Protein AF-A0A1B9N4L3-F1 (afdb_monomer_lite)

Secondary structure (DSSP, 8-state):
-PPPS-EEEES-HHHHHHHHHHTT-TTHHHHHHHHHHTTSSEEEE---HHHHHHHHHTSTTHHHHS-----PPP-HHHHHHHHHHHHHHHHHHHT-EE-HHHHHHHHHHHHH-TT-TT--SPTTHHHHHHHHHHHHHHHHHHHHS-HHHHHHHHHHHH---HHHHHHHHHHHHHHHHHHHHHHHHHHHHHHHHHHHHHHHHHHHHHHHHHHHHHHHHHHHS------GGGTSS-----HHHHHHHHHHHHHHHHHHHHHHHHHHHHHHHHTT-EE-HHHHHHHHHHHH---HHHHHS-HHHHHHTHHHHHHTTS-S-HHHHHHHHHHHHHHHH-----SS-S------S-TTSSHHHHHHHHHHHHHS-GGG-----TTGGGGGTTSS--------

Sequence (396 aa):
MQTPESVLIITDTANFLETAHNTGNAHFINALNNADKSNNFQVILEVRDEKLSSALKASTNMPELYTLYDVKESTGDNLNSIVTTVAKELSAYHKIEVDKDAIDEAIHLTCKYRDSLDLGWAQPQRAISLLDRALASYRQLTHKQHPKIAELMGKIEKITSETEQHDLRQQLEQWQQNWQNLKSEISKTYQYQRDAETLRFKLQDEITQLQEEEDNNKNSESVTIKTFAQLTAGGFDSLAVSKLKEKIRQIDAEIVQNNEQHQKLVMLANKDLRLNRQEVIAEFSKVSGISANKLDENEVENMINLEANLLSRIFGQDNIVKHVANSVKVAKVDTLEESGPAMSYLFLGPSGVGRTEMAKALAEYVYGDEKSLVRFDMSEYIKTCCCKINWCTSRI

Structure (mmCIF, N/CA/C/O backbone):
data_AF-A0A1B9N4L3-F1
#
_entry.id   AF-A0A1B9N4L3-F1
#
loop_
_atom_site.group_PDB
_atom_site.id
_atom_site.type_symbol
_atom_site.label_atom_id
_atom_site.label_alt_id
_atom_site.label_comp_id
_atom_site.label_asym_id
_atom_site.label_entity_id
_atom_site.label_seq_id
_atom_site.pdbx_PDB_ins_code
_atom_site.Cartn_x
_atom_site.Cartn_y
_atom_site.Cartn_z
_atom_site.occupancy
_atom_site.B_iso_or_equiv
_atom_site.auth_seq_id
_atom_site.auth_comp_id
_atom_site.auth_asym_id
_atom_site.auth_atom_id
_atom_site.pdbx_PDB_model_num
ATOM 1 N N . MET A 1 1 ? -25.099 -33.093 15.951 1.00 51.69 1 MET A N 1
ATOM 2 C CA . MET A 1 1 ? -23.994 -32.274 16.489 1.00 51.69 1 MET A CA 1
ATOM 3 C C . MET A 1 1 ? -24.594 -30.941 16.888 1.00 51.69 1 MET A C 1
ATOM 5 O O . MET A 1 1 ? -25.238 -30.336 16.042 1.00 51.69 1 MET A O 1
ATOM 9 N N . GLN A 1 2 ? -24.500 -30.547 18.160 1.00 59.47 2 GLN A N 1
ATOM 10 C CA . GLN A 1 2 ? -24.845 -29.180 18.561 1.00 59.47 2 GLN A CA 1
ATOM 11 C C . GLN A 1 2 ? -23.771 -28.249 17.999 1.00 59.47 2 GLN A C 1
ATOM 13 O O . GLN A 1 2 ? -22.584 -28.531 18.140 1.00 59.47 2 GLN A O 1
ATOM 18 N N . THR A 1 3 ? -24.190 -27.197 17.304 1.00 65.31 3 THR A N 1
ATOM 19 C CA . THR A 1 3 ? -23.302 -26.098 16.929 1.00 65.31 3 THR A CA 1
ATOM 20 C C . THR A 1 3 ? -22.907 -25.351 18.204 1.00 65.31 3 THR A C 1
ATOM 22 O O . THR A 1 3 ? -23.801 -25.080 19.009 1.00 65.31 3 THR A O 1
ATOM 25 N N . PRO A 1 4 ? -21.620 -25.039 18.411 1.00 72.62 4 PRO A N 1
ATOM 26 C CA . PRO A 1 4 ? -21.174 -24.300 19.591 1.00 72.62 4 PRO A CA 1
ATOM 27 C C . PRO A 1 4 ? -21.879 -22.937 19.673 1.00 72.62 4 PRO A C 1
ATOM 29 O O . PRO A 1 4 ? -22.165 -22.323 18.644 1.00 72.62 4 PRO A O 1
ATOM 32 N N . GLU A 1 5 ? -22.158 -22.455 20.888 1.00 77.75 5 GLU A N 1
ATOM 33 C CA . GLU A 1 5 ? -22.857 -21.174 21.101 1.00 77.75 5 GLU A CA 1
ATOM 34 C C . GLU A 1 5 ? -21.975 -19.960 20.774 1.00 77.75 5 GLU A C 1
ATOM 36 O O . GLU A 1 5 ? -22.474 -18.851 20.584 1.00 77.75 5 GLU A O 1
ATOM 41 N N . SER A 1 6 ? -20.652 -20.137 20.723 1.00 85.44 6 SER A N 1
ATOM 42 C CA . SER A 1 6 ? -19.684 -19.065 20.475 1.00 85.44 6 SER A CA 1
ATOM 43 C C . SER A 1 6 ? -18.379 -19.595 19.879 1.00 85.44 6 SER A C 1
ATOM 45 O O . SER A 1 6 ? -17.985 -20.736 20.131 1.00 85.44 6 SER A O 1
ATOM 47 N N . VAL A 1 7 ? -17.694 -18.743 19.110 1.00 89.06 7 VAL A N 1
ATOM 48 C CA . VAL A 1 7 ? -16.374 -19.016 18.521 1.00 89.06 7 VAL A CA 1
ATOM 49 C C . VAL A 1 7 ? -15.381 -17.966 19.014 1.00 89.06 7 VAL A C 1
ATOM 51 O O . VAL A 1 7 ? -15.643 -16.769 18.912 1.00 89.06 7 VAL A O 1
ATOM 54 N N . LEU A 1 8 ? -14.240 -18.413 19.537 1.00 90.38 8 LEU A N 1
ATOM 55 C CA . LEU A 1 8 ? -13.118 -17.573 19.941 1.00 90.38 8 LEU A CA 1
ATOM 56 C C . LEU A 1 8 ? -12.009 -17.656 18.891 1.00 90.38 8 LEU A C 1
ATOM 58 O O . LEU A 1 8 ? -11.569 -18.750 18.548 1.00 90.38 8 LEU A O 1
ATOM 62 N N . ILE A 1 9 ? -11.518 -16.505 18.431 1.00 91.88 9 ILE A N 1
ATOM 63 C CA . ILE A 1 9 ? -10.392 -16.416 17.496 1.00 91.88 9 ILE A CA 1
ATOM 64 C C . ILE A 1 9 ? -9.228 -15.703 18.185 1.00 91.88 9 ILE A C 1
ATOM 66 O O . ILE A 1 9 ? -9.409 -14.616 18.735 1.00 91.88 9 ILE A O 1
ATOM 70 N N . ILE A 1 10 ? -8.036 -16.301 18.142 1.00 92.00 10 ILE A N 1
ATOM 71 C CA . ILE A 1 10 ? -6.790 -15.708 18.644 1.00 92.00 10 ILE A CA 1
ATOM 72 C C . ILE A 1 10 ? -5.838 -15.524 17.458 1.00 92.00 10 ILE A C 1
ATOM 74 O O . ILE A 1 10 ? -5.334 -16.506 16.923 1.00 92.00 10 ILE A O 1
ATOM 78 N N . THR A 1 11 ? -5.593 -14.275 17.051 1.00 89.69 11 THR A N 1
ATOM 79 C CA . THR A 1 11 ? -4.857 -13.932 15.814 1.00 89.69 11 THR A CA 1
ATOM 80 C C . THR A 1 11 ? -3.326 -14.015 15.934 1.00 89.69 11 THR A C 1
ATOM 82 O O . THR A 1 11 ? -2.613 -14.148 14.946 1.00 89.69 11 THR A O 1
ATOM 85 N N . ASP A 1 12 ? -2.781 -13.964 17.152 1.00 90.38 12 ASP A N 1
ATOM 86 C CA . ASP A 1 12 ? -1.341 -14.117 17.402 1.00 90.38 12 ASP A CA 1
ATOM 87 C C . ASP A 1 12 ? -1.109 -15.017 18.612 1.00 90.38 12 ASP A C 1
ATOM 89 O O . ASP A 1 12 ? -0.739 -14.592 19.712 1.00 90.38 12 ASP A O 1
ATOM 93 N N . THR A 1 13 ? -1.398 -16.300 18.412 1.00 91.75 13 THR A N 1
ATOM 94 C CA . THR A 1 13 ? -1.421 -17.273 19.505 1.00 91.75 13 THR A CA 1
ATOM 95 C C . THR A 1 13 ? -0.055 -17.409 20.168 1.00 91.75 13 THR A C 1
ATOM 97 O O . THR A 1 13 ? 0.025 -17.531 21.385 1.00 91.75 13 THR A O 1
ATOM 100 N N . ALA A 1 14 ? 1.039 -17.357 19.406 1.00 89.94 14 ALA A N 1
ATOM 101 C CA . ALA A 1 14 ? 2.375 -17.517 19.969 1.00 89.94 14 ALA A CA 1
ATOM 102 C C . ALA A 1 14 ? 2.741 -16.369 20.924 1.00 89.94 14 ALA A C 1
ATOM 104 O O . ALA A 1 14 ? 3.168 -16.635 22.048 1.00 89.94 14 ALA A O 1
ATOM 105 N N . ASN A 1 15 ? 2.522 -15.111 20.519 1.00 89.38 15 ASN A N 1
ATOM 106 C CA . ASN A 1 15 ? 2.781 -13.963 21.394 1.00 89.38 15 ASN A CA 1
ATOM 107 C C . ASN A 1 15 ? 1.818 -13.930 22.583 1.00 89.38 15 ASN A C 1
ATOM 109 O O . ASN A 1 15 ? 2.215 -13.587 23.701 1.00 89.38 15 ASN A O 1
ATOM 113 N N . PHE A 1 16 ? 0.559 -14.313 22.362 1.00 91.19 16 PHE A N 1
ATOM 114 C CA . PHE A 1 16 ? -0.425 -14.431 23.429 1.00 91.19 16 PHE A CA 1
ATOM 115 C C . PHE A 1 16 ? 0.024 -15.438 24.499 1.00 91.19 16 PHE A C 1
ATOM 117 O O . PHE A 1 16 ? 0.038 -15.112 25.685 1.00 91.19 16 PHE A O 1
ATOM 124 N N . LEU A 1 17 ? 0.447 -16.636 24.087 1.00 90.06 17 LEU A N 1
ATOM 125 C CA . LEU A 1 17 ? 0.921 -17.689 24.987 1.00 90.06 17 LEU A CA 1
ATOM 126 C C . LEU A 1 17 ? 2.189 -17.285 25.738 1.00 90.06 17 LEU A C 1
ATOM 128 O O . LEU A 1 17 ? 2.293 -17.533 26.939 1.00 90.06 17 LEU A O 1
ATOM 132 N N . GLU A 1 18 ? 3.129 -16.634 25.056 1.00 88.50 18 GLU A N 1
ATOM 133 C CA . GLU A 1 18 ? 4.348 -16.107 25.670 1.00 88.50 18 GLU A CA 1
ATOM 134 C C . GLU A 1 18 ? 4.019 -15.057 26.744 1.00 88.50 18 GLU A C 1
ATOM 136 O O . GLU A 1 18 ? 4.509 -15.126 27.871 1.00 88.50 18 GLU A O 1
ATOM 141 N N . THR A 1 19 ? 3.107 -14.134 26.438 1.00 90.06 19 THR A N 1
ATOM 142 C CA . THR A 1 19 ? 2.654 -13.100 27.380 1.00 90.06 19 THR A CA 1
ATOM 143 C C . THR A 1 19 ? 1.902 -13.706 28.566 1.00 90.06 19 THR A C 1
ATOM 145 O O . THR A 1 19 ? 2.137 -13.331 29.717 1.00 90.06 19 THR A O 1
ATOM 148 N N . ALA A 1 20 ? 1.022 -14.678 28.317 1.00 88.62 20 ALA A N 1
ATOM 149 C CA . ALA A 1 20 ? 0.309 -15.402 29.364 1.00 88.62 20 ALA A CA 1
ATOM 150 C C . ALA A 1 20 ? 1.284 -16.140 30.293 1.00 88.62 20 ALA A C 1
ATOM 152 O O . ALA A 1 20 ? 1.126 -16.103 31.512 1.00 88.62 20 ALA A O 1
ATOM 153 N N . HIS A 1 21 ? 2.333 -16.751 29.741 1.00 86.62 21 HIS A N 1
ATOM 154 C CA . HIS A 1 21 ? 3.375 -17.397 30.531 1.00 86.62 21 HIS A CA 1
ATOM 155 C C . HIS A 1 21 ? 4.139 -16.384 31.397 1.00 86.62 21 HIS A C 1
ATOM 157 O O . HIS A 1 21 ? 4.243 -16.565 32.611 1.00 86.62 21 HIS A O 1
ATOM 163 N N . ASN A 1 22 ? 4.588 -15.278 30.798 1.00 88.62 22 ASN A N 1
ATOM 164 C CA . ASN A 1 22 ? 5.366 -14.237 31.476 1.00 88.62 22 ASN A CA 1
ATOM 165 C C . ASN A 1 22 ? 4.579 -13.498 32.573 1.00 88.62 22 ASN A C 1
ATOM 167 O O . ASN A 1 22 ? 5.169 -13.007 33.532 1.00 88.62 22 ASN A O 1
ATOM 171 N N . THR A 1 23 ? 3.251 -13.437 32.465 1.00 90.81 23 THR A N 1
ATOM 172 C CA . THR A 1 23 ? 2.362 -12.824 33.469 1.00 90.81 23 THR A CA 1
ATOM 173 C C . THR A 1 23 ? 1.922 -13.790 34.578 1.00 90.81 23 THR A C 1
ATOM 175 O O . THR A 1 23 ? 1.135 -13.410 35.441 1.00 90.81 23 THR A O 1
ATOM 178 N N . GLY A 1 24 ? 2.426 -15.032 34.587 1.00 85.25 24 GLY A N 1
ATOM 179 C CA . GLY A 1 24 ? 2.094 -16.047 35.596 1.00 85.25 24 GLY A CA 1
ATOM 180 C C . GLY A 1 24 ? 0.833 -16.864 35.291 1.00 85.25 24 GLY A C 1
ATOM 181 O O . GLY A 1 24 ? 0.464 -17.740 36.070 1.00 85.25 24 GLY A O 1
ATOM 182 N N . ASN A 1 25 ? 0.200 -16.652 34.136 1.00 87.06 25 ASN A N 1
ATOM 183 C CA . ASN A 1 25 ? -0.984 -17.377 33.668 1.00 87.06 25 ASN A CA 1
ATOM 184 C C . ASN A 1 25 ? -0.620 -18.562 32.756 1.00 87.06 25 ASN A C 1
ATOM 186 O O . ASN A 1 25 ? -1.292 -18.838 31.761 1.00 87.06 25 ASN A O 1
ATOM 190 N N . ALA A 1 26 ? 0.431 -19.311 33.102 1.00 78.62 26 ALA A N 1
ATOM 191 C CA . ALA A 1 26 ? 0.941 -20.421 32.290 1.00 78.62 26 ALA A CA 1
ATOM 192 C C . ALA A 1 26 ? -0.091 -21.543 32.037 1.00 78.62 26 ALA A C 1
ATOM 194 O O . ALA A 1 26 ? 0.029 -22.298 31.076 1.00 78.62 26 ALA A O 1
ATOM 195 N N . HIS A 1 27 ? -1.123 -21.653 32.879 1.00 83.56 27 HIS A N 1
ATOM 196 C CA . HIS A 1 27 ? -2.182 -22.658 32.748 1.00 83.56 27 HIS A CA 1
ATOM 197 C C . HIS A 1 27 ? -3.363 -22.221 31.874 1.00 83.56 27 HIS A C 1
ATOM 199 O O . HIS A 1 27 ? -4.263 -23.030 31.645 1.00 83.56 27 HIS A O 1
ATOM 205 N N . PHE A 1 28 ? -3.371 -20.982 31.368 1.00 86.62 28 PHE A N 1
ATOM 206 C CA . PHE A 1 28 ? -4.482 -20.449 30.579 1.00 86.62 28 PHE A CA 1
ATOM 207 C C . PHE A 1 28 ? -4.816 -21.345 29.384 1.00 86.62 28 PHE A C 1
ATOM 209 O O . PHE A 1 28 ? -5.977 -21.680 29.164 1.00 86.62 28 PHE A O 1
ATOM 216 N N . ILE A 1 29 ? -3.797 -21.810 28.657 1.00 86.62 29 ILE A N 1
ATOM 217 C CA . ILE A 1 29 ? -4.016 -22.643 27.474 1.00 86.62 29 ILE A CA 1
ATOM 218 C C . ILE A 1 29 ? -4.628 -24.004 27.814 1.00 86.62 29 ILE A C 1
ATOM 220 O O . ILE A 1 29 ? -5.453 -24.519 27.069 1.00 86.62 29 ILE A O 1
ATOM 224 N N . ASN A 1 30 ? -4.299 -24.562 28.982 1.00 87.00 30 ASN A N 1
ATOM 225 C CA . ASN A 1 30 ? -4.904 -25.806 29.451 1.00 87.00 30 ASN A CA 1
ATOM 226 C C . ASN A 1 30 ? -6.371 -25.596 29.835 1.00 87.00 30 ASN A C 1
ATOM 228 O O . ASN A 1 30 ? -7.204 -26.453 29.547 1.00 87.00 30 ASN A O 1
ATOM 232 N N . ALA A 1 31 ? -6.696 -24.457 30.456 1.00 86.81 31 ALA A N 1
ATOM 233 C CA . ALA A 1 31 ? -8.078 -24.090 30.749 1.00 86.81 31 ALA A CA 1
ATOM 234 C C . ALA A 1 31 ? -8.887 -23.899 29.457 1.00 86.81 31 ALA A C 1
ATOM 236 O O . ALA A 1 31 ? -9.987 -24.438 29.347 1.00 86.81 31 ALA A O 1
ATOM 237 N N . LEU A 1 32 ? -8.307 -23.219 28.463 1.00 87.56 32 LEU A N 1
ATOM 238 C CA . LEU A 1 32 ? -8.913 -23.017 27.150 1.00 87.56 32 LEU A CA 1
ATOM 239 C C . LEU A 1 32 ? -9.191 -24.353 26.447 1.00 87.56 32 LEU A C 1
ATOM 241 O O . LEU A 1 32 ? -10.318 -24.618 26.048 1.00 87.56 32 LEU A O 1
ATOM 245 N N . ASN A 1 33 ? -8.192 -25.234 26.394 1.00 87.12 33 ASN A N 1
ATOM 246 C CA . ASN A 1 33 ? -8.299 -26.563 25.791 1.00 87.12 33 ASN A CA 1
ATOM 247 C C . ASN A 1 33 ? -9.354 -27.448 26.475 1.00 87.12 33 ASN A C 1
ATOM 249 O O . ASN A 1 33 ? -10.048 -28.219 25.818 1.00 87.12 33 ASN A O 1
ATOM 253 N N . ASN A 1 34 ? -9.482 -27.367 27.802 1.00 85.12 34 ASN A N 1
ATOM 254 C CA . ASN A 1 34 ? -10.514 -28.108 28.529 1.00 85.12 34 ASN A CA 1
ATOM 255 C C . ASN A 1 34 ? -11.917 -27.576 28.234 1.00 85.12 34 ASN A C 1
ATOM 257 O O . ASN A 1 34 ? -12.876 -28.345 28.201 1.00 85.12 34 ASN A O 1
ATOM 261 N N . ALA A 1 35 ? -12.036 -26.269 28.029 1.00 83.31 35 ALA A N 1
ATOM 262 C CA . ALA A 1 35 ? -13.305 -25.645 27.724 1.00 83.31 35 ALA A CA 1
ATOM 263 C C . ALA A 1 35 ? -13.736 -25.890 26.266 1.00 83.31 35 ALA A C 1
ATOM 265 O O . ALA A 1 35 ? -14.909 -26.184 26.042 1.00 83.31 35 ALA A O 1
ATOM 266 N N . ASP A 1 36 ? -12.802 -25.926 25.314 1.00 83.00 36 ASP A N 1
ATOM 267 C CA . ASP A 1 36 ? -13.060 -26.358 23.930 1.00 83.00 36 ASP A CA 1
ATOM 268 C C . ASP A 1 36 ? -13.575 -27.815 23.887 1.00 83.00 36 ASP A C 1
ATOM 270 O O . ASP A 1 36 ? -14.625 -28.103 23.313 1.00 83.00 36 ASP A O 1
ATOM 274 N N . LYS A 1 37 ? -12.959 -28.726 24.662 1.00 82.25 37 LYS A N 1
ATOM 275 C CA . LYS A 1 37 ? -13.449 -30.114 24.838 1.00 82.25 37 LYS A CA 1
ATOM 276 C C . LYS A 1 37 ? -14.867 -30.217 25.397 1.00 82.25 37 LYS A C 1
ATOM 278 O O . LYS A 1 37 ? -15.528 -31.233 25.189 1.00 82.25 37 LYS A O 1
ATOM 283 N N . SER A 1 38 ? -15.320 -29.219 26.157 1.00 79.50 38 SER A N 1
ATOM 284 C CA . SER A 1 38 ? -16.654 -29.233 26.763 1.00 79.50 38 SER A CA 1
ATOM 285 C C . SER A 1 38 ? -17.775 -28.912 25.766 1.00 79.50 38 SER A C 1
ATOM 287 O O . SER A 1 38 ? -18.941 -28.978 26.143 1.00 79.50 38 SER A O 1
ATOM 289 N N . ASN A 1 39 ? -17.441 -28.606 24.501 1.00 70.62 39 ASN A N 1
ATOM 290 C CA . ASN A 1 39 ? -18.366 -28.210 23.430 1.00 70.62 39 ASN A CA 1
ATOM 291 C C . ASN A 1 39 ? -19.175 -26.926 23.706 1.00 70.62 39 ASN A C 1
ATOM 293 O O . ASN A 1 39 ? -20.104 -26.614 22.963 1.00 70.62 39 ASN A O 1
ATOM 297 N N . ASN A 1 40 ? -18.813 -26.159 24.739 1.00 73.38 40 ASN A N 1
ATOM 298 C CA . ASN A 1 40 ? -19.469 -24.891 25.066 1.00 73.38 40 ASN A CA 1
ATOM 299 C C . ASN A 1 40 ? -19.054 -23.752 24.118 1.00 73.38 40 ASN A C 1
ATOM 301 O O . ASN A 1 40 ? -19.864 -22.883 23.806 1.00 73.38 40 ASN A O 1
ATOM 305 N N . PHE A 1 41 ? -17.810 -23.754 23.636 1.00 82.00 41 PHE A N 1
ATOM 306 C CA . PHE A 1 41 ? -17.327 -22.822 22.618 1.00 82.00 41 PHE A CA 1
ATOM 307 C C . PHE A 1 41 ? -16.230 -23.472 21.775 1.00 82.00 41 PHE A C 1
ATOM 309 O O . PHE A 1 41 ? -15.605 -24.429 22.220 1.00 82.00 41 PHE A O 1
ATOM 316 N N . GLN A 1 42 ? -16.018 -22.946 20.572 1.00 86.81 42 GLN A N 1
ATOM 317 C CA . GLN A 1 42 ? -15.006 -23.412 19.623 1.00 86.81 42 GLN A CA 1
ATOM 318 C C . GLN A 1 42 ? -13.842 -22.425 19.547 1.00 86.81 42 GLN A C 1
ATOM 320 O O . GLN A 1 42 ? -14.066 -21.214 19.551 1.00 86.81 42 GLN A O 1
ATOM 325 N N . VAL A 1 43 ? -12.614 -22.926 19.429 1.00 89.38 43 VAL A N 1
ATOM 326 C CA . VAL A 1 43 ? -11.409 -22.087 19.334 1.00 89.38 43 VAL A CA 1
ATOM 327 C C . VAL A 1 43 ? -10.748 -22.180 17.956 1.00 89.38 43 VAL A C 1
ATOM 329 O O . VAL A 1 43 ? -10.528 -23.266 17.425 1.00 89.38 43 VAL A O 1
ATOM 332 N N . ILE A 1 44 ? -10.382 -21.027 17.392 1.00 91.94 44 ILE A N 1
ATOM 333 C CA . ILE A 1 44 ? -9.539 -20.892 16.199 1.00 91.94 44 ILE A CA 1
ATOM 334 C C . ILE A 1 44 ? -8.261 -20.154 16.597 1.00 91.94 44 ILE A C 1
ATOM 336 O O . ILE A 1 44 ? -8.306 -19.056 17.156 1.00 91.94 44 ILE A O 1
ATOM 340 N N . LEU A 1 45 ? -7.118 -20.765 16.299 1.00 92.56 45 LEU A N 1
ATOM 341 C CA . LEU A 1 45 ? -5.796 -20.242 16.622 1.00 92.56 45 LEU A CA 1
ATOM 342 C C . LEU A 1 45 ? -5.056 -19.902 15.333 1.00 92.56 45 LEU A C 1
ATOM 344 O O . LEU A 1 45 ? -4.851 -20.768 14.486 1.00 92.56 45 LEU A O 1
ATOM 348 N N . GLU A 1 46 ? -4.626 -18.655 15.206 1.00 94.44 46 GLU A N 1
ATOM 349 C CA . GLU A 1 46 ? -3.732 -18.207 14.144 1.00 94.44 46 GLU A CA 1
ATOM 350 C C . GLU A 1 46 ? -2.298 -18.170 14.684 1.00 94.44 46 GLU A C 1
ATOM 352 O O . GLU A 1 46 ? -2.024 -17.679 15.791 1.00 94.44 46 GLU A O 1
ATOM 357 N N . VAL A 1 47 ? -1.375 -18.742 13.910 1.00 92.00 47 VAL A N 1
ATOM 358 C CA . VAL A 1 47 ? 0.050 -18.808 14.234 1.00 92.00 47 VAL A CA 1
ATOM 359 C C . VAL A 1 47 ? 0.850 -18.639 12.953 1.00 92.00 47 VAL A C 1
ATOM 361 O O . VAL A 1 47 ? 0.523 -19.240 11.937 1.00 92.00 47 VAL A O 1
ATOM 364 N N . ARG A 1 48 ? 1.941 -17.873 13.017 1.00 89.56 48 ARG 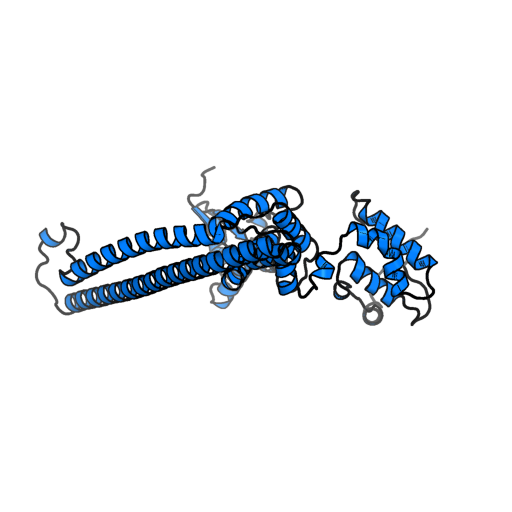A N 1
ATOM 365 C CA . ARG A 1 48 ? 2.932 -17.828 11.935 1.00 89.56 48 ARG A CA 1
ATOM 366 C C . ARG A 1 48 ? 3.756 -19.113 11.909 1.00 89.56 48 ARG A C 1
ATOM 368 O O . ARG A 1 48 ? 4.151 -19.593 12.973 1.00 89.56 48 ARG A O 1
ATOM 375 N N . ASP A 1 49 ? 4.115 -19.584 10.719 1.00 87.94 49 ASP A N 1
ATOM 376 C CA . ASP A 1 49 ? 4.894 -20.816 10.506 1.00 87.94 49 ASP A CA 1
ATOM 377 C C . ASP A 1 49 ? 6.155 -20.891 11.375 1.00 87.94 49 ASP A C 1
ATOM 379 O O . ASP A 1 49 ? 6.407 -21.888 12.053 1.00 87.94 49 ASP A O 1
ATOM 383 N N . GLU A 1 50 ? 6.905 -19.790 11.443 1.00 88.44 50 GLU A N 1
ATOM 384 C CA . GLU A 1 50 ? 8.135 -19.663 12.235 1.00 88.44 50 GLU A CA 1
ATOM 385 C C . GLU A 1 50 ? 7.919 -19.945 13.732 1.00 88.44 50 GLU A C 1
ATOM 387 O O . GLU A 1 50 ? 8.807 -20.459 14.417 1.00 88.44 50 GLU A O 1
ATOM 392 N N . LYS A 1 51 ? 6.726 -19.629 14.252 1.00 90.94 51 LYS A N 1
ATOM 393 C CA . LYS A 1 51 ? 6.360 -19.792 15.665 1.00 90.94 51 LYS A CA 1
ATOM 394 C C . LYS A 1 51 ? 5.467 -21.004 15.929 1.00 90.94 51 LYS A C 1
ATOM 396 O O . LYS A 1 51 ? 5.192 -21.293 17.097 1.00 90.94 51 LYS A O 1
ATOM 401 N N . LEU A 1 52 ? 5.069 -21.754 14.899 1.00 90.38 52 LEU A N 1
ATOM 402 C CA . LEU A 1 52 ? 4.181 -22.913 15.026 1.00 90.38 52 LEU A CA 1
ATOM 403 C C . LEU A 1 52 ? 4.720 -23.941 16.025 1.00 90.38 52 LEU A C 1
ATOM 405 O O . LEU A 1 52 ? 4.003 -24.400 16.913 1.00 90.38 52 LEU A O 1
ATOM 409 N N . SER A 1 53 ? 6.013 -24.258 15.928 1.00 88.56 53 SER A N 1
ATOM 410 C CA . SER A 1 53 ? 6.648 -25.234 16.820 1.00 88.56 53 SER A CA 1
ATOM 411 C C . SER A 1 53 ? 6.617 -24.809 18.293 1.00 88.56 53 SER A C 1
ATOM 413 O O . SER A 1 53 ? 6.494 -25.663 19.170 1.00 88.56 53 SER A O 1
ATOM 415 N N . SER A 1 54 ? 6.710 -23.506 18.572 1.00 86.94 54 SER A N 1
ATOM 416 C CA . SER A 1 54 ? 6.616 -22.952 19.926 1.00 86.94 54 SER A CA 1
ATOM 417 C C . SER A 1 54 ? 5.179 -23.022 20.443 1.00 86.94 54 SER A C 1
ATOM 419 O O . SER A 1 54 ? 4.940 -23.529 21.538 1.00 86.94 54 SER A O 1
ATOM 421 N N . ALA A 1 55 ? 4.211 -22.611 19.618 1.00 88.12 55 ALA A N 1
ATOM 422 C CA . ALA A 1 55 ? 2.794 -22.640 19.970 1.00 88.12 55 ALA A CA 1
ATOM 423 C C . ALA A 1 55 ? 2.299 -24.065 20.273 1.00 88.12 55 ALA A C 1
ATOM 425 O O . ALA A 1 55 ? 1.657 -24.290 21.297 1.00 88.12 55 ALA A O 1
ATOM 426 N N . LEU A 1 56 ? 2.671 -25.052 19.450 1.00 88.12 56 LEU A N 1
ATOM 427 C CA . LEU A 1 56 ? 2.303 -26.454 19.676 1.00 88.12 56 LEU A CA 1
ATOM 428 C C . LEU A 1 56 ? 2.934 -27.041 20.945 1.00 88.12 56 LEU A C 1
ATOM 430 O O . LEU A 1 56 ? 2.338 -27.905 21.581 1.00 88.12 56 LEU A O 1
ATOM 434 N N . LYS A 1 57 ? 4.119 -26.565 21.346 1.00 86.81 57 LYS A N 1
ATOM 435 C CA . LYS A 1 57 ? 4.792 -26.996 22.583 1.00 86.81 57 LYS A CA 1
ATOM 436 C C . LYS A 1 57 ? 4.214 -26.358 23.844 1.00 86.81 57 LYS A C 1
ATOM 438 O O . LYS A 1 57 ? 4.535 -26.820 24.937 1.00 86.81 57 LYS A O 1
ATOM 443 N N . ALA A 1 58 ? 3.363 -25.339 23.721 1.00 85.12 58 ALA A N 1
ATOM 444 C CA . ALA A 1 58 ? 2.775 -24.665 24.875 1.00 85.12 58 ALA A CA 1
ATOM 445 C C . ALA A 1 58 ? 1.856 -25.577 25.704 1.00 85.12 58 ALA A C 1
ATOM 447 O O . ALA A 1 58 ? 1.658 -25.334 26.892 1.00 85.12 58 ALA A O 1
ATOM 448 N N . SER A 1 59 ? 1.314 -26.645 25.108 1.00 83.19 59 SER A N 1
ATOM 449 C CA . SER A 1 59 ? 0.639 -27.710 25.853 1.00 83.19 59 SER A CA 1
ATOM 450 C C . SER A 1 59 ? 0.799 -29.056 25.154 1.00 83.19 59 SER A C 1
ATOM 452 O O . SER A 1 59 ? 0.773 -29.129 23.930 1.00 83.19 59 SER A O 1
ATOM 454 N N . THR A 1 60 ? 0.899 -30.137 25.926 1.00 83.62 60 THR A N 1
ATOM 455 C CA . THR A 1 60 ? 1.108 -31.495 25.395 1.00 83.62 60 THR A CA 1
ATOM 456 C C . THR A 1 60 ? -0.022 -31.962 24.473 1.00 83.62 60 THR A C 1
ATOM 458 O O . THR A 1 60 ? 0.227 -32.717 23.542 1.00 83.62 60 THR A O 1
ATOM 461 N N . ASN A 1 61 ? -1.247 -31.481 24.698 1.00 84.25 61 ASN A N 1
ATOM 462 C CA . ASN A 1 61 ? -2.445 -31.969 24.009 1.00 84.25 61 ASN A CA 1
ATOM 463 C C . ASN A 1 61 ? -2.816 -31.142 22.764 1.00 84.25 61 ASN A C 1
ATOM 465 O O . ASN A 1 61 ? -3.772 -31.486 22.079 1.00 84.25 61 ASN A O 1
ATOM 469 N N . MET A 1 62 ? -2.104 -30.047 22.471 1.00 83.81 62 MET A N 1
ATOM 470 C CA . MET A 1 62 ? -2.395 -29.169 21.324 1.00 83.81 62 MET A CA 1
ATOM 471 C C . MET A 1 62 ? -2.485 -29.919 19.982 1.00 83.81 62 MET A C 1
ATOM 473 O O . MET A 1 62 ? -3.485 -29.737 19.289 1.00 83.81 62 MET A O 1
ATOM 477 N N . PRO A 1 63 ? -1.521 -30.791 19.617 1.00 84.19 63 PRO A N 1
ATOM 478 C CA . PRO A 1 63 ? -1.556 -31.485 18.327 1.00 84.19 63 PRO A CA 1
ATOM 479 C C . PRO A 1 63 ? -2.738 -32.449 18.164 1.00 84.19 63 PRO A C 1
ATOM 481 O O . PRO A 1 63 ? -3.109 -32.773 17.043 1.00 84.19 63 PRO A O 1
ATOM 484 N N . GLU A 1 64 ? -3.306 -32.928 19.273 1.00 85.69 64 GLU A N 1
ATOM 485 C CA . GLU A 1 64 ? -4.454 -33.842 19.270 1.00 85.69 64 GLU A CA 1
ATOM 486 C C . GLU A 1 64 ? -5.793 -33.093 19.272 1.00 85.69 64 GLU A C 1
ATOM 488 O O . GLU A 1 64 ? -6.810 -33.653 18.870 1.00 85.69 64 GLU A O 1
ATOM 493 N N . LEU A 1 65 ? -5.802 -31.844 19.749 1.00 86.06 65 LEU A N 1
ATOM 494 C CA . LEU A 1 65 ? -7.012 -31.036 19.896 1.00 86.06 65 LEU A CA 1
ATOM 495 C C . LEU A 1 65 ? -7.337 -30.210 18.660 1.00 86.06 65 LEU A C 1
ATOM 497 O O . LEU A 1 65 ? -8.505 -30.070 18.308 1.00 86.06 65 LEU A O 1
ATOM 501 N N . TYR A 1 66 ? -6.315 -29.671 18.000 1.00 88.94 66 TYR A N 1
ATOM 502 C CA . TYR A 1 66 ? -6.499 -28.760 16.881 1.00 88.94 66 TYR A CA 1
ATOM 503 C C . TYR A 1 66 ? -6.165 -29.442 15.561 1.00 88.94 66 TYR A C 1
ATOM 505 O O . TYR A 1 66 ? -5.138 -30.102 15.415 1.00 88.94 66 TYR A O 1
ATOM 513 N N . THR A 1 67 ? -7.022 -29.228 14.564 1.00 90.38 67 THR A N 1
ATOM 514 C CA . THR A 1 67 ? -6.691 -29.573 13.180 1.00 90.38 67 THR A CA 1
ATOM 515 C C . THR A 1 67 ? -5.830 -28.465 12.593 1.00 90.38 67 THR A C 1
ATOM 517 O O . THR A 1 67 ? -6.238 -27.305 12.571 1.00 90.38 67 THR A O 1
ATOM 520 N N . LEU A 1 68 ? -4.642 -28.825 12.113 1.00 90.94 68 LEU A N 1
ATOM 521 C CA . LEU A 1 68 ? -3.742 -27.889 11.453 1.00 90.94 68 LEU A CA 1
ATOM 522 C C . LEU A 1 68 ? -4.187 -27.679 10.005 1.00 90.94 68 LEU A C 1
ATOM 524 O O . LEU A 1 68 ? -4.182 -28.616 9.207 1.00 90.94 68 LEU A O 1
ATOM 528 N N . TYR A 1 69 ? -4.543 -26.440 9.680 1.00 91.56 69 TYR A N 1
ATOM 529 C CA . TYR A 1 69 ? -4.804 -26.000 8.316 1.00 91.56 69 TYR A CA 1
ATOM 530 C C . TYR A 1 69 ? -3.693 -25.050 7.880 1.00 91.56 69 TYR A C 1
ATOM 532 O O . TYR A 1 69 ? -3.525 -23.981 8.461 1.00 91.56 69 TYR A O 1
ATOM 540 N N . ASP A 1 70 ? -2.939 -25.459 6.862 1.00 90.06 70 ASP A N 1
ATOM 541 C CA . ASP A 1 70 ? -1.927 -24.624 6.217 1.00 90.06 70 ASP A CA 1
ATOM 542 C C . ASP A 1 70 ? -2.614 -23.662 5.236 1.00 90.06 70 ASP A C 1
ATOM 544 O O . ASP A 1 70 ? -3.212 -24.088 4.240 1.00 90.06 70 ASP A O 1
ATOM 548 N N . VAL A 1 71 ? -2.572 -22.365 5.546 1.00 90.81 71 VAL A N 1
ATOM 549 C CA . VAL A 1 71 ? -3.156 -21.307 4.718 1.00 90.81 71 VAL A CA 1
ATOM 550 C C . VAL A 1 71 ? -2.049 -20.680 3.886 1.00 90.81 71 VAL A C 1
ATOM 552 O O . VAL A 1 71 ? -1.254 -19.879 4.369 1.00 90.81 71 VAL A O 1
ATOM 555 N N . LYS A 1 72 ? -2.021 -21.036 2.603 1.00 89.81 72 LYS A N 1
ATOM 556 C CA . LYS A 1 72 ? -1.017 -20.543 1.658 1.00 89.81 72 LYS A CA 1
ATOM 557 C C . LYS A 1 72 ? -1.378 -19.169 1.109 1.0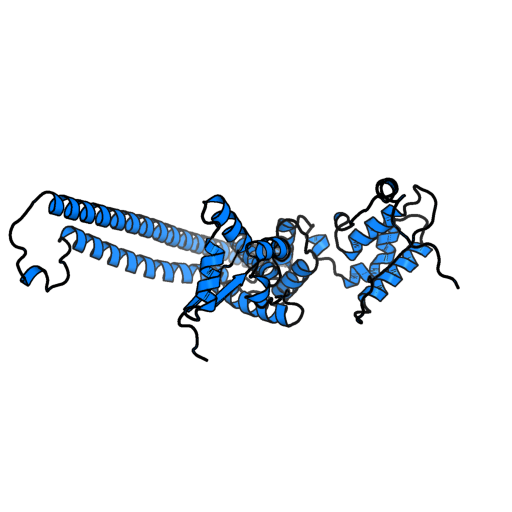0 89.81 72 LYS A C 1
ATOM 559 O O . LYS A 1 72 ? -2.552 -18.815 0.998 1.00 89.81 72 LYS A O 1
ATOM 564 N N . GLU A 1 73 ? -0.354 -18.430 0.689 1.00 90.19 73 GLU A N 1
ATOM 565 C CA . GLU A 1 73 ? -0.537 -17.174 -0.037 1.00 90.19 73 GLU A CA 1
ATOM 566 C C . GLU A 1 73 ? -1.370 -17.381 -1.310 1.00 90.19 73 GLU A C 1
ATOM 568 O O . GLU A 1 73 ? -1.204 -18.364 -2.038 1.00 90.19 73 GLU A O 1
ATOM 573 N N . SER A 1 74 ? -2.243 -16.419 -1.614 1.00 92.25 74 SER A N 1
ATOM 574 C CA . SER A 1 74 ? -2.990 -16.404 -2.872 1.00 92.25 74 SER A CA 1
ATOM 575 C C . SER A 1 74 ? -2.058 -16.147 -4.059 1.00 92.25 74 SER A C 1
ATOM 577 O O . SER A 1 74 ? -1.229 -15.239 -4.004 1.00 92.25 74 SER A O 1
ATOM 579 N N . THR A 1 75 ? -2.249 -16.876 -5.158 1.00 90.19 75 THR A N 1
ATOM 580 C CA . THR A 1 75 ? -1.453 -16.752 -6.389 1.00 90.19 75 THR A CA 1
ATOM 581 C C . THR A 1 75 ? -2.344 -16.669 -7.633 1.00 90.19 75 THR A C 1
ATOM 583 O O . THR A 1 75 ? -3.542 -16.960 -7.574 1.00 90.19 75 THR A O 1
ATOM 586 N N . GLY A 1 76 ? -1.762 -16.241 -8.760 1.00 90.88 76 GLY A N 1
ATOM 587 C CA . GLY A 1 76 ? -2.422 -16.219 -10.070 1.00 90.88 76 GLY A CA 1
ATOM 588 C C . GLY A 1 76 ? -3.746 -15.445 -10.086 1.00 90.88 76 GLY A C 1
ATOM 589 O O . GLY A 1 76 ? -3.859 -14.361 -9.508 1.00 90.88 76 GLY A O 1
ATOM 590 N N . ASP A 1 77 ? -4.760 -16.029 -10.724 1.00 93.06 77 ASP A N 1
ATOM 591 C CA . ASP A 1 77 ? -6.075 -15.406 -10.928 1.00 93.06 77 ASP A CA 1
ATOM 592 C C . ASP A 1 77 ? -6.825 -15.118 -9.618 1.00 93.06 77 ASP A C 1
ATOM 594 O O . ASP A 1 77 ? -7.570 -14.136 -9.528 1.00 93.06 77 ASP A O 1
ATOM 598 N N . ASN A 1 78 ? -6.604 -15.932 -8.579 1.00 94.94 78 ASN A N 1
ATOM 599 C CA . ASN A 1 78 ? -7.208 -15.717 -7.263 1.00 94.94 78 ASN A CA 1
ATOM 600 C C . ASN A 1 78 ? -6.673 -14.431 -6.627 1.00 94.94 78 ASN A C 1
ATOM 602 O O . ASN A 1 78 ? -7.453 -13.614 -6.138 1.00 94.94 78 ASN A O 1
ATOM 606 N N . LEU A 1 79 ? -5.352 -14.223 -6.681 1.00 95.62 79 LEU A N 1
ATOM 607 C CA . LEU A 1 79 ? -4.729 -12.994 -6.192 1.00 95.62 79 LEU A CA 1
ATOM 608 C C . LEU A 1 79 ? -5.240 -11.777 -6.970 1.00 95.62 79 LEU A C 1
ATOM 610 O O . LEU A 1 79 ? -5.649 -10.794 -6.354 1.00 95.62 79 LEU A O 1
ATOM 614 N N . ASN A 1 80 ? -5.289 -11.864 -8.304 1.00 96.56 80 ASN A N 1
ATOM 615 C CA . ASN A 1 80 ? -5.795 -10.772 -9.138 1.00 96.56 80 ASN A CA 1
ATOM 616 C C . ASN A 1 80 ? -7.249 -10.415 -8.779 1.00 96.56 80 ASN A C 1
ATOM 618 O O . ASN A 1 80 ? -7.570 -9.247 -8.560 1.00 96.56 80 ASN A O 1
ATOM 622 N N . SER A 1 81 ? -8.112 -11.418 -8.611 1.00 97.25 81 SER A N 1
ATOM 623 C CA . SER A 1 81 ? -9.521 -11.222 -8.249 1.00 97.25 81 SER A CA 1
ATOM 624 C C . SER A 1 81 ? -9.697 -10.550 -6.884 1.00 97.25 81 SER A C 1
ATOM 626 O O . SER A 1 81 ? -10.532 -9.650 -6.741 1.00 97.25 81 SER A O 1
ATOM 628 N N . ILE A 1 82 ? -8.898 -10.946 -5.887 1.00 97.12 82 ILE A N 1
ATOM 629 C CA . ILE A 1 82 ? -8.935 -10.348 -4.546 1.00 97.12 82 ILE A CA 1
ATOM 630 C C . ILE A 1 82 ? -8.475 -8.891 -4.610 1.00 97.12 82 ILE A C 1
ATOM 632 O O . ILE A 1 82 ? -9.208 -7.997 -4.185 1.00 97.12 82 ILE A O 1
ATOM 636 N N . VAL A 1 83 ? -7.296 -8.635 -5.182 1.00 97.25 83 VAL A N 1
ATOM 637 C CA . VAL A 1 83 ? -6.715 -7.285 -5.228 1.00 97.25 83 VAL A CA 1
ATOM 638 C C . VAL A 1 83 ? -7.586 -6.354 -6.064 1.00 97.25 83 VAL A C 1
ATOM 640 O O . VAL A 1 83 ? -7.841 -5.235 -5.638 1.00 97.25 83 VAL A O 1
ATOM 643 N N . THR A 1 84 ? -8.134 -6.817 -7.189 1.00 97.69 84 THR A N 1
ATOM 644 C CA . THR A 1 84 ? -9.073 -6.039 -8.011 1.00 97.69 84 THR A CA 1
ATOM 645 C C . THR A 1 84 ? -10.349 -5.680 -7.249 1.00 97.69 84 THR A C 1
ATOM 647 O O . THR A 1 84 ? -10.888 -4.586 -7.418 1.00 97.69 84 THR A O 1
ATOM 650 N N . THR A 1 85 ? -10.851 -6.577 -6.399 1.00 97.56 85 THR A N 1
ATOM 651 C CA . THR A 1 85 ? -12.038 -6.302 -5.577 1.00 97.56 85 THR A CA 1
ATOM 652 C C . THR A 1 85 ? -11.730 -5.250 -4.514 1.00 97.56 85 THR A C 1
ATOM 654 O O . THR A 1 85 ? -12.432 -4.243 -4.436 1.00 97.56 85 THR A O 1
ATOM 657 N N . VAL A 1 86 ? -10.632 -5.417 -3.775 1.00 97.00 86 VAL A N 1
ATOM 658 C CA . VAL A 1 86 ? -10.201 -4.455 -2.747 1.00 97.00 86 VAL A CA 1
ATOM 659 C C . VAL A 1 86 ? -9.810 -3.107 -3.364 1.00 97.00 86 VAL A C 1
ATOM 661 O O . VAL A 1 86 ? -10.103 -2.056 -2.801 1.00 97.00 86 VAL A O 1
ATOM 664 N N . ALA A 1 87 ? -9.230 -3.094 -4.565 1.00 97.06 87 ALA A N 1
ATOM 665 C CA . ALA A 1 87 ? -8.896 -1.867 -5.284 1.00 97.06 87 ALA A CA 1
ATOM 666 C C . ALA A 1 87 ? -10.133 -1.001 -5.575 1.00 97.06 87 ALA A C 1
ATOM 668 O O . ALA A 1 87 ? -10.031 0.225 -5.550 1.00 97.06 87 ALA A O 1
ATOM 669 N N . LYS A 1 88 ? -11.317 -1.601 -5.786 1.00 96.94 88 LYS A N 1
ATOM 670 C CA . LYS A 1 88 ? -12.578 -0.847 -5.928 1.00 96.94 88 LYS A CA 1
ATOM 671 C C . LYS A 1 88 ? -12.975 -0.158 -4.624 1.00 96.94 88 LYS A C 1
ATOM 673 O O . LYS A 1 88 ? -13.427 0.985 -4.655 1.00 96.94 88 LYS A O 1
ATOM 678 N N . GLU A 1 89 ? -12.785 -0.826 -3.489 1.00 96.56 89 GLU A N 1
ATOM 679 C CA . GLU A 1 89 ? -13.040 -0.250 -2.164 1.00 96.56 89 GLU A CA 1
ATOM 680 C C . GLU A 1 89 ? -12.056 0.884 -1.859 1.00 96.56 89 GLU A C 1
ATOM 682 O O . GLU A 1 89 ? -12.473 1.973 -1.460 1.00 96.56 89 GLU A O 1
ATOM 687 N N . LEU A 1 90 ? -10.765 0.680 -2.144 1.00 96.12 90 LEU A N 1
ATOM 688 C CA . LEU A 1 90 ? -9.736 1.714 -2.018 1.00 96.12 90 LEU A CA 1
ATOM 689 C C . LEU A 1 90 ? -10.017 2.909 -2.934 1.00 96.12 90 LEU A C 1
ATOM 691 O O . LEU A 1 90 ? -9.929 4.055 -2.496 1.00 96.12 90 LEU A O 1
ATOM 695 N N . SER A 1 91 ? -10.415 2.666 -4.183 1.00 94.62 91 SER A N 1
ATOM 696 C CA . SER A 1 91 ? -10.819 3.714 -5.125 1.00 94.62 91 SER A CA 1
ATOM 697 C C . SER A 1 91 ? -11.999 4.526 -4.582 1.00 94.62 91 SER A C 1
ATOM 699 O O . SER A 1 91 ? -11.966 5.760 -4.583 1.00 94.62 91 SER A O 1
ATOM 701 N N . ALA A 1 92 ? -13.011 3.852 -4.027 1.00 92.81 92 ALA A N 1
ATOM 702 C CA . ALA A 1 92 ? -14.158 4.502 -3.405 1.00 92.81 92 ALA A CA 1
ATOM 703 C C . ALA A 1 92 ? -13.783 5.289 -2.140 1.00 92.81 92 ALA A C 1
ATOM 705 O O . ALA A 1 92 ? -14.382 6.337 -1.886 1.00 92.81 92 ALA A O 1
ATOM 706 N N . TYR A 1 93 ? -12.807 4.826 -1.358 1.00 91.75 93 TYR A N 1
ATOM 707 C CA . TYR A 1 93 ? -12.315 5.521 -0.169 1.00 91.75 93 TYR A CA 1
ATOM 708 C C . TYR A 1 93 ? -11.493 6.768 -0.530 1.00 91.75 93 TYR A C 1
ATOM 710 O O . TYR A 1 93 ? -11.788 7.868 -0.061 1.00 91.75 93 TYR A O 1
ATOM 718 N N . HIS A 1 94 ? -10.510 6.624 -1.423 1.00 91.69 94 HIS A N 1
ATOM 719 C CA . HIS A 1 94 ? -9.613 7.710 -1.840 1.00 91.69 94 HIS A CA 1
ATOM 720 C C . HIS A 1 94 ? -10.237 8.677 -2.854 1.00 91.69 94 HIS A C 1
ATOM 722 O O . HIS A 1 94 ? -9.717 9.779 -3.045 1.00 91.69 94 HIS A O 1
ATOM 728 N N . LYS A 1 95 ? -11.366 8.297 -3.467 1.00 92.31 95 LYS A N 1
ATOM 729 C CA . LYS A 1 95 ? -12.047 9.028 -4.553 1.00 92.31 95 LYS A CA 1
ATOM 730 C C . LYS A 1 95 ? -11.165 9.209 -5.792 1.00 92.31 95 LYS A C 1
ATOM 732 O O . LYS A 1 95 ? -11.250 10.237 -6.449 1.00 92.31 95 LYS A O 1
ATOM 737 N N . ILE A 1 96 ? -10.309 8.233 -6.078 1.00 94.06 96 ILE A N 1
ATOM 738 C CA . ILE A 1 96 ? -9.367 8.234 -7.206 1.00 94.06 96 ILE A CA 1
ATOM 739 C C . ILE A 1 96 ? -9.595 6.943 -7.988 1.00 94.06 96 ILE A C 1
ATOM 741 O O . ILE A 1 96 ? -9.667 5.870 -7.386 1.00 94.06 96 ILE A O 1
ATOM 745 N N . GLU A 1 97 ? -9.739 7.034 -9.308 1.00 94.12 97 GLU A N 1
ATOM 746 C CA . GLU A 1 97 ? -9.893 5.851 -10.162 1.00 94.12 97 GLU A CA 1
ATOM 747 C C . GLU A 1 97 ? -8.577 5.061 -10.193 1.00 94.12 97 GLU A C 1
ATOM 749 O O . GLU A 1 97 ? -7.499 5.652 -10.221 1.00 94.12 97 GLU A O 1
ATOM 754 N N . VAL A 1 98 ? -8.644 3.730 -10.167 1.00 96.75 98 VAL A N 1
ATOM 755 C CA . VAL A 1 98 ? -7.457 2.866 -10.221 1.00 96.75 98 VAL A CA 1
ATOM 756 C C . VAL A 1 98 ? -7.453 2.116 -11.540 1.00 96.75 98 VAL A C 1
ATOM 758 O O . VAL A 1 98 ? -8.415 1.414 -11.855 1.00 96.75 98 VAL A O 1
ATOM 761 N N . ASP A 1 99 ? -6.364 2.246 -12.296 1.00 96.56 99 ASP A N 1
ATOM 762 C CA . ASP A 1 99 ? -6.196 1.504 -13.535 1.00 96.56 99 ASP A CA 1
ATOM 763 C C . ASP A 1 99 ? -5.992 0.016 -13.313 1.00 96.56 99 ASP A C 1
ATOM 765 O O . ASP A 1 99 ? -5.330 -0.412 -12.366 1.00 96.56 99 ASP A O 1
ATOM 769 N N . LYS A 1 100 ? -6.472 -0.778 -14.274 1.00 96.25 100 LYS A N 1
ATOM 770 C CA . LYS A 1 100 ? -6.156 -2.205 -14.318 1.00 96.25 100 LYS A CA 1
ATOM 771 C C . LYS A 1 100 ? -4.642 -2.428 -14.391 1.00 96.25 100 LYS A C 1
ATOM 773 O O . LYS A 1 100 ? -4.115 -3.215 -13.616 1.00 96.25 100 LYS A O 1
ATOM 778 N N . ASP A 1 101 ? -3.945 -1.656 -15.223 1.00 95.62 101 ASP A N 1
ATOM 779 C CA . ASP A 1 101 ? -2.486 -1.736 -15.356 1.00 95.62 101 ASP A CA 1
ATOM 780 C C . ASP A 1 101 ? -1.762 -1.392 -14.043 1.00 95.62 101 ASP A C 1
ATOM 782 O O . ASP A 1 101 ? -0.702 -1.941 -13.758 1.00 95.62 101 ASP A O 1
ATOM 786 N N . ALA A 1 102 ? -2.336 -0.515 -13.210 1.00 96.94 102 ALA A N 1
ATOM 787 C CA . ALA A 1 102 ? -1.787 -0.197 -11.892 1.00 96.94 102 ALA A CA 1
ATOM 788 C C . ALA A 1 102 ? -1.944 -1.370 -10.910 1.00 96.94 102 ALA A C 1
ATOM 790 O O . ALA A 1 102 ? -1.034 -1.652 -10.132 1.00 96.94 102 ALA A O 1
ATOM 791 N N . ILE A 1 103 ? -3.085 -2.065 -10.957 1.00 97.31 103 ILE A N 1
ATOM 792 C CA . ILE A 1 103 ? -3.343 -3.265 -10.148 1.00 97.31 103 ILE A CA 1
ATOM 793 C C . ILE A 1 103 ? -2.399 -4.394 -10.558 1.00 97.31 103 ILE A C 1
ATOM 795 O O . ILE A 1 103 ? -1.745 -4.988 -9.699 1.00 97.31 103 ILE A O 1
ATOM 799 N N . ASP A 1 104 ? -2.307 -4.659 -11.861 1.00 95.69 104 ASP A N 1
ATOM 800 C CA . ASP A 1 104 ? -1.454 -5.711 -12.406 1.00 95.69 104 ASP A CA 1
ATOM 801 C C . ASP A 1 104 ? 0.025 -5.434 -12.074 1.00 95.69 104 ASP A C 1
ATOM 803 O O . ASP A 1 104 ? 0.730 -6.336 -11.619 1.00 95.69 104 ASP A O 1
ATOM 807 N N . GLU A 1 105 ? 0.479 -4.177 -12.173 1.00 95.12 105 GLU A N 1
ATOM 808 C CA . GLU A 1 105 ? 1.842 -3.801 -11.780 1.00 95.12 105 GLU A CA 1
ATOM 809 C C . GLU A 1 105 ? 2.075 -3.926 -10.268 1.00 95.12 105 GLU A C 1
ATOM 811 O O . GLU A 1 105 ? 3.118 -4.420 -9.840 1.00 95.12 105 GLU A O 1
ATOM 816 N N . ALA A 1 106 ? 1.106 -3.540 -9.432 1.00 94.81 106 ALA A N 1
ATOM 817 C CA . ALA A 1 106 ? 1.235 -3.694 -7.986 1.00 94.81 106 ALA A CA 1
ATOM 818 C C . ALA A 1 106 ? 1.404 -5.167 -7.592 1.00 94.81 106 ALA A C 1
ATOM 820 O O . ALA A 1 106 ? 2.266 -5.493 -6.771 1.00 94.81 106 ALA A O 1
ATOM 821 N N . ILE A 1 107 ? 0.622 -6.066 -8.195 1.00 94.56 107 ILE A N 1
ATOM 822 C CA . ILE A 1 107 ? 0.755 -7.515 -7.999 1.00 94.56 107 ILE A CA 1
ATOM 823 C C . ILE A 1 107 ? 2.126 -7.986 -8.487 1.00 94.56 107 ILE A C 1
ATOM 825 O O . ILE A 1 107 ? 2.845 -8.658 -7.748 1.00 94.56 107 ILE A O 1
ATOM 829 N N . HIS A 1 108 ? 2.513 -7.598 -9.702 1.00 90.81 108 HIS A N 1
ATOM 830 C CA . HIS A 1 108 ? 3.774 -7.993 -10.316 1.00 90.81 108 HIS A CA 1
ATOM 831 C C . HIS A 1 108 ? 4.987 -7.625 -9.445 1.00 90.81 108 HIS A C 1
ATOM 833 O O . HIS A 1 108 ? 5.763 -8.506 -9.060 1.00 90.81 108 HIS A O 1
ATOM 839 N N . LEU A 1 109 ? 5.113 -6.354 -9.050 1.00 89.44 109 LEU A N 1
ATOM 840 C CA . LEU A 1 109 ? 6.229 -5.870 -8.234 1.00 89.44 109 LEU A CA 1
ATOM 841 C C . LEU A 1 109 ? 6.285 -6.560 -6.871 1.00 89.44 109 LEU A C 1
ATOM 843 O O . LEU A 1 109 ? 7.355 -6.971 -6.421 1.00 89.44 109 LEU A O 1
ATOM 847 N N . THR A 1 110 ? 5.133 -6.724 -6.220 1.00 90.00 110 THR A N 1
ATOM 848 C CA . THR A 1 110 ? 5.063 -7.306 -4.873 1.00 90.00 110 THR A CA 1
ATOM 849 C C . THR A 1 110 ? 5.283 -8.818 -4.855 1.00 90.00 110 THR A C 1
ATOM 851 O O . THR A 1 110 ? 5.782 -9.343 -3.860 1.00 90.00 110 THR A O 1
ATOM 854 N N . CYS A 1 111 ? 4.971 -9.525 -5.944 1.00 86.56 111 CYS A N 1
ATOM 855 C CA . CYS A 1 111 ? 5.333 -10.930 -6.121 1.00 86.56 111 CYS A CA 1
ATOM 856 C C . CYS A 1 111 ? 6.820 -11.113 -6.449 1.00 86.56 111 CYS A C 1
ATOM 858 O O . CYS A 1 111 ? 7.445 -12.032 -5.921 1.00 86.56 111 CYS A O 1
ATOM 860 N N . LYS A 1 112 ? 7.390 -10.249 -7.297 1.00 81.38 112 LYS A N 1
ATOM 861 C CA . LYS A 1 112 ? 8.786 -10.352 -7.742 1.00 81.38 112 LYS A CA 1
ATOM 862 C C . LYS A 1 112 ? 9.779 -9.993 -6.639 1.00 81.38 112 LYS A C 1
ATOM 864 O O . LYS A 1 112 ? 10.722 -10.734 -6.379 1.00 81.38 112 LYS A O 1
ATOM 869 N N . TYR A 1 113 ? 9.562 -8.866 -5.971 1.00 80.06 113 TYR A N 1
ATOM 870 C CA . TYR A 1 113 ? 10.506 -8.289 -5.014 1.00 80.06 113 TYR A CA 1
ATOM 871 C C . TYR A 1 113 ? 10.097 -8.581 -3.569 1.00 80.06 113 TYR A C 1
ATOM 873 O O . TYR A 1 113 ? 9.890 -7.669 -2.759 1.00 80.06 113 TYR A O 1
ATOM 881 N N . ARG A 1 114 ? 9.976 -9.874 -3.243 1.00 72.38 114 ARG A N 1
ATOM 882 C CA . ARG A 1 114 ? 9.447 -10.341 -1.954 1.00 72.38 114 ARG A CA 1
ATOM 883 C C . ARG A 1 114 ? 10.256 -9.846 -0.742 1.00 72.38 114 ARG A C 1
ATOM 885 O O . ARG A 1 114 ? 9.673 -9.515 0.284 1.00 72.38 114 ARG A O 1
ATOM 892 N N . ASP A 1 115 ? 11.571 -9.737 -0.862 1.00 68.38 115 ASP A N 1
ATOM 893 C CA . ASP A 1 115 ? 12.439 -9.411 0.281 1.00 68.38 115 ASP A CA 1
ATOM 894 C C . ASP A 1 115 ? 12.839 -7.926 0.332 1.00 68.38 115 ASP A C 1
ATOM 896 O O . ASP A 1 115 ? 13.773 -7.543 1.038 1.00 68.38 115 ASP A O 1
ATOM 900 N N . SER A 1 116 ? 12.146 -7.066 -0.424 1.00 64.56 116 SER A N 1
ATOM 901 C CA . SER A 1 116 ? 12.369 -5.619 -0.350 1.00 64.56 116 SER A CA 1
ATOM 902 C C . SER A 1 116 ? 11.900 -5.073 1.008 1.00 64.56 116 SER A C 1
ATOM 904 O O . SER A 1 116 ? 10.796 -5.377 1.464 1.00 64.56 116 SER A O 1
ATOM 906 N N . LEU A 1 117 ? 12.777 -4.297 1.663 1.00 55.12 117 LEU A N 1
ATOM 907 C CA . LEU A 1 117 ? 12.893 -4.158 3.128 1.00 55.12 117 LEU A CA 1
ATOM 908 C C . LEU A 1 117 ? 11.641 -3.726 3.926 1.00 55.12 117 LEU A C 1
ATOM 910 O O . LEU A 1 117 ? 11.660 -3.882 5.141 1.00 55.12 117 LEU A O 1
ATOM 914 N N . ASP A 1 118 ? 10.561 -3.262 3.295 1.00 59.31 118 ASP A N 1
ATOM 915 C CA . ASP A 1 118 ? 9.375 -2.719 3.985 1.00 59.31 118 ASP A CA 1
ATOM 916 C C . ASP A 1 118 ? 8.040 -3.391 3.601 1.00 59.31 118 ASP A C 1
ATOM 918 O O . ASP A 1 118 ? 6.970 -2.950 4.022 1.00 59.31 118 ASP A O 1
ATOM 922 N N . LEU A 1 119 ? 8.066 -4.478 2.820 1.00 64.75 119 LEU A N 1
ATOM 923 C CA . LEU A 1 119 ? 6.861 -5.186 2.361 1.00 64.75 119 LEU A CA 1
ATOM 924 C C . LEU A 1 119 ? 6.814 -6.640 2.852 1.00 64.75 119 LEU A C 1
ATOM 926 O O . LEU A 1 119 ? 6.497 -7.547 2.092 1.00 64.75 119 LEU A O 1
ATOM 930 N N . GLY A 1 120 ? 7.097 -6.873 4.135 1.00 67.81 120 GLY A N 1
ATOM 931 C CA . GLY A 1 120 ? 7.171 -8.217 4.734 1.00 67.81 120 GLY A CA 1
ATOM 932 C C . GLY A 1 120 ? 5.843 -8.983 4.881 1.00 67.81 120 GLY A C 1
ATOM 933 O O . GLY A 1 120 ? 5.835 -10.070 5.450 1.00 67.81 120 GLY A O 1
ATOM 934 N N . TRP A 1 121 ? 4.712 -8.445 4.414 1.00 82.00 121 TRP A N 1
ATOM 935 C CA . TRP A 1 121 ? 3.401 -9.105 4.519 1.00 82.00 121 TRP A CA 1
ATOM 936 C C . TRP A 1 121 ? 3.189 -10.174 3.453 1.00 82.00 121 TRP A C 1
ATOM 938 O O . TRP A 1 121 ? 3.619 -10.009 2.325 1.00 82.00 121 TRP A O 1
ATOM 948 N N . ALA A 1 122 ? 2.441 -11.231 3.742 1.00 88.19 122 ALA A N 1
ATOM 949 C CA . ALA A 1 122 ? 2.017 -12.184 2.717 1.00 88.19 122 ALA A CA 1
ATOM 950 C C . ALA A 1 122 ? 1.099 -11.547 1.649 1.00 88.19 122 ALA A C 1
ATOM 952 O O . ALA A 1 122 ? 0.459 -10.514 1.882 1.00 88.19 122 ALA A O 1
ATOM 953 N N . GLN A 1 123 ? 1.003 -12.169 0.470 1.00 92.44 123 GLN A N 1
ATOM 954 C CA . GLN A 1 123 ? -0.088 -11.857 -0.461 1.00 92.44 123 GLN A CA 1
ATOM 955 C C . GLN A 1 123 ? -1.432 -12.343 0.107 1.00 92.44 123 GLN A C 1
ATOM 957 O O . GLN A 1 123 ? -1.468 -13.408 0.726 1.00 92.44 123 GLN A O 1
ATOM 962 N N . PRO A 1 124 ? -2.542 -11.604 -0.094 1.00 94.75 124 PRO A N 1
ATOM 963 C CA . PRO A 1 124 ? -2.725 -10.427 -0.963 1.00 94.75 124 PRO A CA 1
ATOM 964 C C . PRO A 1 124 ? -2.426 -9.073 -0.292 1.00 94.75 124 PRO A C 1
ATOM 966 O O . PRO A 1 124 ? -2.425 -8.034 -0.957 1.00 94.75 124 PRO A O 1
ATOM 969 N N . GLN A 1 125 ? -2.193 -9.065 1.025 1.00 93.38 125 GLN A N 1
ATOM 970 C CA . GLN A 1 125 ? -2.052 -7.842 1.823 1.00 93.38 125 GLN A CA 1
ATOM 971 C C . GLN A 1 125 ? -0.942 -6.934 1.292 1.00 93.38 125 GLN A C 1
ATOM 973 O O . GLN A 1 125 ? -1.094 -5.717 1.272 1.00 93.38 125 GLN A O 1
ATOM 978 N N . ARG A 1 126 ? 0.159 -7.517 0.813 1.00 92.00 126 ARG A N 1
ATOM 979 C CA . ARG A 1 126 ? 1.292 -6.776 0.252 1.00 92.00 126 ARG A CA 1
ATOM 980 C C . ARG A 1 126 ? 0.908 -5.898 -0.942 1.00 92.00 126 ARG A C 1
ATOM 982 O O . ARG A 1 126 ? 1.230 -4.711 -0.947 1.00 92.00 126 ARG A O 1
ATOM 989 N N . ALA A 1 127 ? 0.209 -6.465 -1.928 1.00 94.44 127 ALA A N 1
ATOM 990 C CA . ALA A 1 127 ? -0.262 -5.733 -3.105 1.00 94.44 127 ALA A CA 1
ATOM 991 C C . ALA A 1 127 ? -1.284 -4.651 -2.726 1.00 94.44 127 ALA A C 1
ATOM 993 O O . ALA A 1 127 ? -1.189 -3.515 -3.188 1.00 94.44 127 ALA A O 1
ATOM 994 N N . ILE A 1 128 ? -2.214 -4.981 -1.824 1.00 95.56 128 ILE A N 1
ATOM 995 C CA . ILE A 1 128 ? -3.222 -4.043 -1.308 1.00 95.56 128 ILE A CA 1
ATOM 996 C C . ILE A 1 128 ? -2.547 -2.857 -0.610 1.00 95.56 128 ILE A C 1
ATOM 998 O O . ILE A 1 128 ? -2.868 -1.706 -0.896 1.00 95.56 128 ILE A O 1
ATOM 1002 N N . SER A 1 129 ? -1.580 -3.123 0.269 1.00 94.12 129 SER A N 1
ATOM 1003 C CA . SER A 1 129 ? -0.834 -2.086 0.981 1.00 94.12 129 SER A CA 1
ATOM 1004 C C . SER A 1 129 ? -0.026 -1.200 0.037 1.00 94.12 129 SER A C 1
ATOM 1006 O O . SER A 1 129 ? 0.037 0.008 0.260 1.00 94.12 129 SER A O 1
ATOM 1008 N N . LEU A 1 130 ? 0.564 -1.751 -1.029 1.00 94.62 130 LEU A N 1
ATOM 1009 C CA . LEU A 1 130 ? 1.239 -0.937 -2.040 1.00 94.62 130 LEU A CA 1
ATOM 1010 C C . LEU A 1 130 ? 0.255 -0.005 -2.764 1.00 94.62 130 LEU A C 1
ATOM 1012 O O . LEU A 1 130 ? 0.547 1.181 -2.900 1.00 94.62 130 LEU A O 1
ATOM 1016 N N . LEU A 1 131 ? -0.909 -0.512 -3.184 1.00 96.50 131 LEU A N 1
ATOM 1017 C CA . LEU A 1 131 ? -1.942 0.295 -3.843 1.00 96.50 131 LEU A CA 1
ATOM 1018 C C . LEU A 1 131 ? -2.478 1.402 -2.932 1.00 96.50 131 LEU A C 1
ATOM 1020 O O . LEU A 1 131 ? -2.584 2.549 -3.361 1.00 96.50 131 LEU A O 1
ATOM 1024 N N . ASP A 1 132 ? -2.775 1.086 -1.671 1.00 96.56 132 ASP A N 1
ATOM 1025 C CA . ASP A 1 132 ? -3.266 2.062 -0.693 1.00 96.56 132 ASP A CA 1
ATOM 1026 C C . ASP A 1 132 ? -2.242 3.183 -0.452 1.00 96.56 132 ASP A C 1
ATOM 1028 O O . ASP A 1 132 ? -2.562 4.375 -0.503 1.00 96.56 132 ASP A O 1
ATOM 1032 N N . ARG A 1 133 ? -0.965 2.814 -0.298 1.00 94.94 133 ARG A N 1
ATOM 1033 C CA . ARG A 1 133 ? 0.133 3.781 -0.196 1.00 94.94 133 ARG A CA 1
ATOM 1034 C C . ARG A 1 133 ? 0.272 4.627 -1.455 1.00 94.94 133 ARG A C 1
ATOM 1036 O O . ARG A 1 133 ? 0.425 5.842 -1.340 1.00 94.94 133 ARG A O 1
ATOM 1043 N N . ALA A 1 134 ? 0.204 4.013 -2.636 1.00 95.94 134 ALA A N 1
ATOM 1044 C CA . ALA A 1 134 ? 0.305 4.716 -3.909 1.00 95.94 134 ALA A CA 1
ATOM 1045 C C . ALA A 1 134 ? -0.837 5.729 -4.067 1.00 95.94 134 ALA A C 1
ATOM 1047 O O . ALA A 1 134 ? -0.580 6.881 -4.405 1.00 95.94 134 ALA A O 1
ATOM 1048 N N . LEU A 1 135 ? -2.071 5.359 -3.711 1.00 95.88 135 LEU A N 1
ATOM 1049 C CA . LEU A 1 135 ? -3.227 6.260 -3.695 1.00 95.88 135 LEU A CA 1
ATOM 1050 C C . LEU A 1 135 ? -3.043 7.432 -2.728 1.00 95.88 135 LEU A C 1
ATOM 1052 O O . LEU A 1 135 ? -3.233 8.592 -3.108 1.00 95.88 135 LEU A O 1
ATOM 1056 N N . ALA A 1 136 ? -2.625 7.156 -1.492 1.00 94.00 136 ALA A N 1
ATOM 1057 C CA . ALA A 1 136 ? -2.393 8.191 -0.490 1.00 94.00 136 ALA A CA 1
ATOM 1058 C C . ALA A 1 136 ? -1.277 9.164 -0.917 1.00 94.00 136 ALA A C 1
ATOM 1060 O O . ALA A 1 136 ? -1.436 10.386 -0.818 1.00 94.00 136 ALA A O 1
ATOM 1061 N N . SER A 1 137 ? -0.171 8.621 -1.427 1.00 93.44 137 SER A N 1
ATOM 1062 C CA . SER A 1 137 ? 0.989 9.352 -1.949 1.00 93.44 137 SER A CA 1
ATOM 1063 C C . SER A 1 137 ? 0.597 10.209 -3.156 1.00 93.44 137 SER A C 1
ATOM 1065 O O . SER A 1 137 ? 0.869 11.412 -3.181 1.00 93.44 137 SER A O 1
ATOM 1067 N N . TYR A 1 138 ? -0.142 9.640 -4.109 1.00 93.75 138 TYR A N 1
ATOM 1068 C CA . TYR A 1 138 ? -0.622 10.331 -5.304 1.00 93.75 138 TYR A CA 1
ATOM 1069 C C . TYR A 1 138 ? -1.576 11.483 -4.971 1.00 93.75 138 TYR A C 1
ATOM 1071 O O . TYR A 1 138 ? -1.428 12.593 -5.492 1.00 93.75 138 TYR A O 1
ATOM 1079 N N . ARG A 1 139 ? -2.493 11.276 -4.018 1.00 90.25 139 ARG A N 1
ATOM 1080 C CA . ARG A 1 139 ? -3.370 12.334 -3.500 1.00 90.25 139 ARG A CA 1
ATOM 1081 C C . ARG A 1 139 ? -2.563 13.488 -2.901 1.00 90.25 139 ARG A C 1
ATOM 1083 O O . ARG A 1 139 ? -2.812 14.655 -3.206 1.00 90.25 139 ARG A O 1
ATOM 1090 N N . GLN A 1 140 ? -1.564 13.182 -2.072 1.00 88.38 140 GLN A N 1
ATOM 1091 C CA . GLN A 1 140 ? -0.698 14.202 -1.471 1.00 88.38 140 GLN A CA 1
ATOM 1092 C C . GLN A 1 140 ? 0.118 14.976 -2.512 1.00 88.38 140 GLN A C 1
ATOM 1094 O O . GLN A 1 140 ? 0.237 16.200 -2.409 1.00 88.38 140 GLN A O 1
ATOM 1099 N N . LEU A 1 141 ? 0.671 14.284 -3.511 1.00 87.31 141 LEU A N 1
ATOM 1100 C CA . LEU A 1 141 ? 1.405 14.909 -4.611 1.00 87.31 141 LEU A CA 1
ATOM 1101 C C . LEU A 1 141 ? 0.497 15.843 -5.412 1.00 87.31 141 LEU A C 1
ATOM 1103 O O . LEU A 1 141 ? 0.866 16.993 -5.642 1.00 87.31 141 LEU A O 1
ATOM 1107 N N . THR A 1 142 ? -0.723 15.405 -5.713 1.00 86.38 142 THR A N 1
ATOM 1108 C CA . THR A 1 142 ? -1.720 16.209 -6.428 1.00 86.38 142 THR A CA 1
ATOM 1109 C C . THR A 1 142 ? -2.067 17.502 -5.686 1.00 86.38 142 THR A C 1
ATOM 1111 O O . THR A 1 142 ? -2.181 18.568 -6.294 1.00 86.38 142 THR A O 1
ATOM 1114 N N . HIS A 1 143 ? -2.177 17.460 -4.353 1.00 80.44 143 HIS A N 1
ATOM 1115 C CA . HIS A 1 143 ? -2.402 18.669 -3.554 1.00 80.44 143 HIS A CA 1
ATOM 1116 C C . HIS A 1 143 ? -1.252 19.686 -3.632 1.00 80.44 143 HIS A C 1
ATOM 1118 O O . HIS A 1 143 ? -1.481 20.882 -3.392 1.00 80.44 143 HIS A O 1
ATOM 1124 N N . LYS A 1 144 ? -0.026 19.234 -3.932 1.00 82.31 144 LYS A N 1
ATOM 1125 C CA . LYS A 1 144 ? 1.131 20.105 -4.181 1.00 82.31 144 LYS A CA 1
ATOM 1126 C C . LYS A 1 144 ? 1.128 20.612 -5.621 1.00 82.31 144 LYS A C 1
ATOM 1128 O O . LYS A 1 144 ? 1.164 21.821 -5.826 1.00 82.31 144 LYS A O 1
ATOM 1133 N N . GLN A 1 145 ? 1.045 19.705 -6.590 1.00 83.50 145 GLN A N 1
ATOM 1134 C CA . GLN A 1 145 ? 1.012 20.014 -8.013 1.00 83.50 145 GLN A CA 1
ATOM 1135 C C . GLN A 1 145 ? 0.072 19.042 -8.721 1.00 83.50 145 GLN A C 1
ATOM 1137 O O . GLN A 1 145 ? 0.321 17.841 -8.771 1.00 83.50 145 GLN A O 1
ATOM 1142 N N . HIS A 1 146 ? -1.014 19.574 -9.274 1.00 88.62 146 HIS A N 1
ATOM 1143 C CA . HIS A 1 146 ? -2.010 18.756 -9.952 1.00 88.62 146 HIS A CA 1
ATOM 1144 C C . HIS A 1 146 ? -1.506 18.323 -11.343 1.00 88.62 146 HIS A C 1
ATOM 1146 O O . HIS A 1 146 ? -0.994 19.177 -12.077 1.00 88.62 146 HIS A O 1
ATOM 1152 N N . PRO A 1 147 ? -1.688 17.052 -11.758 1.00 85.81 147 PRO A N 1
ATOM 1153 C CA . PRO A 1 147 ? -1.154 16.523 -13.022 1.00 85.81 147 PRO A CA 1
ATOM 1154 C C . PRO A 1 147 ? -1.622 17.306 -14.260 1.00 85.81 147 PRO A C 1
ATOM 1156 O O . PRO A 1 147 ? -0.845 17.551 -15.179 1.00 85.81 147 PRO A O 1
ATOM 1159 N N . LYS A 1 148 ? -2.857 17.815 -14.236 1.00 86.69 148 LYS A N 1
ATOM 1160 C CA . LYS A 1 148 ? -3.429 18.699 -15.274 1.00 86.69 148 LYS A CA 1
ATOM 1161 C C . LYS A 1 148 ? -2.583 19.938 -15.597 1.00 86.69 148 LYS A C 1
ATOM 1163 O O . LYS A 1 148 ? -2.602 20.408 -16.729 1.00 86.69 148 LYS A O 1
ATOM 1168 N N . ILE A 1 149 ? -1.816 20.456 -14.632 1.00 86.25 149 ILE A N 1
ATOM 1169 C CA . ILE A 1 149 ? -0.885 21.569 -14.876 1.00 86.25 149 ILE A CA 1
ATOM 1170 C C . ILE A 1 149 ? 0.224 21.114 -15.827 1.00 86.25 149 ILE A C 1
ATOM 1172 O O . ILE A 1 149 ? 0.488 21.787 -16.819 1.00 86.25 149 ILE A O 1
ATOM 1176 N N . ALA A 1 150 ? 0.844 19.966 -15.544 1.00 85.75 150 ALA A N 1
ATOM 1177 C CA . ALA A 1 150 ? 1.892 19.406 -16.392 1.00 85.75 150 ALA A CA 1
ATOM 1178 C C . ALA A 1 150 ? 1.351 19.051 -17.788 1.00 85.75 150 ALA A C 1
ATOM 1180 O O . ALA A 1 150 ? 2.009 19.321 -18.790 1.00 85.75 150 ALA A O 1
ATOM 1181 N N . GLU A 1 151 ? 0.123 18.529 -17.865 1.00 87.06 151 GLU A N 1
ATOM 1182 C CA . GLU A 1 151 ? -0.555 18.234 -19.132 1.00 87.06 151 GLU A CA 1
ATOM 1183 C C . GLU A 1 151 ? -0.745 19.492 -20.000 1.00 87.06 151 GLU A C 1
ATOM 1185 O O . GLU A 1 151 ? -0.378 19.500 -21.177 1.00 87.06 151 GLU A O 1
ATOM 1190 N N . LEU A 1 152 ? -1.297 20.569 -19.429 1.00 87.12 152 LEU A N 1
ATOM 1191 C CA . LEU A 1 152 ? -1.522 21.829 -20.144 1.00 87.12 152 LEU A CA 1
ATOM 1192 C C . LEU A 1 152 ? -0.206 22.501 -20.546 1.00 87.12 152 LEU A C 1
ATOM 1194 O O . LEU A 1 152 ? -0.097 22.988 -21.669 1.00 87.12 152 LEU A O 1
ATOM 1198 N N . MET A 1 153 ? 0.808 22.481 -19.677 1.00 87.62 153 MET A N 1
ATOM 1199 C CA . MET A 1 153 ? 2.142 22.989 -20.014 1.00 87.62 153 MET A CA 1
ATOM 1200 C C . MET A 1 153 ? 2.750 22.231 -21.197 1.00 87.62 153 MET A C 1
ATOM 1202 O O . MET A 1 153 ? 3.195 22.858 -22.156 1.00 87.62 153 MET A O 1
ATOM 1206 N N . GLY A 1 154 ? 2.682 20.897 -21.191 1.00 88.56 154 GLY A N 1
ATOM 1207 C CA . GLY A 1 154 ? 3.163 20.085 -22.308 1.00 88.56 154 GLY A CA 1
ATOM 1208 C C . GLY A 1 154 ? 2.395 20.333 -23.613 1.00 88.56 154 GLY A C 1
ATOM 1209 O O . GLY A 1 154 ? 2.980 20.278 -24.695 1.00 88.56 154 GLY A O 1
ATOM 1210 N N . LYS A 1 155 ? 1.091 20.642 -23.544 1.00 89.75 155 LYS A N 1
ATOM 1211 C CA . LYS A 1 155 ? 0.300 21.064 -24.716 1.00 89.75 155 LYS A CA 1
ATOM 1212 C C . LYS A 1 155 ? 0.765 22.416 -25.259 1.00 89.75 155 LYS A C 1
ATOM 1214 O O . LYS A 1 155 ? 0.940 22.543 -26.468 1.00 89.75 155 LYS A O 1
ATOM 1219 N N . ILE A 1 156 ? 1.009 23.390 -24.379 1.00 88.94 156 ILE A N 1
ATOM 1220 C CA . ILE A 1 156 ? 1.510 24.723 -24.749 1.00 88.94 156 ILE A CA 1
ATOM 1221 C C . ILE A 1 156 ? 2.868 24.619 -25.452 1.00 88.94 156 ILE A C 1
ATOM 1223 O O . ILE A 1 156 ? 3.072 25.279 -26.465 1.00 88.94 156 ILE A O 1
ATOM 1227 N N . GLU A 1 157 ? 3.777 23.777 -24.953 1.00 88.38 157 GLU A N 1
ATOM 1228 C CA . GLU A 1 157 ? 5.109 23.591 -25.548 1.00 88.38 157 GLU A CA 1
ATOM 1229 C C . GLU A 1 157 ? 5.069 22.957 -26.945 1.00 88.38 157 GLU A C 1
ATOM 1231 O O . GLU A 1 157 ? 5.878 23.303 -27.803 1.00 88.38 157 GLU A O 1
ATOM 1236 N N . LYS A 1 158 ? 4.131 22.033 -27.193 1.00 90.56 158 LYS A N 1
ATOM 1237 C CA . LYS A 1 158 ? 4.003 21.343 -28.488 1.00 90.56 158 LYS A CA 1
ATOM 1238 C C . LYS A 1 158 ? 3.380 22.210 -29.579 1.00 90.56 158 LYS A C 1
ATOM 1240 O O . LYS A 1 158 ? 3.636 21.980 -30.759 1.00 90.56 158 LYS A O 1
ATOM 1245 N N . ILE A 1 159 ? 2.533 23.163 -29.207 1.00 91.50 159 ILE A N 1
ATOM 1246 C CA . ILE A 1 159 ? 1.835 24.031 -30.157 1.00 91.50 159 ILE A CA 1
ATOM 1247 C C . ILE A 1 159 ? 2.780 25.131 -30.630 1.00 91.50 159 ILE A C 1
ATOM 1249 O O . ILE A 1 159 ? 3.447 25.770 -29.828 1.00 91.50 159 ILE A O 1
ATOM 1253 N N . THR A 1 160 ? 2.826 25.380 -31.937 1.00 85.12 160 THR A N 1
ATOM 1254 C CA . THR A 1 160 ? 3.691 26.417 -32.532 1.00 85.12 160 THR A CA 1
ATOM 1255 C C . THR A 1 160 ? 2.971 27.761 -32.713 1.00 85.12 160 THR A C 1
ATOM 1257 O O . THR A 1 160 ? 3.621 28.796 -32.813 1.00 85.12 160 THR A O 1
ATOM 1260 N N . SER A 1 161 ? 1.634 27.769 -32.756 1.00 88.81 161 SER A N 1
ATOM 1261 C CA . SER A 1 161 ? 0.823 28.981 -32.941 1.00 88.81 161 SER A CA 1
ATOM 1262 C C . SER A 1 161 ? 0.768 29.829 -31.665 1.00 88.81 161 SER A C 1
ATOM 1264 O O . SER A 1 161 ? 0.261 29.380 -30.639 1.00 88.81 161 SER A O 1
ATOM 1266 N N . GLU A 1 162 ? 1.223 31.083 -31.735 1.00 84.69 162 GLU A N 1
ATOM 1267 C CA . GLU A 1 162 ? 1.231 32.012 -30.590 1.00 84.69 162 GLU A CA 1
ATOM 1268 C C . GLU A 1 162 ? -0.179 32.318 -30.054 1.00 84.69 162 GLU A C 1
ATOM 1270 O O . GLU A 1 162 ? -0.374 32.474 -28.849 1.00 84.69 162 GLU A O 1
ATOM 1275 N N . THR A 1 163 ? -1.180 32.362 -30.939 1.00 87.25 163 THR A N 1
ATOM 1276 C CA . THR A 1 163 ? -2.580 32.630 -30.560 1.00 87.25 163 THR A CA 1
ATOM 1277 C C . THR A 1 163 ? -3.187 31.488 -29.745 1.00 87.25 163 THR A C 1
ATOM 1279 O O . THR A 1 163 ? -3.805 31.731 -28.710 1.00 87.25 163 THR A O 1
ATOM 1282 N N . GLU A 1 164 ? -2.952 30.241 -30.155 1.00 85.31 164 GLU A N 1
ATOM 1283 C CA . GLU A 1 164 ? -3.409 29.044 -29.437 1.00 85.31 164 GLU A CA 1
ATOM 1284 C C . GLU A 1 164 ? -2.646 28.845 -28.122 1.00 85.31 164 GLU A C 1
ATOM 1286 O O . GLU A 1 164 ? -3.234 28.474 -27.107 1.00 85.31 164 GLU A O 1
ATOM 1291 N N . GLN A 1 165 ? -1.342 29.148 -28.104 1.00 85.25 165 GLN A N 1
ATOM 1292 C CA . GLN A 1 165 ? -0.567 29.156 -26.864 1.00 85.25 165 GLN A CA 1
ATOM 1293 C C . GLN A 1 165 ? -1.121 30.167 -25.856 1.00 85.25 165 GLN A C 1
ATOM 1295 O O . GLN A 1 165 ? -1.198 29.861 -24.667 1.00 85.25 165 GLN A O 1
ATOM 1300 N N . HIS A 1 166 ? -1.487 31.369 -26.308 1.00 88.81 166 HIS A N 1
ATOM 1301 C CA . HIS A 1 166 ? -2.062 32.391 -25.438 1.00 88.81 166 HIS A CA 1
ATOM 1302 C C . HIS A 1 166 ? -3.402 31.938 -24.840 1.00 88.81 166 HIS A C 1
ATOM 1304 O O . HIS A 1 166 ? -3.598 32.068 -23.633 1.00 88.81 166 HIS A O 1
ATOM 1310 N N . ASP A 1 167 ? -4.287 31.349 -25.648 1.00 89.75 167 ASP A N 1
ATOM 1311 C CA . ASP A 1 167 ? -5.564 30.806 -25.168 1.00 89.75 167 ASP A CA 1
ATOM 1312 C C . ASP A 1 167 ? -5.359 29.705 -24.111 1.00 89.75 167 ASP A C 1
ATOM 1314 O O . ASP A 1 167 ? -5.908 29.772 -23.011 1.00 89.75 167 ASP A O 1
ATOM 1318 N N . LEU A 1 168 ? -4.465 28.744 -24.367 1.00 88.75 168 LEU A N 1
ATOM 1319 C CA . LEU A 1 168 ? -4.146 27.689 -23.398 1.00 88.75 168 LEU A CA 1
ATOM 1320 C C . LEU A 1 168 ? -3.508 28.219 -22.109 1.00 88.75 168 LEU A C 1
ATOM 1322 O O . LEU A 1 168 ? -3.748 27.666 -21.034 1.00 88.75 168 LEU A O 1
ATOM 1326 N N . ARG A 1 169 ? -2.710 29.290 -22.185 1.00 91.00 169 ARG A N 1
ATOM 1327 C CA . ARG A 1 169 ? -2.160 29.958 -20.994 1.00 91.00 169 ARG A CA 1
ATOM 1328 C C . ARG A 1 169 ? -3.263 30.597 -20.154 1.00 91.00 169 ARG A C 1
ATOM 1330 O O . ARG A 1 169 ? -3.227 30.449 -18.935 1.00 91.00 169 ARG A O 1
ATOM 1337 N N . GLN A 1 170 ? -4.254 31.232 -20.782 1.00 92.06 170 GLN A N 1
ATOM 1338 C CA . GLN A 1 170 ? -5.420 31.761 -20.068 1.00 92.06 170 GLN A CA 1
ATOM 1339 C C . GLN A 1 170 ? -6.240 30.643 -19.418 1.00 92.06 170 GLN A C 1
ATOM 1341 O O . GLN A 1 170 ? -6.600 30.746 -18.246 1.00 92.06 170 GLN A O 1
ATOM 1346 N N . GLN A 1 171 ? -6.477 29.541 -20.138 1.00 90.62 171 GLN A N 1
ATOM 1347 C CA . GLN A 1 171 ? -7.160 28.370 -19.581 1.00 90.62 171 GLN A CA 1
ATOM 1348 C C . GLN A 1 171 ? -6.402 27.784 -18.379 1.00 90.62 171 GLN A C 1
ATOM 1350 O O . GLN A 1 171 ? -7.017 27.439 -17.369 1.00 90.62 171 GLN A O 1
ATOM 1355 N N . LEU A 1 172 ? -5.070 27.697 -18.461 1.00 90.44 172 LEU A N 1
ATOM 1356 C CA . LEU A 1 172 ? -4.220 27.231 -17.366 1.00 90.44 172 LEU A CA 1
ATOM 1357 C C . LEU A 1 172 ? -4.327 28.145 -16.140 1.00 90.44 172 LEU A C 1
ATOM 1359 O O . LEU A 1 172 ? -4.501 27.645 -15.030 1.00 90.44 172 LEU A O 1
ATOM 1363 N N . GLU A 1 173 ? -4.248 29.462 -16.328 1.00 91.88 173 GLU A N 1
ATOM 1364 C CA . GLU A 1 173 ? -4.349 30.433 -15.236 1.00 91.88 173 GLU A CA 1
ATOM 1365 C C . GLU A 1 173 ? -5.725 30.375 -14.560 1.00 91.88 173 GLU A C 1
ATOM 1367 O O . GLU A 1 173 ? -5.816 30.257 -13.335 1.00 91.88 173 GLU A O 1
ATOM 1372 N N . GLN A 1 174 ? -6.800 30.357 -15.351 1.00 92.81 174 GLN A N 1
ATOM 1373 C CA . GLN A 1 174 ? -8.160 30.215 -14.839 1.00 92.81 174 GLN A CA 1
ATOM 1374 C C . GLN A 1 174 ? -8.330 28.903 -14.061 1.00 92.81 174 GLN A C 1
ATOM 1376 O O . GLN A 1 174 ? -8.919 28.878 -12.976 1.00 92.81 174 GLN A O 1
ATOM 1381 N N . TRP A 1 175 ? -7.789 27.802 -14.584 1.00 91.12 175 TRP A N 1
ATOM 1382 C CA . TRP A 1 175 ? -7.835 26.510 -13.910 1.00 91.12 175 TRP A CA 1
ATOM 1383 C C . TRP A 1 175 ? -7.060 26.531 -12.585 1.00 91.12 175 TRP A C 1
ATOM 1385 O O . TRP A 1 175 ? -7.561 26.040 -11.574 1.00 91.12 175 TRP A O 1
ATOM 1395 N N . GLN A 1 176 ? -5.874 27.145 -12.556 1.00 90.50 176 GLN A N 1
ATOM 1396 C CA . GLN A 1 176 ? -5.068 27.286 -11.342 1.00 90.50 176 GLN A CA 1
ATOM 1397 C C . GLN A 1 176 ? -5.786 28.104 -10.264 1.00 90.50 176 GLN A C 1
ATOM 1399 O O . GLN A 1 176 ? -5.766 27.709 -9.098 1.00 90.50 176 GLN A O 1
ATOM 1404 N N . GLN A 1 177 ? -6.458 29.197 -10.636 1.00 92.00 177 GLN A N 1
ATOM 1405 C CA . GLN A 1 177 ? -7.267 29.988 -9.703 1.00 92.00 177 GLN A CA 1
ATOM 1406 C C . GLN A 1 177 ? -8.424 29.161 -9.126 1.00 92.00 177 GLN A C 1
ATOM 1408 O O . GLN A 1 177 ? -8.612 29.113 -7.908 1.00 92.00 177 GLN A O 1
ATOM 1413 N N . ASN A 1 178 ? -9.154 28.434 -9.977 1.00 91.19 178 ASN A N 1
ATOM 1414 C CA . ASN A 1 178 ? -10.234 27.546 -9.538 1.00 91.19 178 ASN A CA 1
ATOM 1415 C C . ASN A 1 178 ? -9.726 26.452 -8.588 1.00 91.19 178 ASN A C 1
ATOM 1417 O O . ASN A 1 178 ? -10.350 26.178 -7.563 1.00 91.19 178 ASN A O 1
ATOM 1421 N N . TRP A 1 179 ? -8.568 25.860 -8.888 1.00 89.56 179 TRP A N 1
ATOM 1422 C CA . TRP A 1 179 ? -7.930 24.858 -8.036 1.00 89.56 179 TRP A CA 1
ATOM 1423 C C . TRP A 1 179 ? -7.522 25.423 -6.670 1.00 89.56 179 TRP A C 1
ATOM 1425 O O . TRP A 1 179 ? -7.742 24.783 -5.640 1.00 89.56 179 TRP A O 1
ATOM 1435 N N . GLN A 1 180 ? -6.964 26.636 -6.633 1.00 90.44 180 GLN A N 1
ATOM 1436 C CA . GLN A 1 180 ? -6.618 27.314 -5.381 1.00 90.44 180 GLN A CA 1
ATOM 1437 C C . GLN A 1 180 ? -7.856 27.601 -4.524 1.00 90.44 180 GLN A C 1
ATOM 1439 O O . GLN A 1 180 ? -7.824 27.370 -3.312 1.00 90.44 180 GLN A O 1
ATOM 1444 N N . ASN A 1 181 ? -8.954 28.041 -5.144 1.00 92.06 181 ASN A N 1
ATOM 1445 C CA . ASN A 1 181 ? -10.227 28.259 -4.457 1.00 92.06 181 ASN A CA 1
ATOM 1446 C C . ASN A 1 181 ? -10.766 26.954 -3.861 1.00 92.06 181 ASN A C 1
ATOM 1448 O O . ASN A 1 181 ? -11.045 26.900 -2.663 1.00 92.06 181 ASN A O 1
ATOM 1452 N N . LEU A 1 182 ? -10.803 25.879 -4.653 1.00 91.06 182 LEU A N 1
ATOM 1453 C CA . LEU A 1 182 ? -11.248 24.561 -4.196 1.00 91.06 182 LEU A CA 1
ATOM 1454 C C . LEU A 1 182 ? -10.395 24.045 -3.028 1.00 91.06 182 LEU A C 1
ATOM 1456 O O . LEU A 1 182 ? -10.919 23.575 -2.020 1.00 91.06 182 LEU A O 1
ATOM 1460 N N . LYS A 1 183 ? -9.069 24.197 -3.113 1.00 90.81 183 LYS A N 1
ATOM 1461 C CA . LYS A 1 183 ? -8.143 23.836 -2.031 1.00 90.81 183 LYS A CA 1
ATOM 1462 C C . LYS A 1 183 ? -8.406 24.642 -0.754 1.00 90.81 183 LYS A C 1
ATOM 1464 O O . LYS A 1 183 ? -8.346 24.085 0.342 1.00 90.81 183 LYS A O 1
ATOM 1469 N N . SER A 1 184 ? -8.703 25.934 -0.886 1.00 91.88 184 SER A N 1
ATOM 1470 C CA . SER A 1 184 ? -9.064 26.804 0.238 1.00 91.88 184 SER A CA 1
ATOM 1471 C C . SER A 1 184 ? -10.368 26.354 0.904 1.00 91.88 184 SER A C 1
ATOM 1473 O O . SER A 1 184 ? -10.434 26.264 2.128 1.00 91.88 184 SER A O 1
ATOM 1475 N N . GLU A 1 185 ? -11.386 25.987 0.125 1.00 92.94 185 GLU A N 1
ATOM 1476 C CA . GLU A 1 185 ? -12.657 25.466 0.649 1.00 92.94 185 GLU A CA 1
ATOM 1477 C C . GLU A 1 185 ? -12.497 24.116 1.361 1.00 92.94 185 GLU A C 1
ATOM 1479 O O . GLU A 1 185 ? -13.017 23.927 2.465 1.00 92.94 185 GLU A O 1
ATOM 1484 N N . ILE A 1 186 ? -11.712 23.198 0.790 1.00 89.88 186 ILE A N 1
ATOM 1485 C CA . ILE A 1 186 ? -11.368 21.918 1.430 1.00 89.88 186 ILE A CA 1
ATOM 1486 C C . ILE A 1 186 ? -10.639 22.164 2.756 1.00 89.88 186 ILE A C 1
ATOM 1488 O O . ILE A 1 186 ? -10.957 21.544 3.768 1.00 89.88 186 ILE A O 1
ATOM 1492 N N . SER A 1 187 ? -9.691 23.105 2.781 1.00 91.75 187 SER A N 1
ATOM 1493 C CA . SER A 1 187 ? -8.979 23.456 4.011 1.00 91.75 187 SER A CA 1
ATOM 1494 C C . SER A 1 187 ? -9.912 24.034 5.077 1.00 91.75 187 SER A C 1
ATOM 1496 O O . SER A 1 187 ? -9.757 23.703 6.250 1.00 91.75 187 SER A O 1
ATOM 1498 N N . LYS A 1 188 ? -10.863 24.896 4.699 1.00 93.44 188 LYS A N 1
ATOM 1499 C CA . LYS A 1 188 ? -11.824 25.500 5.637 1.00 93.44 188 LYS A CA 1
ATOM 1500 C C . LYS A 1 188 ? -12.764 24.457 6.233 1.00 93.44 188 LYS A C 1
ATOM 1502 O O . LYS A 1 188 ? -12.946 24.433 7.443 1.00 93.44 188 LYS A O 1
ATOM 1507 N N . THR A 1 189 ? -13.317 23.578 5.397 1.00 92.50 189 THR A N 1
ATOM 1508 C CA . THR A 1 189 ? -14.206 22.494 5.853 1.00 92.50 189 THR A CA 1
ATOM 1509 C C . THR A 1 189 ? -13.479 21.520 6.779 1.00 92.50 189 THR A C 1
ATOM 1511 O O . THR A 1 189 ? -14.031 21.119 7.799 1.00 92.50 189 THR A O 1
ATOM 1514 N N . TYR A 1 190 ? -12.212 21.204 6.495 1.00 90.38 190 TYR A N 1
ATOM 1515 C CA . TYR A 1 190 ? -11.387 20.379 7.381 1.00 90.38 190 TYR A CA 1
ATOM 1516 C C . TYR A 1 190 ? -11.094 21.057 8.731 1.00 90.38 190 TYR A C 1
ATOM 1518 O O . TYR A 1 190 ? -11.180 20.419 9.778 1.00 90.38 190 TYR A O 1
ATOM 1526 N N . GLN A 1 191 ? -10.756 22.352 8.727 1.00 92.25 191 GLN A N 1
ATOM 1527 C CA . GLN A 1 191 ? -10.541 23.114 9.965 1.00 92.25 191 GLN A CA 1
ATOM 1528 C C . GLN A 1 191 ? -11.816 23.165 10.810 1.00 92.25 191 GLN A C 1
ATOM 1530 O O . GLN A 1 191 ? -11.765 22.852 11.996 1.00 92.25 191 GLN A O 1
ATOM 1535 N N . TYR A 1 192 ? -12.957 23.451 10.179 1.00 92.75 192 TYR A N 1
ATOM 1536 C CA . TYR A 1 192 ? -14.260 23.433 10.838 1.00 92.75 192 TYR A CA 1
ATOM 1537 C C . TYR A 1 192 ? -14.557 22.074 11.481 1.00 92.75 192 TYR A C 1
ATOM 1539 O O . TYR A 1 192 ? -14.931 22.017 12.649 1.00 92.75 192 TYR A O 1
ATOM 1547 N N . GLN A 1 193 ? -14.322 20.982 10.743 1.00 91.12 193 GLN A N 1
ATOM 1548 C CA . GLN A 1 193 ? -14.520 19.614 11.228 1.00 91.12 193 GLN A CA 1
ATOM 1549 C C . GLN A 1 193 ? -13.719 19.351 12.506 1.00 91.12 193 GLN A C 1
ATOM 1551 O O . GLN A 1 193 ? -14.266 18.921 13.520 1.00 91.12 193 GLN A O 1
ATOM 1556 N N . ARG A 1 194 ? -12.420 19.663 12.465 1.00 93.25 194 ARG A N 1
ATOM 1557 C CA . ARG A 1 194 ? -11.504 19.477 13.592 1.00 93.25 194 ARG A CA 1
ATOM 1558 C C . ARG A 1 194 ? -11.920 20.302 14.812 1.00 93.25 194 ARG A C 1
ATOM 1560 O O . ARG A 1 194 ? -11.861 19.805 15.939 1.00 93.25 194 ARG A O 1
ATOM 1567 N N . ASP A 1 195 ? -12.294 21.561 14.606 1.00 93.44 195 ASP A N 1
ATOM 1568 C CA . ASP A 1 195 ? -12.685 22.461 15.692 1.00 93.44 195 ASP A CA 1
ATOM 1569 C C . ASP A 1 195 ? -14.005 22.008 16.338 1.00 93.44 195 ASP A C 1
ATOM 1571 O O . ASP A 1 195 ? -14.112 21.986 17.568 1.00 93.44 195 ASP A O 1
ATOM 1575 N N . ALA A 1 196 ? -14.968 21.553 15.528 1.00 91.62 196 ALA A N 1
ATOM 1576 C CA . ALA A 1 196 ? -16.233 20.987 15.990 1.00 91.62 196 ALA A CA 1
ATOM 1577 C C . ALA A 1 196 ? -16.030 19.693 16.799 1.00 91.62 196 ALA A C 1
ATOM 1579 O O . ALA A 1 196 ? -16.578 19.558 17.892 1.00 91.62 196 ALA A O 1
ATOM 1580 N N . GLU A 1 197 ? -15.187 18.770 16.327 1.00 92.06 197 GLU A N 1
ATOM 1581 C CA . GLU A 1 197 ? -14.846 17.538 17.056 1.00 92.06 197 GLU A CA 1
ATOM 1582 C C . GLU A 1 197 ? -14.128 17.828 18.379 1.00 92.06 197 GLU A C 1
ATOM 1584 O O . GLU A 1 197 ? -14.425 17.215 19.407 1.00 92.06 197 GLU A O 1
ATOM 1589 N N . THR A 1 198 ? -13.224 18.812 18.380 1.00 94.12 198 THR A N 1
ATOM 1590 C CA . THR A 1 198 ? -12.532 19.260 19.595 1.00 94.12 198 THR A CA 1
ATOM 1591 C C . THR A 1 198 ? -13.521 19.839 20.606 1.00 94.12 198 THR A C 1
ATOM 1593 O O . THR A 1 198 ? -13.418 19.571 21.805 1.00 94.12 198 THR A O 1
ATOM 1596 N N . LEU A 1 199 ? -14.487 20.637 20.145 1.00 93.38 199 LEU A N 1
ATOM 1597 C CA . LEU A 1 199 ? -15.532 21.197 20.998 1.00 93.38 199 LEU A CA 1
ATOM 1598 C C . LEU A 1 199 ? -16.448 20.102 21.552 1.00 93.38 199 LEU A C 1
ATOM 1600 O O . LEU A 1 199 ? -16.700 20.075 22.754 1.00 93.38 199 LEU A O 1
ATOM 1604 N N . ARG A 1 200 ? -16.889 19.171 20.702 1.00 93.00 200 ARG A N 1
ATOM 1605 C CA . ARG A 1 200 ? -17.685 18.005 21.097 1.00 93.00 200 ARG A CA 1
ATOM 1606 C C . ARG A 1 200 ? -16.995 17.205 22.200 1.00 93.00 200 ARG A C 1
ATOM 1608 O O . ARG A 1 200 ? -17.631 16.878 23.196 1.00 93.00 200 ARG A O 1
ATOM 1615 N N . PHE A 1 201 ? -15.698 16.933 22.048 1.00 93.50 201 PHE A N 1
ATOM 1616 C CA . PHE A 1 201 ? -14.909 16.224 23.056 1.00 93.50 201 PHE A CA 1
ATOM 1617 C C . PHE A 1 201 ? -14.877 16.973 24.397 1.00 93.50 201 PHE A C 1
ATOM 1619 O O . PHE A 1 201 ? -15.116 16.366 25.436 1.00 93.50 201 PHE A O 1
ATOM 1626 N N . LYS A 1 202 ? -14.671 18.297 24.383 1.00 94.75 202 LYS A N 1
ATOM 1627 C CA . LYS A 1 202 ? -14.697 19.125 25.605 1.00 94.75 202 LYS A CA 1
ATOM 1628 C C . LYS A 1 202 ? -16.054 19.099 26.310 1.00 94.75 202 LYS A C 1
ATOM 1630 O O . LYS A 1 202 ? -16.097 18.988 27.527 1.00 94.75 202 LYS A O 1
ATOM 1635 N N . LEU A 1 203 ? -17.155 19.182 25.559 1.00 92.00 203 LEU A N 1
ATOM 1636 C CA . LEU A 1 203 ? -18.502 19.113 26.141 1.00 92.00 203 LEU A CA 1
ATOM 1637 C C . LEU A 1 203 ? -18.804 17.723 26.718 1.00 92.00 203 LEU A C 1
ATOM 1639 O O . LEU A 1 203 ? -19.513 17.611 27.714 1.00 92.00 203 LEU A O 1
ATOM 1643 N N . GLN A 1 204 ? -18.271 16.664 26.103 1.00 91.56 204 GLN A N 1
ATOM 1644 C CA . GLN A 1 204 ? -18.402 15.300 26.611 1.00 91.56 204 GLN A CA 1
ATOM 1645 C C . GLN A 1 204 ? -17.639 15.114 27.933 1.00 91.56 204 GLN A C 1
ATOM 1647 O O . GLN A 1 204 ? -18.151 14.474 28.853 1.00 91.56 204 GLN A O 1
ATOM 1652 N N . ASP A 1 205 ? -16.443 15.694 28.035 1.00 93.19 205 ASP A N 1
ATOM 1653 C CA . ASP A 1 205 ? -15.651 15.718 29.268 1.00 93.19 205 ASP A CA 1
ATOM 1654 C C . ASP A 1 205 ? -16.379 16.491 30.381 1.00 93.19 205 ASP A C 1
ATOM 1656 O O . ASP A 1 205 ? -16.533 15.984 31.488 1.00 93.19 205 ASP A O 1
ATOM 1660 N N . GLU A 1 206 ? -16.957 17.656 30.062 1.00 92.56 206 GLU A N 1
ATOM 1661 C CA . GLU A 1 206 ? -17.757 18.457 31.003 1.00 92.56 206 GLU A CA 1
ATOM 1662 C C . GLU A 1 206 ? -19.001 17.701 31.510 1.00 92.56 206 GLU A C 1
ATOM 1664 O O . GLU A 1 206 ? -19.309 17.741 32.699 1.00 92.56 206 GLU A O 1
ATOM 1669 N N . ILE A 1 207 ? -19.697 16.950 30.644 1.00 89.75 207 ILE A N 1
ATOM 1670 C CA . ILE A 1 207 ? -20.799 16.070 31.073 1.00 89.75 207 ILE A CA 1
ATOM 1671 C C . ILE A 1 207 ? -20.299 15.005 32.049 1.00 89.75 207 ILE A C 1
ATOM 1673 O O . ILE A 1 207 ? -20.969 14.741 33.044 1.00 89.75 207 ILE A O 1
ATOM 1677 N N . THR A 1 208 ? -19.146 14.401 31.765 1.00 90.44 208 THR A N 1
ATOM 1678 C CA . THR A 1 208 ? -18.574 13.339 32.603 1.00 90.44 208 THR A CA 1
ATOM 1679 C C . THR A 1 208 ? -18.235 13.885 33.990 1.00 90.44 208 THR A C 1
ATOM 1681 O O . THR A 1 208 ? -18.660 13.309 34.988 1.00 90.44 208 THR A O 1
ATOM 1684 N N . GLN A 1 209 ? -17.591 15.055 34.059 1.00 90.12 209 GLN A N 1
ATOM 1685 C CA . GLN A 1 209 ? -17.282 15.740 35.319 1.00 90.12 209 GLN A CA 1
ATOM 1686 C C . GLN A 1 209 ? -18.547 16.074 36.122 1.00 90.12 209 GLN A C 1
ATOM 1688 O O . GLN A 1 209 ? -18.617 15.778 37.311 1.00 90.12 209 GLN A O 1
ATOM 1693 N N . LEU A 1 210 ? -19.583 16.625 35.478 1.00 86.50 210 LEU A N 1
ATOM 1694 C CA . LEU A 1 210 ? -20.850 16.940 36.150 1.00 86.50 210 LEU A CA 1
ATOM 1695 C C . LEU A 1 210 ? -21.559 15.686 36.681 1.00 86.50 210 LEU A C 1
ATOM 1697 O O . LEU A 1 210 ? -22.149 15.718 37.759 1.00 86.50 210 LEU A O 1
ATOM 1701 N N . GLN A 1 211 ? -21.504 14.576 35.944 1.00 84.56 211 GLN A N 1
ATOM 1702 C CA . GLN A 1 211 ? -22.076 13.303 36.387 1.00 84.56 211 GLN A CA 1
ATOM 1703 C C . GLN A 1 211 ? -21.300 12.714 37.574 1.00 84.56 211 GLN A C 1
ATOM 1705 O O . GLN A 1 211 ? -21.919 12.244 38.529 1.00 84.56 211 GLN A O 1
ATOM 1710 N N . GLU A 1 212 ? -19.968 12.804 37.566 1.00 86.38 212 GLU A N 1
ATOM 1711 C CA . GLU A 1 212 ? -19.123 12.406 38.697 1.00 86.38 212 GLU A CA 1
ATOM 1712 C C . GLU A 1 212 ? -19.382 13.268 39.943 1.00 86.38 212 GLU A C 1
ATOM 1714 O O . GLU A 1 212 ? -19.493 12.737 41.048 1.00 86.38 212 GLU A O 1
ATOM 1719 N N . GLU A 1 213 ? -19.525 14.589 39.792 1.00 82.94 213 GLU A N 1
ATOM 1720 C CA . GLU A 1 213 ? -19.896 15.499 40.884 1.00 82.94 213 GLU A CA 1
ATOM 1721 C C . GLU A 1 213 ? -21.276 15.164 41.468 1.00 82.94 213 GLU A C 1
ATOM 1723 O O . GLU A 1 213 ? -21.448 15.133 42.691 1.00 82.94 213 GLU A O 1
ATOM 1728 N N . GLU A 1 214 ? -22.265 14.876 40.618 1.00 78.81 214 GLU A N 1
ATOM 1729 C CA . GLU A 1 214 ? -23.594 14.442 41.054 1.00 78.81 214 GLU A CA 1
ATOM 1730 C C . GLU A 1 214 ? -23.549 13.115 41.819 1.00 78.81 214 GLU A C 1
ATOM 1732 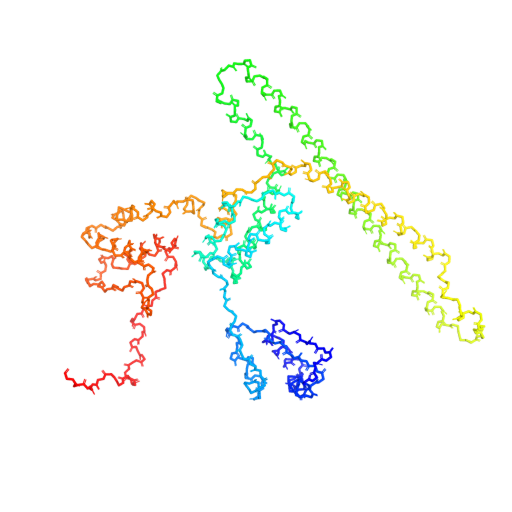O O . GLU A 1 214 ? -24.240 12.966 42.829 1.00 78.81 214 GLU A O 1
ATOM 1737 N N . ASP A 1 215 ? -22.746 12.153 41.374 1.00 78.19 215 ASP A N 1
ATOM 1738 C CA . ASP A 1 215 ? -22.620 10.852 42.031 1.00 78.19 215 ASP A CA 1
ATOM 1739 C C . ASP A 1 215 ? -21.822 10.933 43.343 1.00 78.19 215 ASP A C 1
ATOM 1741 O O . ASP A 1 215 ? -22.197 10.306 44.339 1.00 78.19 215 ASP A O 1
ATOM 1745 N N . ASN A 1 216 ? -20.796 11.784 43.408 1.00 76.88 216 ASN A N 1
ATOM 1746 C CA . ASN A 1 216 ? -20.049 12.069 44.636 1.00 76.88 216 ASN A CA 1
ATOM 1747 C C . ASN A 1 216 ? -20.907 12.798 45.686 1.00 76.88 216 ASN A C 1
ATOM 1749 O O . ASN A 1 216 ? -20.843 12.472 46.878 1.00 76.88 216 ASN A O 1
ATOM 1753 N N . ASN A 1 217 ? -21.765 13.731 45.259 1.00 69.44 217 ASN A N 1
ATOM 1754 C CA . ASN A 1 217 ? -22.724 14.400 46.142 1.00 69.44 217 ASN A CA 1
ATOM 1755 C C . ASN A 1 217 ? -23.803 13.432 46.660 1.00 69.44 217 ASN A C 1
ATOM 1757 O O . ASN A 1 217 ? -24.108 13.447 47.853 1.00 69.44 217 ASN A O 1
ATOM 1761 N N . LYS A 1 218 ? -24.314 12.516 45.820 1.00 65.12 218 LYS A N 1
ATOM 1762 C CA . LYS A 1 218 ? -25.245 11.448 46.249 1.00 65.12 218 LYS A CA 1
ATOM 1763 C C . LYS A 1 218 ? -24.633 10.495 47.284 1.00 65.12 218 LYS A C 1
ATOM 1765 O O . LYS A 1 218 ? -25.371 9.943 48.095 1.00 65.12 218 LYS A O 1
ATOM 1770 N N . ASN A 1 219 ? -23.315 10.291 47.258 1.00 58.00 219 ASN A N 1
ATOM 1771 C CA . ASN A 1 219 ? -22.606 9.426 48.207 1.00 58.00 219 ASN A CA 1
ATOM 1772 C C . ASN A 1 219 ? -22.272 10.116 49.546 1.00 58.00 219 ASN A C 1
ATOM 1774 O O . ASN A 1 219 ? -22.017 9.421 50.529 1.00 58.00 219 ASN A O 1
ATOM 1778 N N . SER A 1 220 ? -22.295 11.455 49.610 1.00 56.16 220 SER A N 1
ATOM 1779 C CA . SER A 1 220 ? -22.007 12.224 50.835 1.00 56.16 220 SER A CA 1
ATOM 1780 C C . SER A 1 220 ? -23.248 12.489 51.709 1.00 56.16 220 SER A C 1
ATOM 1782 O O . SER A 1 220 ? -23.110 12.685 52.916 1.00 56.16 220 SER A O 1
ATOM 1784 N N . GLU A 1 221 ? -24.464 12.436 51.150 1.00 51.84 221 GLU A N 1
ATOM 1785 C CA . GLU A 1 221 ? -25.729 12.527 51.899 1.00 51.84 221 GLU A CA 1
ATOM 1786 C C . GLU A 1 221 ? -26.339 11.137 52.168 1.00 51.84 221 GLU A C 1
ATOM 1788 O O . GLU A 1 221 ? -26.988 10.534 51.312 1.00 51.84 221 GLU A O 1
ATOM 1793 N N . SER A 1 222 ? -26.193 10.606 53.387 1.00 49.81 222 SER A N 1
ATOM 1794 C CA . SER A 1 222 ? -26.888 9.373 53.773 1.00 49.81 222 SER A CA 1
ATOM 1795 C C . SER A 1 222 ? -28.340 9.641 54.216 1.00 49.81 222 SER A C 1
ATOM 1797 O O . SER A 1 222 ? -28.569 10.246 5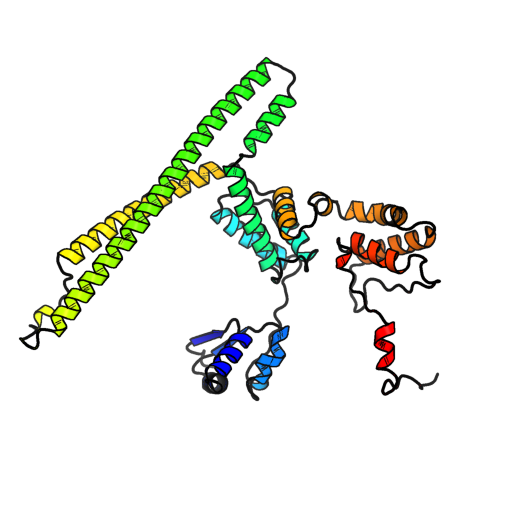5.260 1.00 49.81 222 SER A O 1
ATOM 1799 N N . VAL A 1 223 ? -29.287 9.036 53.482 1.00 52.91 223 VAL A N 1
ATOM 1800 C CA . VAL A 1 223 ? -30.648 8.610 53.891 1.00 52.91 223 VAL A CA 1
ATOM 1801 C C . VAL A 1 223 ? -31.729 9.699 54.013 1.00 52.91 223 VAL A C 1
ATOM 1803 O O . VAL A 1 223 ? -31.990 10.201 55.098 1.00 52.91 223 VAL A O 1
ATOM 1806 N N . THR A 1 224 ? -32.528 9.918 52.956 1.00 43.38 224 THR A N 1
ATOM 1807 C CA . THR A 1 224 ? -33.994 10.107 53.089 1.00 43.38 224 THR A CA 1
ATOM 1808 C C . THR A 1 224 ? -34.725 9.677 51.800 1.00 43.38 224 THR A C 1
ATOM 1810 O O . THR A 1 224 ? -34.545 10.264 50.744 1.00 43.38 224 THR A O 1
ATOM 1813 N N . ILE A 1 225 ? -35.515 8.599 51.903 1.00 47.84 225 ILE A N 1
ATOM 1814 C CA . ILE A 1 225 ? -36.626 8.139 51.036 1.00 47.84 225 ILE A CA 1
ATOM 1815 C C . ILE A 1 225 ? -36.543 8.526 49.540 1.00 47.84 225 ILE A C 1
ATOM 1817 O O . ILE A 1 225 ? -37.128 9.516 49.104 1.00 47.84 225 ILE A O 1
ATOM 1821 N N . LYS A 1 226 ? -35.948 7.653 48.713 1.00 47.84 226 LYS A N 1
ATOM 1822 C CA . LYS A 1 226 ? -36.207 7.655 47.262 1.00 47.84 226 LYS A CA 1
ATOM 1823 C C . LYS A 1 226 ? -37.661 7.242 47.033 1.00 47.84 226 LYS A C 1
ATOM 1825 O O . LYS A 1 226 ? -38.033 6.094 47.274 1.00 47.84 226 LYS A O 1
ATOM 1830 N N . THR A 1 227 ? -38.503 8.182 46.617 1.00 48.75 227 THR A N 1
ATOM 1831 C CA . THR A 1 227 ? -39.909 7.909 46.309 1.00 48.75 227 THR A CA 1
ATOM 1832 C C . THR A 1 227 ? -39.983 7.016 45.068 1.00 48.75 227 THR A C 1
ATOM 1834 O O . THR A 1 227 ? -39.262 7.228 44.099 1.00 48.75 227 THR A O 1
ATOM 1837 N N . PHE A 1 228 ? -40.875 6.025 45.067 1.00 43.12 228 PHE A N 1
ATOM 1838 C CA . PHE A 1 228 ? -41.076 5.058 43.972 1.00 43.12 228 PHE A CA 1
ATOM 1839 C C . PHE A 1 228 ? -41.346 5.710 42.590 1.00 43.12 228 PHE A C 1
ATOM 1841 O O . PHE A 1 228 ? -41.053 5.122 41.550 1.00 43.12 228 PHE A O 1
ATOM 1848 N N . ALA A 1 229 ? -41.815 6.965 42.571 1.00 48.06 229 ALA A N 1
ATOM 1849 C CA . ALA A 1 229 ? -41.968 7.791 41.367 1.00 48.06 229 ALA A CA 1
ATOM 1850 C C . ALA A 1 229 ? -40.634 8.142 40.668 1.00 48.06 229 ALA A C 1
ATOM 1852 O O . ALA A 1 229 ? -40.615 8.428 39.477 1.00 48.06 229 ALA A O 1
ATOM 1853 N N . GLN A 1 230 ? -39.513 8.093 41.393 1.00 45.34 230 GLN A N 1
ATOM 1854 C CA . GLN A 1 230 ? -38.174 8.463 40.919 1.00 45.34 230 GLN A CA 1
ATOM 1855 C C . GLN A 1 230 ? -37.418 7.282 40.282 1.00 45.34 230 GLN A C 1
ATOM 1857 O O . GLN A 1 230 ? -36.386 7.476 39.651 1.00 45.34 230 GLN A O 1
ATOM 1862 N N . LEU A 1 231 ? -37.933 6.058 40.448 1.00 47.00 231 LEU A N 1
ATOM 1863 C CA . LEU A 1 231 ? -37.368 4.818 39.899 1.00 47.00 231 LEU A CA 1
ATOM 1864 C C . LEU A 1 231 ? -38.058 4.366 38.601 1.00 47.00 231 LEU A C 1
ATOM 1866 O O . LEU A 1 231 ? -37.525 3.518 37.894 1.00 47.00 231 LEU A O 1
ATOM 1870 N N . THR A 1 232 ? -39.244 4.900 38.293 1.00 41.69 232 THR A N 1
ATOM 1871 C CA . THR A 1 232 ? -40.105 4.425 37.192 1.00 41.69 232 THR A CA 1
ATOM 1872 C C . THR A 1 232 ? -40.079 5.305 35.939 1.00 41.69 232 THR A C 1
ATOM 1874 O O . THR A 1 232 ? -40.544 4.870 34.889 1.00 41.69 232 THR A O 1
ATOM 1877 N N . ALA A 1 233 ? -39.466 6.488 35.993 1.00 40.97 233 ALA A N 1
ATOM 1878 C CA . ALA A 1 233 ? -39.119 7.279 34.815 1.00 40.97 233 ALA A CA 1
ATOM 1879 C C . ALA A 1 233 ? -37.591 7.311 34.706 1.00 40.97 233 ALA A C 1
ATOM 1881 O O . ALA A 1 233 ? -36.931 7.695 35.670 1.00 40.97 233 ALA A O 1
ATOM 1882 N N . GLY A 1 234 ? -37.032 6.856 33.578 1.00 45.50 234 GLY A N 1
ATOM 1883 C CA . GLY A 1 234 ? -35.585 6.836 33.334 1.00 45.50 234 GLY A CA 1
ATOM 1884 C C . GLY A 1 234 ? -34.920 8.136 33.789 1.00 45.50 234 GLY A C 1
ATOM 1885 O O . GLY A 1 234 ? -35.470 9.212 33.558 1.00 45.50 234 GLY A O 1
ATOM 1886 N N . GLY A 1 235 ? -33.797 8.003 34.502 1.00 52.38 235 GLY A N 1
ATOM 1887 C CA . GLY A 1 235 ? -33.160 9.076 35.265 1.00 52.38 235 GLY A CA 1
ATOM 1888 C C . GLY A 1 235 ? -33.166 10.415 34.532 1.00 52.38 235 GLY A C 1
ATOM 1889 O O . GLY A 1 235 ? -32.637 10.530 33.430 1.00 52.38 235 GLY A O 1
ATOM 1890 N N . PHE A 1 236 ? -33.785 11.421 35.147 1.00 56.16 236 PHE A N 1
ATOM 1891 C CA . PHE A 1 236 ? -33.692 12.789 34.660 1.00 56.16 236 PHE A CA 1
ATOM 1892 C C . PHE A 1 236 ? -32.264 13.272 34.902 1.00 56.16 236 PHE A C 1
ATOM 1894 O O . PHE A 1 236 ? -31.887 13.547 36.041 1.00 56.16 236 PHE A O 1
ATOM 1901 N N . ASP A 1 237 ? -31.476 13.351 33.829 1.00 67.75 237 ASP A N 1
ATOM 1902 C CA . ASP A 1 237 ? -30.240 14.127 33.820 1.00 67.75 237 ASP A CA 1
ATOM 1903 C C . ASP A 1 237 ? -30.533 15.541 34.348 1.00 67.75 237 ASP A C 1
ATOM 1905 O O . ASP A 1 237 ? -31.584 16.121 34.043 1.00 67.75 237 ASP A O 1
ATOM 1909 N N . SER A 1 238 ? -29.595 16.137 35.086 1.00 78.75 238 SER A N 1
ATOM 1910 C CA . SER A 1 238 ? -29.700 17.545 35.473 1.00 78.75 238 SER A CA 1
ATOM 1911 C C . SER A 1 238 ? -29.970 18.440 34.262 1.00 78.75 238 SER A C 1
ATOM 1913 O O . SER A 1 238 ? -29.546 18.167 33.133 1.00 78.75 238 SER A O 1
ATOM 1915 N N . LEU A 1 239 ? -30.664 19.557 34.491 1.00 81.62 239 LEU A N 1
ATOM 1916 C CA . LEU A 1 239 ? -30.942 20.552 33.456 1.00 81.62 239 LEU A CA 1
ATOM 1917 C C . LEU A 1 239 ? -29.648 21.040 32.774 1.00 81.62 239 LEU A C 1
ATOM 1919 O O . LEU A 1 239 ? -29.675 21.378 31.591 1.00 81.62 239 LEU A O 1
ATOM 1923 N N . ALA A 1 240 ? -28.521 21.062 33.497 1.00 82.00 240 ALA A N 1
ATOM 1924 C CA . ALA A 1 240 ? -27.206 21.392 32.948 1.00 82.00 240 ALA A CA 1
ATOM 1925 C C . ALA A 1 240 ? -26.712 20.317 31.964 1.00 82.00 240 ALA A C 1
ATOM 1927 O O . ALA A 1 240 ? -26.419 20.634 30.811 1.00 82.00 240 ALA A O 1
ATOM 1928 N N . VAL A 1 241 ? -26.727 19.045 32.377 1.00 84.12 241 VAL A N 1
ATOM 1929 C CA . VAL A 1 241 ? -26.342 17.896 31.541 1.00 84.12 241 VAL A CA 1
ATOM 1930 C C . VAL A 1 241 ? -27.245 17.781 30.309 1.00 84.12 241 VAL A C 1
ATOM 1932 O O . VAL A 1 241 ? -26.755 17.612 29.195 1.00 84.12 241 VAL A O 1
ATOM 1935 N N . SER A 1 242 ? -28.557 17.966 30.469 1.00 86.12 242 SER A N 1
ATOM 1936 C CA . SER A 1 242 ? -29.520 17.954 29.359 1.00 86.12 242 SER A CA 1
ATOM 1937 C C . SER A 1 242 ? -29.228 19.046 28.320 1.00 86.12 242 SER A C 1
ATOM 1939 O O . SER A 1 242 ? -29.273 18.786 27.118 1.00 86.12 242 SER A O 1
ATOM 1941 N N . LYS A 1 243 ? -28.874 20.264 28.760 1.00 90.12 243 LYS A N 1
ATOM 1942 C CA . LYS A 1 243 ? -28.483 21.365 27.859 1.00 90.12 243 LYS A CA 1
ATOM 1943 C C . LYS A 1 243 ? -27.183 21.070 27.110 1.00 90.12 243 LYS A C 1
ATOM 1945 O O . LYS A 1 243 ? -27.082 21.410 25.934 1.00 90.12 243 LYS A O 1
ATOM 1950 N N . LEU A 1 244 ? -26.196 20.458 27.768 1.00 87.50 244 LEU A N 1
ATOM 1951 C CA . LEU A 1 244 ? -24.935 20.070 27.126 1.00 87.50 244 LEU A CA 1
ATOM 1952 C C . LEU A 1 244 ? -25.146 18.944 26.107 1.00 87.50 244 LEU A C 1
ATOM 1954 O O . LEU A 1 244 ? -24.643 19.041 24.991 1.00 87.50 244 LEU A O 1
ATOM 1958 N N . LYS A 1 245 ? -25.962 17.934 26.436 1.00 89.81 245 LYS A N 1
ATOM 1959 C CA . LYS A 1 245 ? -26.347 16.868 25.496 1.00 89.81 245 LYS A CA 1
ATOM 1960 C C . LYS A 1 245 ? -27.045 17.425 24.254 1.00 89.81 245 LYS A C 1
ATOM 1962 O O . LYS A 1 245 ? -26.770 16.970 23.148 1.00 89.81 245 LYS A O 1
ATOM 1967 N N . GLU A 1 246 ? -27.904 18.431 24.412 1.00 91.94 246 GLU A N 1
ATOM 1968 C CA . GLU A 1 246 ? -28.555 19.085 23.272 1.00 91.94 246 GLU A CA 1
ATOM 1969 C C . GLU A 1 246 ? -27.562 19.870 22.400 1.00 91.94 246 GLU A C 1
ATOM 1971 O O . GLU A 1 246 ? -27.614 19.778 21.176 1.00 91.94 246 GLU A O 1
ATOM 1976 N N . LYS A 1 247 ? -26.589 20.569 23.003 1.00 92.12 247 LYS A N 1
ATOM 1977 C CA . LYS A 1 247 ? -25.492 21.198 22.245 1.00 92.12 247 LYS A CA 1
ATOM 1978 C C . LYS A 1 247 ? -24.652 20.174 21.480 1.00 92.12 247 LYS A C 1
ATOM 1980 O O . LYS A 1 247 ? -24.310 20.422 20.330 1.00 92.12 247 LYS A O 1
ATOM 1985 N N . ILE A 1 248 ? -24.341 19.026 22.089 1.00 91.88 248 ILE A N 1
ATOM 1986 C CA . ILE A 1 248 ? -23.614 17.940 21.414 1.00 91.88 248 ILE A CA 1
ATOM 1987 C C . ILE A 1 248 ? -24.406 17.435 20.209 1.00 91.88 248 ILE A C 1
ATOM 1989 O O . ILE A 1 248 ? -23.825 17.290 19.144 1.00 91.88 248 ILE A O 1
ATOM 1993 N N . ARG A 1 249 ? -25.728 17.254 20.327 1.00 94.06 249 ARG A N 1
ATOM 1994 C CA . ARG A 1 249 ? -26.573 16.859 19.186 1.00 94.06 249 ARG A CA 1
ATOM 1995 C C . ARG A 1 249 ? -26.535 17.866 18.038 1.00 94.06 249 ARG A C 1
ATOM 1997 O O . ARG A 1 249 ? -26.503 17.456 16.882 1.00 94.06 249 ARG A O 1
ATOM 2004 N N . GLN A 1 250 ? -26.541 19.164 18.345 1.00 94.06 250 GLN A N 1
ATOM 2005 C CA . GLN A 1 250 ? -26.422 20.218 17.332 1.00 94.06 250 GLN A CA 1
ATOM 2006 C C . GLN A 1 250 ? -25.061 20.154 16.628 1.00 94.06 250 GLN A C 1
ATOM 2008 O O . GLN A 1 250 ? -25.009 20.133 15.402 1.00 94.06 250 GLN A O 1
ATOM 2013 N N . ILE A 1 251 ? -23.975 20.027 17.396 1.00 92.06 251 ILE A N 1
ATOM 2014 C CA . ILE A 1 251 ? -22.614 19.891 16.856 1.00 92.06 251 ILE A CA 1
ATOM 2015 C C . ILE A 1 251 ? -22.467 18.604 16.036 1.00 92.06 251 ILE A C 1
ATOM 2017 O O . ILE A 1 251 ? -21.863 18.632 14.970 1.00 92.06 251 ILE A O 1
ATOM 2021 N N . ASP A 1 252 ? -23.038 17.486 16.486 1.00 92.69 252 ASP A N 1
ATOM 2022 C CA . ASP A 1 252 ? -23.032 16.219 15.749 1.00 92.69 252 ASP A CA 1
ATOM 2023 C C . ASP A 1 252 ? -23.747 16.368 14.395 1.00 92.69 252 ASP A C 1
ATOM 2025 O O . ASP A 1 252 ? -23.248 15.885 13.378 1.00 92.69 252 ASP A O 1
ATOM 2029 N N . ALA A 1 253 ? -24.877 17.082 14.350 1.00 94.06 253 ALA A N 1
ATOM 2030 C CA . ALA A 1 253 ? -25.580 17.371 13.100 1.00 94.06 253 ALA A CA 1
ATOM 2031 C C . ALA A 1 253 ? -24.746 18.258 12.155 1.00 94.06 253 ALA A C 1
ATOM 2033 O O . ALA A 1 253 ? -24.663 17.975 10.957 1.00 94.06 253 ALA A O 1
ATOM 2034 N N . GLU A 1 254 ? -24.085 19.290 12.685 1.00 93.38 254 GLU A N 1
ATOM 2035 C CA . GLU A 1 254 ? -23.180 20.150 11.913 1.00 93.38 254 GLU A CA 1
ATOM 2036 C C . GLU A 1 254 ? -21.956 19.387 11.387 1.00 93.38 254 GLU A C 1
ATOM 2038 O O . GLU A 1 254 ? -21.565 19.572 10.235 1.00 93.38 254 GLU A O 1
ATOM 2043 N N . ILE A 1 255 ? -21.381 18.492 12.196 1.00 92.38 255 ILE A N 1
ATOM 2044 C CA . ILE A 1 255 ? -20.291 17.588 11.810 1.00 92.38 255 ILE A CA 1
ATOM 2045 C C . ILE A 1 255 ? -20.717 16.715 10.630 1.00 92.38 255 ILE A C 1
ATOM 2047 O O . ILE A 1 255 ? -19.976 16.595 9.656 1.00 92.38 255 ILE A O 1
ATOM 2051 N N . VAL A 1 256 ? -21.908 16.112 10.687 1.00 93.69 256 VAL A N 1
ATOM 2052 C CA . VAL A 1 256 ? -22.418 15.277 9.590 1.00 93.69 256 VAL A CA 1
ATOM 2053 C C . VAL A 1 256 ? -22.576 16.106 8.314 1.00 93.69 256 VAL A C 1
ATOM 2055 O O . VAL A 1 256 ? -22.067 15.713 7.264 1.00 93.69 256 VAL A O 1
ATOM 2058 N N . GLN A 1 257 ? -23.196 17.285 8.404 1.00 93.69 257 GLN A N 1
ATOM 2059 C CA . GLN A 1 257 ? -23.393 18.166 7.252 1.00 93.69 257 GLN A CA 1
ATOM 2060 C C . GLN A 1 257 ? -22.062 18.642 6.643 1.00 93.69 257 GLN A C 1
ATOM 2062 O O . GLN A 1 257 ? -21.889 18.628 5.420 1.00 93.69 257 GLN A O 1
ATOM 2067 N N . ASN A 1 258 ? -21.106 19.045 7.481 1.00 92.56 258 ASN A N 1
ATOM 2068 C CA . ASN A 1 258 ? -19.791 19.485 7.032 1.00 92.56 258 ASN A CA 1
ATOM 2069 C C . ASN A 1 258 ? -18.987 18.329 6.418 1.00 92.56 258 ASN A C 1
ATOM 2071 O O . ASN A 1 258 ? -18.341 18.524 5.389 1.00 92.56 258 ASN A O 1
ATOM 2075 N N . ASN A 1 259 ? -19.082 17.116 6.972 1.00 91.19 259 ASN A N 1
ATOM 2076 C CA . ASN A 1 259 ? -18.470 15.922 6.390 1.00 91.19 259 ASN A CA 1
ATOM 2077 C C . ASN A 1 259 ? -19.023 15.612 4.995 1.00 91.19 259 ASN A C 1
ATOM 2079 O O . ASN A 1 259 ? -18.246 15.335 4.081 1.00 91.19 259 ASN A O 1
ATOM 2083 N N . GLU A 1 260 ? -20.338 15.710 4.785 1.00 92.62 260 GLU A N 1
ATOM 2084 C CA . GLU A 1 260 ? -20.934 15.543 3.454 1.00 92.62 260 GLU A CA 1
ATOM 2085 C C . GLU A 1 260 ? -20.433 16.599 2.459 1.00 92.62 260 GLU A C 1
ATOM 2087 O O . GLU A 1 260 ? -20.118 16.281 1.308 1.00 92.62 260 GLU A O 1
ATOM 2092 N N . GLN A 1 261 ? -20.346 17.863 2.884 1.00 91.88 261 GLN A N 1
ATOM 2093 C CA . GLN A 1 261 ? -19.810 18.939 2.051 1.00 91.88 261 GLN A CA 1
ATOM 2094 C C . GLN A 1 261 ? -18.330 18.709 1.725 1.00 91.88 261 GLN A C 1
ATOM 2096 O O . GLN A 1 261 ? -17.931 18.814 0.564 1.00 91.88 261 GLN A O 1
ATOM 2101 N N . HIS A 1 262 ? -17.525 18.345 2.722 1.00 90.44 262 HIS A N 1
ATOM 2102 C CA . HIS A 1 262 ? -16.108 18.045 2.558 1.00 90.44 262 HIS A CA 1
ATOM 2103 C C . HIS A 1 262 ? -15.892 16.891 1.572 1.00 90.44 262 HIS A C 1
ATOM 2105 O O . HIS A 1 262 ? -15.087 17.007 0.648 1.00 90.44 262 HIS A O 1
ATOM 2111 N N . GLN A 1 263 ? -16.669 15.810 1.695 1.00 88.81 263 GLN A N 1
ATOM 2112 C CA . GLN A 1 263 ? -16.608 14.677 0.770 1.00 88.81 263 GLN A CA 1
ATOM 2113 C C . GLN A 1 263 ? -16.937 15.081 -0.672 1.00 88.81 263 GLN A C 1
ATOM 2115 O O . GLN A 1 263 ? -16.252 14.636 -1.594 1.00 88.81 263 GLN A O 1
ATOM 2120 N N . LYS A 1 264 ? -17.935 15.950 -0.885 1.00 90.81 264 LYS A N 1
ATOM 2121 C CA . LYS A 1 264 ? -18.277 16.472 -2.222 1.00 90.81 264 LYS A CA 1
ATOM 2122 C C . LYS A 1 264 ? -17.132 17.289 -2.825 1.00 90.81 264 LYS A C 1
ATOM 2124 O O . LYS A 1 264 ? -16.817 17.112 -4.001 1.00 90.81 264 LYS A O 1
ATOM 2129 N N . LEU A 1 265 ? -16.486 18.144 -2.030 1.00 90.06 265 LEU A N 1
ATOM 2130 C CA . LEU A 1 265 ? -15.351 18.955 -2.484 1.00 90.06 265 LEU A CA 1
ATOM 2131 C C . LEU A 1 265 ? -14.128 18.091 -2.819 1.00 90.06 265 LEU A C 1
ATOM 2133 O O . LEU A 1 265 ? -13.508 18.290 -3.861 1.00 90.06 265 LEU A O 1
ATOM 2137 N N . VAL A 1 266 ? -13.808 17.099 -1.980 1.00 87.88 266 VAL A N 1
ATOM 2138 C CA . VAL A 1 266 ? -12.711 16.149 -2.239 1.00 87.88 266 VAL A CA 1
ATOM 2139 C C . VAL A 1 266 ? -12.997 15.312 -3.484 1.00 87.88 266 VAL A C 1
ATOM 2141 O O . VAL A 1 266 ? -12.110 15.127 -4.312 1.00 87.88 266 VAL A O 1
ATOM 2144 N N . MET A 1 267 ? -14.237 14.854 -3.667 1.00 87.88 267 MET A N 1
ATOM 2145 C CA . MET A 1 267 ? -14.642 14.137 -4.876 1.00 87.88 267 MET A CA 1
ATOM 2146 C C . MET A 1 267 ? -14.473 15.002 -6.130 1.00 87.88 267 MET A C 1
ATOM 2148 O O . MET A 1 267 ? -13.991 14.507 -7.143 1.00 87.88 267 MET A O 1
ATOM 2152 N N . LEU A 1 268 ? -14.832 16.289 -6.076 1.00 87.81 268 LEU A N 1
ATOM 2153 C CA . LEU A 1 268 ? -14.623 17.210 -7.194 1.00 87.81 268 LEU A CA 1
ATOM 2154 C C . LEU A 1 268 ? -13.131 17.420 -7.485 1.00 87.81 268 LEU A C 1
ATOM 2156 O O . LEU A 1 268 ? -12.736 17.429 -8.648 1.00 87.81 268 LEU A O 1
ATOM 2160 N N . ALA A 1 269 ? -12.315 17.555 -6.438 1.00 86.50 269 ALA A N 1
ATOM 2161 C CA . ALA A 1 269 ? -10.873 17.742 -6.561 1.00 86.50 269 ALA A CA 1
ATOM 2162 C C . ALA A 1 269 ? -10.169 16.524 -7.171 1.00 86.50 269 ALA A C 1
ATOM 2164 O O . ALA A 1 269 ? -9.223 16.687 -7.936 1.00 86.50 269 ALA A O 1
ATOM 2165 N N . ASN A 1 270 ? -10.647 15.320 -6.852 1.00 88.81 270 ASN A N 1
ATOM 2166 C CA . ASN A 1 270 ? -10.032 14.072 -7.293 1.00 88.81 270 ASN A CA 1
ATOM 2167 C C . ASN A 1 270 ? -10.679 13.479 -8.554 1.00 88.81 270 ASN A C 1
ATOM 2169 O O . ASN A 1 270 ? -10.221 12.452 -9.041 1.00 88.81 270 ASN A O 1
ATOM 2173 N N . LYS A 1 271 ? -11.727 14.106 -9.104 1.00 83.75 271 LYS A N 1
ATOM 2174 C CA . LYS A 1 271 ? -12.525 13.556 -10.213 1.00 83.75 271 LYS A CA 1
ATOM 2175 C C . LYS A 1 271 ? -11.701 13.187 -11.452 1.00 83.75 271 LYS A C 1
ATOM 2177 O O . LYS A 1 271 ? -12.018 12.204 -12.112 1.00 83.75 271 LYS A O 1
ATOM 2182 N N . ASP A 1 272 ? -10.679 13.981 -11.760 1.00 85.06 272 ASP A N 1
ATOM 2183 C CA . ASP A 1 272 ? -9.821 13.796 -12.937 1.00 85.06 272 ASP A CA 1
ATOM 2184 C C . ASP A 1 272 ? -8.567 12.949 -12.614 1.00 85.06 272 ASP A C 1
ATOM 2186 O O . ASP A 1 272 ? -7.673 12.822 -13.450 1.00 85.06 272 ASP A O 1
ATOM 2190 N N . LEU A 1 273 ? -8.458 12.409 -11.394 1.00 90.88 273 LEU A N 1
ATOM 2191 C CA . LEU A 1 273 ? -7.293 11.655 -10.939 1.00 90.88 273 LEU A CA 1
ATOM 2192 C C . LEU A 1 273 ? -7.461 10.165 -11.195 1.00 90.88 273 LEU A C 1
ATOM 2194 O O . LEU A 1 273 ? -8.474 9.555 -10.844 1.00 90.88 273 LEU A O 1
ATOM 2198 N N . ARG A 1 274 ? -6.396 9.579 -11.733 1.00 93.06 274 ARG A N 1
ATOM 2199 C CA . ARG A 1 274 ? -6.334 8.170 -12.086 1.00 93.06 274 ARG A CA 1
ATOM 2200 C C . ARG A 1 274 ? -4.966 7.621 -11.721 1.00 93.06 274 ARG A C 1
ATO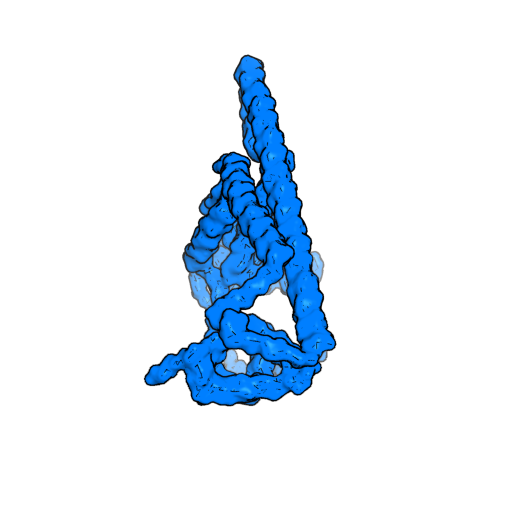M 2202 O O . ARG A 1 274 ? -3.951 8.112 -12.208 1.00 93.06 274 ARG A O 1
ATOM 2209 N N . LEU A 1 275 ? -4.950 6.634 -10.834 1.00 95.50 275 LEU A N 1
ATOM 2210 C CA . LEU A 1 275 ? -3.736 5.929 -10.460 1.00 95.50 275 LEU A CA 1
ATOM 2211 C C . LEU A 1 275 ? -3.354 4.995 -11.604 1.00 95.50 275 LEU A C 1
ATOM 2213 O O . LEU A 1 275 ? -4.040 4.003 -11.842 1.00 95.50 275 LEU A O 1
ATOM 2217 N N . ASN A 1 276 ? -2.263 5.323 -12.284 1.00 94.75 276 ASN A N 1
ATOM 2218 C CA . ASN A 1 276 ? -1.715 4.539 -13.380 1.00 94.75 276 ASN A CA 1
ATOM 2219 C C . ASN A 1 276 ? -0.510 3.689 -12.910 1.00 94.75 276 ASN A C 1
ATOM 2221 O O . ASN A 1 276 ? -0.068 3.756 -11.759 1.00 94.75 276 ASN A O 1
ATOM 2225 N N . ARG A 1 277 ? 0.037 2.895 -13.836 1.00 95.44 277 ARG A N 1
ATOM 2226 C CA . ARG A 1 277 ? 1.223 2.049 -13.633 1.00 95.44 277 ARG A CA 1
ATOM 2227 C C . ARG A 1 277 ? 2.454 2.810 -13.107 1.00 95.44 277 ARG A C 1
ATOM 2229 O O . ARG A 1 277 ? 3.141 2.319 -12.213 1.00 95.44 277 ARG A O 1
ATOM 2236 N N . GLN A 1 278 ? 2.738 4.000 -13.636 1.00 92.88 278 GLN A N 1
ATOM 2237 C CA . GLN A 1 278 ? 3.917 4.794 -13.276 1.00 92.88 278 GLN A CA 1
ATOM 2238 C C . GLN A 1 278 ? 3.873 5.247 -11.814 1.00 92.88 278 GLN A C 1
ATOM 2240 O O . GLN A 1 278 ? 4.902 5.210 -11.137 1.00 92.88 278 GLN A O 1
ATOM 2245 N N . GLU A 1 279 ? 2.698 5.602 -11.284 1.00 94.69 279 GLU A N 1
ATOM 2246 C CA . GLU A 1 279 ? 2.605 6.080 -9.902 1.00 94.69 279 GLU A CA 1
ATOM 2247 C C . GLU A 1 279 ? 2.828 4.930 -8.907 1.00 94.69 279 GLU A C 1
ATOM 2249 O O . GLU A 1 279 ? 3.422 5.139 -7.846 1.00 94.69 279 GLU A O 1
ATOM 2254 N N . VAL A 1 280 ? 2.421 3.706 -9.269 1.00 96.12 280 VAL A N 1
ATOM 2255 C CA . VAL A 1 280 ? 2.703 2.488 -8.490 1.00 96.12 280 VAL A CA 1
ATOM 2256 C C . VAL A 1 280 ? 4.197 2.178 -8.497 1.00 96.12 280 VAL A C 1
ATOM 2258 O O . VAL A 1 280 ? 4.768 1.950 -7.431 1.00 96.12 280 VAL A O 1
ATOM 2261 N N . ILE A 1 281 ? 4.855 2.237 -9.661 1.00 94.56 281 ILE A N 1
ATOM 2262 C CA . ILE A 1 281 ? 6.313 2.062 -9.775 1.00 94.56 281 ILE A CA 1
ATOM 2263 C C . ILE A 1 281 ? 7.049 3.114 -8.941 1.00 94.56 281 ILE A C 1
ATOM 2265 O O . ILE A 1 281 ? 7.977 2.788 -8.200 1.00 94.56 281 ILE A O 1
ATOM 2269 N N . ALA A 1 282 ? 6.627 4.377 -9.023 1.00 93.31 282 ALA A N 1
ATOM 2270 C CA . ALA A 1 282 ? 7.235 5.468 -8.274 1.00 93.31 282 ALA A CA 1
ATOM 2271 C C . ALA A 1 282 ? 7.084 5.279 -6.758 1.00 93.31 282 ALA A C 1
ATOM 2273 O O . ALA A 1 282 ? 8.016 5.573 -6.007 1.00 93.31 282 ALA A O 1
ATOM 2274 N N . GLU A 1 283 ? 5.937 4.785 -6.287 1.00 93.69 283 GLU A N 1
ATOM 2275 C CA . GLU A 1 283 ? 5.751 4.481 -4.868 1.00 93.69 283 GLU A CA 1
ATOM 2276 C C . GLU A 1 283 ? 6.562 3.254 -4.441 1.00 93.69 283 GLU A C 1
ATOM 2278 O O . GLU A 1 283 ? 7.262 3.309 -3.430 1.00 93.69 283 GLU A O 1
ATOM 2283 N N . PHE A 1 284 ? 6.557 2.182 -5.235 1.00 91.69 284 PHE A N 1
ATOM 2284 C CA . PHE A 1 284 ? 7.360 0.994 -4.956 1.00 91.69 284 PHE A CA 1
ATOM 2285 C C . PHE A 1 284 ? 8.857 1.316 -4.920 1.00 91.69 284 PHE A C 1
ATOM 2287 O O . PHE A 1 284 ? 9.575 0.818 -4.056 1.00 91.69 284 PHE A O 1
ATOM 2294 N N . SER A 1 285 ? 9.334 2.193 -5.805 1.00 90.69 285 SER A N 1
ATOM 2295 C CA . SER A 1 285 ? 10.718 2.671 -5.829 1.00 90.69 285 SER A CA 1
ATOM 2296 C C . SER A 1 285 ? 11.117 3.343 -4.512 1.00 90.69 285 SER A C 1
ATOM 2298 O O . SER A 1 285 ? 12.180 3.050 -3.966 1.00 90.69 285 SER A O 1
ATOM 2300 N N . LYS A 1 286 ? 10.241 4.186 -3.946 1.00 89.06 286 LYS A N 1
ATOM 2301 C CA . LYS A 1 286 ? 10.487 4.843 -2.650 1.00 89.06 286 LYS A CA 1
ATOM 2302 C C . LYS A 1 286 ? 10.560 3.846 -1.497 1.00 89.06 286 LYS A C 1
ATOM 2304 O O . LYS A 1 286 ? 11.368 4.038 -0.597 1.00 89.06 286 LYS A O 1
ATOM 2309 N N . VAL A 1 287 ? 9.705 2.822 -1.515 1.00 87.50 287 VAL A N 1
ATOM 2310 C CA . VAL A 1 287 ? 9.609 1.816 -0.444 1.00 87.50 287 VAL A CA 1
ATOM 2311 C C . VAL A 1 287 ? 10.753 0.803 -0.526 1.00 87.50 287 VAL A C 1
ATOM 2313 O O . VAL A 1 287 ? 11.367 0.469 0.479 1.00 87.50 287 VAL A O 1
ATOM 2316 N N . SER A 1 288 ? 11.062 0.319 -1.727 1.00 83.94 288 SER A N 1
ATOM 2317 C CA . SER A 1 288 ? 12.081 -0.714 -1.947 1.00 83.94 288 SER A CA 1
ATOM 2318 C C . SER A 1 288 ? 13.507 -0.163 -2.029 1.00 83.94 288 SER A C 1
ATOM 2320 O O . SER A 1 288 ? 14.463 -0.910 -1.833 1.00 83.94 288 SER A O 1
ATOM 2322 N N . GLY A 1 289 ? 13.668 1.121 -2.365 1.00 80.94 289 GLY A N 1
ATOM 2323 C CA . GLY A 1 289 ? 14.961 1.718 -2.707 1.00 80.94 289 GLY A CA 1
ATOM 2324 C C . GLY A 1 289 ? 15.478 1.335 -4.101 1.00 80.94 289 GLY A C 1
ATOM 2325 O O . GLY A 1 289 ? 16.569 1.760 -4.481 1.00 80.94 289 GLY A O 1
ATOM 2326 N N . ILE A 1 290 ? 14.719 0.554 -4.878 1.00 82.38 290 ILE A N 1
ATOM 2327 C CA . ILE A 1 290 ? 15.063 0.191 -6.257 1.00 82.38 290 ILE A CA 1
ATOM 2328 C C . ILE A 1 290 ? 14.681 1.355 -7.174 1.00 82.38 290 ILE A C 1
ATOM 2330 O O . ILE A 1 290 ? 13.587 1.903 -7.067 1.00 82.38 290 ILE A O 1
ATOM 2334 N N . SER A 1 291 ? 15.571 1.756 -8.084 1.00 83.62 291 SER A N 1
ATOM 2335 C CA . SER A 1 291 ? 15.314 2.865 -9.015 1.00 83.62 291 SER A CA 1
ATOM 2336 C C . SER A 1 291 ? 14.093 2.601 -9.904 1.00 83.62 291 SER A C 1
ATOM 2338 O O . SER A 1 291 ? 13.986 1.526 -10.489 1.00 83.62 291 SER A O 1
ATOM 2340 N N . ALA A 1 292 ? 13.223 3.604 -10.067 1.00 85.69 292 ALA A N 1
ATOM 2341 C CA . ALA A 1 292 ? 12.034 3.528 -10.921 1.00 85.69 292 ALA A CA 1
ATOM 2342 C C . ALA A 1 292 ? 12.353 3.082 -12.357 1.00 85.69 292 ALA A C 1
ATOM 2344 O O . ALA A 1 292 ? 11.635 2.252 -12.900 1.00 85.69 292 ALA A O 1
ATOM 2345 N N . ASN A 1 293 ? 13.470 3.541 -12.934 1.00 82.12 293 ASN A N 1
ATOM 2346 C CA . ASN A 1 293 ? 13.882 3.128 -14.281 1.00 82.12 293 ASN A CA 1
ATOM 2347 C C . ASN A 1 293 ? 14.108 1.613 -14.367 1.00 82.12 293 ASN A C 1
ATOM 2349 O O . ASN A 1 293 ? 13.682 0.990 -15.326 1.00 82.12 293 ASN A O 1
ATOM 2353 N N . LYS A 1 294 ? 14.720 1.018 -13.335 1.00 78.81 294 LYS A N 1
ATOM 2354 C CA . LYS A 1 294 ? 14.994 -0.426 -13.278 1.00 78.81 294 LYS A CA 1
ATOM 2355 C C . LYS A 1 294 ? 13.714 -1.252 -13.105 1.00 78.81 294 LYS A C 1
ATOM 2357 O O . LYS A 1 294 ? 13.656 -2.400 -13.523 1.00 78.81 294 LYS A O 1
ATOM 2362 N N . LEU A 1 295 ? 12.702 -0.678 -12.457 1.00 82.12 295 LEU A N 1
ATOM 2363 C CA . LEU A 1 295 ? 11.395 -1.308 -12.254 1.00 82.12 295 LEU A CA 1
ATOM 2364 C C . LEU A 1 295 ? 10.509 -1.214 -13.503 1.00 82.12 295 LEU A C 1
ATOM 2366 O O . LEU A 1 295 ? 9.681 -2.090 -13.724 1.00 82.12 295 LEU A O 1
ATOM 2370 N N . ASP A 1 296 ? 10.682 -0.156 -14.298 1.00 80.69 296 ASP A N 1
ATOM 2371 C CA . ASP A 1 296 ? 9.916 0.088 -15.523 1.00 80.69 296 ASP A CA 1
ATOM 2372 C C . ASP A 1 296 ? 10.464 -0.675 -16.742 1.00 80.69 296 ASP A C 1
ATOM 2374 O O . ASP A 1 296 ? 9.772 -0.823 -17.749 1.00 80.69 296 ASP A O 1
ATOM 2378 N N . GLU A 1 297 ? 11.693 -1.195 -16.650 1.00 74.69 297 GLU A N 1
ATOM 2379 C CA . GLU A 1 297 ? 12.301 -2.024 -17.689 1.00 74.69 297 GLU A CA 1
ATOM 2380 C C . GLU A 1 297 ? 11.430 -3.242 -18.026 1.00 74.69 297 GLU A C 1
ATOM 2382 O O . GLU A 1 297 ? 11.032 -4.034 -17.168 1.00 74.69 297 GLU A O 1
ATOM 2387 N N . ASN A 1 298 ? 11.171 -3.421 -19.320 1.00 74.19 298 ASN A N 1
ATOM 2388 C CA . ASN A 1 298 ? 10.366 -4.526 -19.807 1.00 74.19 298 ASN A CA 1
ATOM 2389 C C . ASN A 1 298 ? 11.120 -5.848 -19.601 1.00 74.19 298 ASN A C 1
ATOM 2391 O O . ASN A 1 298 ? 12.206 -6.042 -20.149 1.00 74.19 298 ASN A O 1
ATOM 2395 N N . GLU A 1 299 ? 10.535 -6.784 -18.847 1.00 72.25 299 GLU A N 1
ATOM 2396 C CA . GLU A 1 299 ? 11.156 -8.090 -18.594 1.00 72.25 299 GLU A CA 1
ATOM 2397 C C . GLU A 1 299 ? 11.525 -8.817 -19.886 1.00 72.25 299 GLU A C 1
ATOM 2399 O O . GLU A 1 299 ? 12.573 -9.458 -19.958 1.00 72.25 299 GLU A O 1
ATOM 2404 N N . VAL A 1 300 ? 10.681 -8.705 -20.914 1.00 76.44 300 VAL A N 1
ATOM 2405 C CA . VAL A 1 300 ? 10.916 -9.345 -22.209 1.00 76.44 300 VAL A CA 1
ATOM 2406 C C . VAL A 1 300 ? 12.160 -8.756 -22.863 1.00 76.44 300 VAL A C 1
ATOM 2408 O O . VAL A 1 300 ? 13.008 -9.499 -23.350 1.00 76.44 300 VAL A O 1
ATOM 2411 N N . GLU A 1 301 ? 12.309 -7.434 -22.829 1.00 80.81 301 GLU A N 1
ATOM 2412 C CA . GLU A 1 301 ? 13.466 -6.744 -23.396 1.00 80.81 301 GLU A CA 1
ATOM 2413 C C . GLU A 1 301 ? 14.746 -7.048 -22.609 1.00 80.81 301 GLU A C 1
ATOM 2415 O O . GLU A 1 301 ? 15.775 -7.377 -23.204 1.00 80.81 301 GLU A O 1
ATOM 2420 N N . ASN A 1 302 ? 14.667 -7.061 -21.277 1.00 80.50 302 ASN A N 1
ATOM 2421 C CA . ASN A 1 302 ? 15.771 -7.472 -20.413 1.00 80.50 302 ASN A CA 1
ATOM 2422 C C . ASN A 1 302 ? 16.200 -8.918 -20.669 1.00 80.50 302 ASN A C 1
ATOM 2424 O O . ASN A 1 302 ? 17.396 -9.210 -20.703 1.00 80.50 302 ASN A O 1
ATOM 2428 N N . MET A 1 303 ? 15.250 -9.826 -20.904 1.00 82.62 303 MET A N 1
ATOM 2429 C CA . MET A 1 303 ? 15.565 -11.202 -21.276 1.00 82.62 303 MET A CA 1
ATOM 2430 C C . MET A 1 303 ? 16.179 -11.280 -22.672 1.00 82.62 303 MET A C 1
ATOM 2432 O O . MET A 1 303 ? 17.190 -11.961 -22.837 1.00 82.62 303 MET A O 1
ATOM 2436 N N . ILE A 1 304 ? 15.641 -10.570 -23.670 1.00 85.81 304 ILE A N 1
ATOM 2437 C CA . ILE A 1 304 ? 16.216 -10.511 -25.025 1.00 85.81 304 ILE A CA 1
ATOM 2438 C C . ILE A 1 304 ? 17.687 -10.078 -24.952 1.00 85.81 304 ILE A C 1
ATOM 2440 O O . ILE A 1 304 ? 18.555 -10.774 -25.492 1.00 85.81 304 ILE A O 1
ATOM 2444 N N . ASN A 1 305 ? 17.960 -9.016 -24.192 1.00 89.00 305 ASN A N 1
ATOM 2445 C CA . ASN A 1 305 ? 19.274 -8.395 -24.046 1.00 89.00 305 ASN A CA 1
ATOM 2446 C C . ASN A 1 305 ? 20.172 -9.043 -22.975 1.00 89.00 305 ASN A C 1
ATOM 2448 O O . ASN A 1 305 ? 21.305 -8.601 -22.795 1.00 89.00 305 ASN A O 1
ATOM 2452 N N . LEU A 1 306 ? 19.728 -10.112 -22.301 1.00 90.19 306 LEU A N 1
ATOM 2453 C CA . LEU A 1 306 ? 20.449 -10.735 -21.181 1.00 90.19 306 LEU A CA 1
ATOM 2454 C C . LEU A 1 306 ? 21.900 -11.107 -21.523 1.00 90.19 306 LEU A C 1
ATOM 2456 O O . LEU A 1 306 ? 22.801 -10.872 -20.726 1.00 90.19 306 LEU A O 1
ATOM 2460 N N . GLU A 1 307 ? 22.141 -11.667 -22.712 1.00 93.44 307 GLU A N 1
ATOM 2461 C CA . GLU A 1 307 ? 23.494 -12.024 -23.165 1.00 93.44 307 GLU A CA 1
ATOM 2462 C C . GLU A 1 307 ? 24.391 -10.783 -23.266 1.00 93.44 307 GLU A C 1
ATOM 2464 O O . GLU A 1 307 ? 25.483 -10.770 -22.704 1.00 93.44 307 GLU A O 1
ATOM 2469 N N . ALA A 1 308 ? 23.912 -9.713 -23.907 1.00 91.88 308 ALA A N 1
ATOM 2470 C CA . ALA A 1 308 ? 24.654 -8.460 -24.041 1.00 91.88 308 ALA A CA 1
ATOM 2471 C C . ALA A 1 308 ? 24.910 -7.794 -22.676 1.00 91.88 308 ALA A C 1
ATOM 2473 O O . ALA A 1 308 ? 26.013 -7.316 -22.410 1.00 91.88 308 ALA A O 1
ATOM 2474 N N . ASN A 1 309 ? 23.915 -7.829 -21.790 1.00 89.94 309 ASN A N 1
ATOM 2475 C CA . ASN A 1 309 ? 23.995 -7.293 -20.434 1.00 89.94 309 ASN A CA 1
ATOM 2476 C C . ASN A 1 309 ? 24.990 -8.062 -19.549 1.00 89.94 309 ASN A C 1
ATOM 2478 O O . ASN A 1 309 ? 25.668 -7.471 -18.711 1.00 89.94 309 ASN A O 1
ATOM 2482 N N . LEU A 1 310 ? 25.117 -9.377 -19.736 1.00 92.88 310 LEU A N 1
ATOM 2483 C CA . LEU A 1 310 ? 26.140 -10.175 -19.061 1.00 92.88 310 LEU A CA 1
ATOM 2484 C C . LEU A 1 310 ? 27.532 -9.931 -19.660 1.00 92.88 310 LEU A C 1
ATOM 2486 O O . LEU A 1 310 ? 28.493 -9.797 -18.906 1.00 92.88 310 LEU A O 1
ATOM 2490 N N . LEU A 1 311 ? 27.651 -9.817 -20.987 1.00 94.06 311 LEU A N 1
ATOM 2491 C CA . LEU A 1 311 ? 28.920 -9.532 -21.673 1.00 94.06 311 LEU A CA 1
ATOM 2492 C C . LEU A 1 311 ? 29.499 -8.154 -21.317 1.00 94.06 311 LEU A C 1
ATOM 2494 O O . LEU A 1 311 ? 30.715 -7.982 -21.330 1.00 94.06 311 LEU A O 1
ATOM 2498 N N . SER A 1 312 ? 28.656 -7.178 -20.968 1.00 91.94 312 SER A N 1
ATOM 2499 C CA . SER A 1 312 ? 29.117 -5.853 -20.528 1.00 91.94 312 SER A CA 1
ATOM 2500 C C . SER A 1 312 ? 29.811 -5.880 -19.158 1.00 91.94 312 SER A C 1
ATOM 2502 O O . SER A 1 312 ? 30.610 -4.993 -18.857 1.00 91.94 312 SER A O 1
ATOM 2504 N N . ARG A 1 313 ? 29.529 -6.904 -18.340 1.00 91.69 313 ARG A N 1
ATOM 2505 C CA . ARG A 1 313 ? 30.082 -7.093 -16.989 1.00 91.69 313 ARG A CA 1
ATOM 2506 C C . ARG A 1 313 ? 31.129 -8.210 -16.932 1.00 91.69 313 ARG A C 1
ATOM 2508 O O . ARG A 1 313 ? 32.034 -8.163 -16.100 1.00 91.69 313 ARG A O 1
ATOM 2515 N N . ILE A 1 314 ? 31.024 -9.209 -17.808 1.00 93.44 314 ILE A N 1
ATOM 2516 C CA . ILE A 1 314 ? 31.852 -10.418 -17.811 1.00 93.44 314 ILE A CA 1
ATOM 2517 C C . ILE A 1 314 ? 32.680 -10.466 -19.087 1.00 93.44 314 ILE A C 1
ATOM 2519 O O . ILE A 1 314 ? 32.192 -10.789 -20.167 1.00 93.44 314 ILE A O 1
ATOM 2523 N N . PHE A 1 315 ? 33.971 -10.199 -18.934 1.00 92.19 315 PHE A N 1
ATOM 2524 C CA . PHE A 1 315 ? 34.896 -10.092 -20.055 1.00 92.19 315 PHE A CA 1
ATOM 2525 C C . PHE A 1 315 ? 35.601 -11.422 -20.350 1.00 92.19 315 PHE A C 1
ATOM 2527 O O . PHE A 1 315 ? 36.092 -12.096 -19.441 1.00 92.19 315 PHE A O 1
ATOM 2534 N N . GLY A 1 316 ? 35.699 -11.779 -21.636 1.00 91.25 316 GLY A N 1
ATOM 2535 C CA . GLY A 1 316 ? 36.511 -12.904 -22.117 1.00 91.25 316 GLY A CA 1
ATOM 2536 C C . GLY A 1 316 ? 35.917 -14.295 -21.869 1.00 91.25 316 GLY A C 1
ATOM 2537 O O . GLY A 1 316 ? 36.652 -15.281 -21.887 1.00 91.25 316 GLY A O 1
ATOM 2538 N N . GLN A 1 317 ? 34.606 -14.389 -21.616 1.00 91.38 317 GLN A N 1
ATOM 2539 C CA . GLN A 1 317 ? 33.888 -15.650 -21.362 1.00 91.38 317 GLN A CA 1
ATOM 2540 C C . GLN A 1 317 ? 32.645 -15.799 -22.245 1.00 91.38 317 GLN A C 1
ATOM 2542 O O . GLN A 1 317 ? 31.642 -16.379 -21.830 1.00 91.38 317 GLN A O 1
ATOM 2547 N N . ASP A 1 318 ? 32.712 -15.295 -23.473 1.00 93.50 318 ASP A N 1
ATOM 2548 C CA . ASP A 1 318 ? 31.549 -15.056 -24.330 1.00 93.50 318 ASP A CA 1
ATOM 2549 C C . ASP A 1 318 ? 30.712 -16.319 -24.563 1.00 93.50 318 ASP A C 1
ATOM 2551 O O . ASP A 1 318 ? 29.490 -16.315 -24.423 1.00 93.50 318 ASP A O 1
ATOM 2555 N N . ASN A 1 319 ? 31.382 -17.446 -24.818 1.00 92.56 319 ASN A N 1
ATOM 2556 C CA . ASN A 1 319 ? 30.716 -18.734 -24.990 1.00 92.56 319 ASN A CA 1
ATOM 2557 C C . ASN A 1 319 ? 29.966 -19.172 -23.725 1.00 92.56 319 ASN A C 1
ATOM 2559 O O . ASN A 1 319 ? 28.860 -19.693 -23.832 1.00 92.56 319 ASN A O 1
ATOM 2563 N N . ILE A 1 320 ? 30.537 -18.973 -22.533 1.00 91.81 320 ILE A N 1
ATOM 2564 C CA . ILE A 1 320 ? 29.897 -19.354 -21.263 1.00 91.81 320 ILE A CA 1
ATOM 2565 C C . ILE A 1 320 ? 28.690 -18.450 -21.016 1.00 91.81 320 ILE A C 1
ATOM 2567 O O . ILE A 1 320 ? 27.607 -18.954 -20.724 1.00 91.81 320 ILE A O 1
ATOM 2571 N N . VAL A 1 321 ? 28.860 -17.137 -21.200 1.00 94.25 321 VAL A N 1
ATOM 2572 C CA . VAL A 1 321 ? 27.790 -16.141 -21.056 1.00 94.25 321 VAL A CA 1
ATOM 2573 C C . VAL A 1 321 ? 26.606 -16.478 -21.961 1.00 94.25 321 VAL A C 1
ATOM 2575 O O . VAL A 1 321 ? 25.474 -16.525 -21.489 1.00 94.25 321 VAL A O 1
ATOM 2578 N N . LYS A 1 322 ? 26.861 -16.805 -23.230 1.00 93.94 322 LYS A N 1
ATOM 2579 C CA . LYS A 1 322 ? 25.825 -17.201 -24.188 1.00 93.94 322 LYS A CA 1
ATOM 2580 C C . LYS A 1 322 ? 25.052 -18.449 -23.756 1.00 93.94 322 LYS A C 1
ATOM 2582 O O . LYS A 1 322 ? 23.826 -18.473 -23.842 1.00 93.94 322 LYS A O 1
ATOM 2587 N N . HIS A 1 323 ? 25.747 -19.487 -23.282 1.00 92.00 323 HIS A N 1
ATOM 2588 C CA . HIS A 1 323 ? 25.085 -20.707 -22.804 1.00 92.00 323 HIS A CA 1
ATOM 2589 C C . HIS A 1 323 ? 24.224 -20.427 -21.574 1.00 92.00 323 HIS A C 1
ATOM 2591 O O . HIS A 1 323 ? 23.069 -20.836 -21.536 1.00 92.00 323 HIS A O 1
ATOM 2597 N N . VAL A 1 324 ? 24.760 -19.686 -20.605 1.00 91.56 324 VAL A N 1
ATOM 2598 C CA . VAL A 1 324 ? 24.028 -19.302 -19.396 1.00 91.56 324 VAL A CA 1
ATOM 2599 C C . VAL A 1 324 ? 22.798 -18.461 -19.751 1.00 91.56 324 VAL A C 1
ATOM 2601 O O . VAL A 1 324 ? 21.704 -18.774 -19.294 1.00 91.56 324 VAL A O 1
ATOM 2604 N N . ALA A 1 325 ? 22.940 -17.442 -20.602 1.00 92.19 325 ALA A N 1
ATOM 2605 C CA . ALA A 1 325 ? 21.830 -16.586 -21.015 1.00 92.19 325 ALA A CA 1
ATOM 2606 C C . ALA A 1 325 ? 20.714 -17.381 -21.713 1.00 92.19 325 ALA A C 1
ATOM 2608 O O . ALA A 1 325 ? 19.536 -17.163 -21.437 1.00 92.19 325 ALA A O 1
ATOM 2609 N N . ASN A 1 326 ? 21.067 -18.334 -22.581 1.00 89.69 326 ASN A N 1
ATOM 2610 C CA . ASN A 1 326 ? 20.088 -19.204 -23.234 1.00 89.69 326 ASN A CA 1
ATOM 2611 C C . ASN A 1 326 ? 19.395 -20.144 -22.244 1.00 89.69 326 ASN A C 1
ATOM 2613 O O . ASN A 1 326 ? 18.175 -20.262 -22.285 1.00 89.69 326 ASN A O 1
ATOM 2617 N N . SER A 1 327 ? 20.140 -20.764 -21.329 1.00 88.56 327 SER A N 1
ATOM 2618 C CA . SER A 1 327 ? 19.563 -21.626 -20.293 1.00 88.56 327 SER A CA 1
ATOM 2619 C C . SER A 1 327 ? 18.600 -20.865 -19.375 1.00 88.56 327 SER A C 1
ATOM 2621 O O . SER A 1 327 ? 17.540 -21.388 -19.048 1.00 88.56 327 SER A O 1
ATOM 2623 N N . VAL A 1 328 ? 18.912 -19.610 -19.022 1.00 87.50 328 VAL A N 1
ATOM 2624 C CA . VAL A 1 328 ? 18.002 -18.727 -18.266 1.00 87.50 328 VAL A CA 1
ATOM 2625 C C . VAL A 1 328 ? 16.720 -18.448 -19.054 1.00 87.50 328 VAL A C 1
ATOM 2627 O O . VAL A 1 328 ? 15.628 -18.543 -18.497 1.00 87.50 328 VAL A O 1
ATOM 2630 N N . LYS A 1 329 ? 16.835 -18.131 -20.350 1.00 86.44 329 LYS A N 1
ATOM 2631 C CA . LYS A 1 329 ? 15.676 -17.888 -21.226 1.00 86.44 329 LYS A CA 1
ATOM 2632 C C . LYS A 1 329 ? 14.766 -19.115 -21.304 1.00 86.44 329 LYS A C 1
ATOM 2634 O O 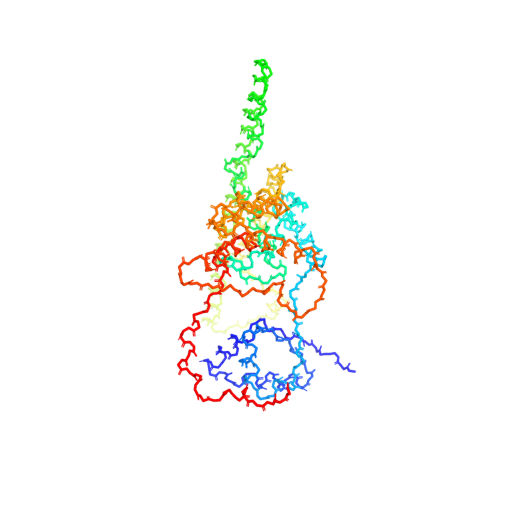. LYS A 1 329 ? 13.556 -18.972 -21.169 1.00 86.44 329 LYS A O 1
ATOM 2639 N N . VAL A 1 330 ? 15.344 -20.305 -21.477 1.00 83.69 330 VAL A N 1
ATOM 2640 C CA . VAL A 1 330 ? 14.603 -21.577 -21.522 1.00 83.69 330 VAL A CA 1
ATOM 2641 C C . VAL A 1 330 ? 13.901 -21.838 -20.193 1.00 83.69 330 VAL A C 1
ATOM 2643 O O . VAL A 1 330 ? 12.691 -22.021 -20.184 1.00 83.69 330 VAL A O 1
ATOM 2646 N N . ALA A 1 331 ? 14.614 -21.732 -19.068 1.00 81.56 331 ALA A N 1
ATOM 2647 C CA . ALA A 1 331 ? 14.043 -21.951 -17.737 1.00 81.56 331 ALA A CA 1
ATOM 2648 C C . ALA A 1 331 ? 12.884 -20.994 -17.397 1.00 81.56 331 ALA A C 1
ATOM 2650 O O . ALA A 1 331 ? 12.021 -21.332 -16.595 1.00 81.56 331 ALA A O 1
ATOM 2651 N N . LYS A 1 332 ? 12.858 -19.792 -17.987 1.00 75.56 332 LYS A N 1
ATOM 2652 C CA . LYS A 1 332 ? 11.773 -18.820 -17.786 1.00 75.56 332 LYS A CA 1
ATOM 2653 C C . LYS A 1 332 ? 10.539 -19.126 -18.652 1.00 75.56 332 LYS A C 1
ATOM 2655 O O . LYS A 1 332 ? 9.428 -18.807 -18.242 1.00 75.56 332 LYS A O 1
ATOM 2660 N N . VAL A 1 333 ? 10.723 -19.724 -19.833 1.00 72.94 333 VAL A N 1
ATOM 2661 C CA . VAL A 1 333 ? 9.625 -20.132 -20.733 1.00 72.94 333 VAL A CA 1
ATOM 2662 C C . VAL A 1 333 ? 9.033 -21.477 -20.308 1.00 72.94 333 VAL A C 1
ATOM 2664 O O . VAL A 1 333 ? 7.815 -21.643 -20.338 1.00 72.94 333 VAL A O 1
ATOM 2667 N N . ASP A 1 334 ? 9.875 -22.403 -19.854 1.00 62.22 334 ASP A N 1
ATOM 2668 C CA . ASP A 1 334 ? 9.470 -23.708 -19.340 1.00 62.22 334 ASP A CA 1
ATOM 2669 C C . ASP A 1 334 ? 8.908 -23.566 -17.917 1.00 62.22 334 ASP A C 1
ATOM 2671 O O . ASP A 1 334 ? 9.529 -23.918 -16.918 1.00 62.22 334 ASP A O 1
ATOM 2675 N N . THR A 1 335 ? 7.682 -23.053 -17.815 1.00 56.34 335 THR A N 1
ATOM 2676 C CA . THR A 1 335 ? 6.830 -23.225 -16.627 1.00 56.34 335 THR A CA 1
ATOM 2677 C C . THR A 1 335 ? 6.089 -24.557 -16.735 1.00 56.34 335 THR A C 1
ATOM 2679 O O . THR A 1 335 ? 4.866 -24.617 -16.822 1.00 56.34 335 THR A O 1
ATOM 2682 N N . LEU A 1 336 ? 6.849 -25.650 -16.772 1.00 45.03 336 LEU A N 1
ATOM 2683 C CA . LEU A 1 336 ? 6.322 -27.002 -16.619 1.00 45.03 336 LEU A CA 1
ATOM 2684 C C . LEU A 1 336 ? 6.885 -27.566 -15.317 1.00 45.03 336 LEU A C 1
ATOM 2686 O O . LEU A 1 336 ? 8.088 -27.523 -15.076 1.00 45.03 336 LEU A O 1
ATOM 2690 N N . GLU A 1 337 ? 5.975 -27.989 -14.444 1.00 50.66 337 GLU A N 1
ATOM 2691 C CA . GLU A 1 337 ? 6.248 -28.547 -13.121 1.00 50.66 337 GLU A CA 1
ATOM 2692 C C . GLU A 1 337 ? 7.397 -29.575 -13.120 1.00 50.66 337 GLU A C 1
ATOM 2694 O O . GLU A 1 337 ? 7.502 -30.380 -14.039 1.00 50.66 337 GLU A O 1
ATOM 2699 N N . GLU A 1 338 ? 8.220 -29.571 -12.057 1.00 51.03 338 GLU A N 1
ATOM 2700 C CA . GLU A 1 338 ? 8.438 -30.718 -11.144 1.00 51.03 338 GLU A CA 1
ATOM 2701 C C . GLU A 1 338 ? 9.767 -30.610 -10.350 1.00 51.03 338 GLU A C 1
ATOM 2703 O O . GLU A 1 338 ? 10.861 -30.837 -10.854 1.00 51.03 338 GLU A O 1
ATOM 2708 N N . SER A 1 339 ? 9.653 -30.355 -9.039 1.00 56.16 339 SER A N 1
ATOM 2709 C CA . SER A 1 339 ? 10.579 -30.727 -7.939 1.00 56.16 339 SER A CA 1
ATOM 2710 C C . SER A 1 339 ? 12.079 -30.342 -7.959 1.00 56.16 339 SER A C 1
ATOM 2712 O O . SER A 1 339 ? 12.780 -30.674 -7.001 1.00 56.16 339 SER A O 1
ATOM 2714 N N . GLY A 1 340 ? 12.594 -29.646 -8.977 1.00 64.75 340 GLY A N 1
ATOM 2715 C CA . GLY A 1 340 ? 14.017 -29.288 -9.095 1.00 64.75 340 GLY A CA 1
ATOM 2716 C C . GLY A 1 340 ? 14.319 -27.780 -9.066 1.00 64.75 340 GLY A C 1
ATOM 2717 O O . GLY A 1 340 ? 13.428 -26.959 -9.283 1.00 64.75 340 GLY A O 1
ATOM 2718 N N . PRO A 1 341 ? 15.582 -27.377 -8.812 1.00 71.06 341 PRO A N 1
ATOM 2719 C CA . PRO A 1 341 ? 16.006 -25.990 -8.983 1.00 71.06 341 PRO A CA 1
ATOM 2720 C C . PRO A 1 341 ? 15.897 -25.583 -10.459 1.00 71.06 341 PRO A C 1
ATOM 2722 O O . PRO A 1 341 ? 16.334 -26.331 -11.331 1.00 71.06 341 PRO A O 1
ATOM 2725 N N . ALA A 1 342 ? 15.387 -24.375 -10.727 1.00 72.50 342 ALA A N 1
ATOM 2726 C CA . ALA A 1 342 ? 15.176 -23.866 -12.089 1.00 72.50 342 ALA A CA 1
ATOM 2727 C C . ALA A 1 342 ? 16.440 -23.945 -12.966 1.00 72.50 342 ALA A C 1
ATOM 2729 O O . ALA A 1 342 ? 16.361 -24.186 -14.166 1.00 72.50 342 ALA A O 1
ATOM 2730 N N . MET A 1 343 ? 17.617 -23.754 -12.362 1.00 79.62 343 MET A N 1
ATOM 2731 C CA . MET A 1 343 ? 18.917 -23.923 -13.006 1.00 79.62 343 MET A CA 1
ATOM 2732 C C . MET A 1 343 ? 19.950 -24.409 -11.986 1.00 79.62 343 MET A C 1
ATOM 2734 O O . MET A 1 343 ? 19.940 -23.980 -10.832 1.00 79.62 343 MET A O 1
ATOM 2738 N N . SER A 1 344 ? 20.889 -25.248 -12.425 1.00 84.19 344 SER A N 1
ATOM 2739 C CA . SER A 1 344 ? 22.044 -25.669 -11.625 1.00 84.19 344 SER A CA 1
ATOM 2740 C C . SER A 1 344 ? 23.316 -25.569 -12.461 1.00 84.19 344 SER A C 1
ATOM 2742 O O . SER A 1 344 ? 23.410 -26.160 -13.536 1.00 84.19 344 SER A O 1
ATOM 2744 N N . TYR A 1 345 ? 24.294 -24.805 -11.969 1.00 87.38 345 TYR A N 1
ATOM 2745 C CA . TYR A 1 345 ? 25.570 -24.580 -12.644 1.00 87.38 345 TYR A CA 1
ATOM 2746 C C . TYR A 1 345 ? 26.738 -24.952 -11.736 1.00 87.38 345 TYR A C 1
ATOM 2748 O O . TYR A 1 345 ? 26.769 -24.593 -10.560 1.00 87.38 345 TYR A O 1
ATOM 2756 N N . LEU A 1 346 ? 27.748 -25.602 -12.316 1.00 90.31 346 LEU A N 1
ATOM 2757 C CA . LEU A 1 346 ? 29.038 -25.838 -11.676 1.00 90.31 346 LEU A CA 1
ATOM 2758 C C . LEU A 1 346 ? 30.130 -25.086 -12.442 1.00 90.31 346 LEU A C 1
ATOM 2760 O O . LEU A 1 346 ? 30.609 -25.542 -13.478 1.00 90.31 346 LEU A O 1
ATOM 2764 N N . PHE A 1 347 ? 30.540 -23.927 -11.924 1.00 90.12 347 PHE A N 1
ATOM 2765 C CA . PHE A 1 347 ? 31.620 -23.144 -12.523 1.00 90.12 347 PHE A CA 1
ATOM 2766 C C . PHE A 1 347 ? 32.998 -23.669 -12.093 1.00 90.12 347 PHE A C 1
ATOM 2768 O O . PHE A 1 347 ? 33.420 -23.515 -10.942 1.00 90.12 347 PHE A O 1
ATOM 2775 N N . LEU A 1 348 ? 33.734 -24.243 -13.043 1.00 90.56 348 LEU A N 1
ATOM 2776 C CA . LEU A 1 348 ? 35.085 -24.770 -12.846 1.00 90.56 348 LEU A CA 1
ATOM 2777 C C . LEU A 1 348 ? 36.133 -23.769 -13.350 1.00 90.56 348 LEU A C 1
ATOM 2779 O O . LEU A 1 348 ? 35.991 -23.204 -14.429 1.00 90.56 348 LEU A O 1
ATOM 2783 N N . GLY A 1 349 ? 37.194 -23.545 -12.571 1.00 89.31 349 GLY A N 1
ATOM 2784 C CA . GLY A 1 349 ? 38.312 -22.688 -12.974 1.00 89.31 349 GLY A CA 1
ATOM 2785 C C . GLY A 1 349 ? 39.174 -22.202 -11.801 1.00 89.31 349 GLY A C 1
ATOM 2786 O O . GLY A 1 349 ? 38.822 -22.443 -10.642 1.00 89.31 349 GLY A O 1
ATOM 2787 N N . PRO A 1 350 ? 40.296 -21.508 -12.074 1.00 91.25 350 PRO A N 1
ATOM 2788 C CA . PRO A 1 350 ? 41.147 -20.901 -11.047 1.00 91.25 350 PRO A CA 1
ATOM 2789 C C . PRO A 1 350 ? 40.408 -19.876 -10.164 1.00 91.25 350 PRO A C 1
ATOM 2791 O O . PRO A 1 350 ? 39.281 -19.452 -10.445 1.00 91.25 350 PRO A O 1
ATOM 2794 N N . SER A 1 351 ? 41.004 -19.476 -9.040 1.00 87.38 351 SER A N 1
ATOM 2795 C CA . SER A 1 351 ? 40.499 -18.342 -8.252 1.00 87.38 351 SER A CA 1
ATOM 2796 C C . SER A 1 351 ? 40.692 -17.027 -9.021 1.00 87.38 351 SER A C 1
ATOM 2798 O O . SER A 1 351 ? 41.612 -16.891 -9.820 1.00 87.38 351 SER A O 1
ATOM 2800 N N . GLY A 1 352 ? 39.788 -16.065 -8.819 1.00 87.69 352 GLY A N 1
ATOM 2801 C CA . GLY A 1 352 ? 39.889 -14.730 -9.428 1.00 87.69 352 GLY A CA 1
ATOM 2802 C C . GLY A 1 352 ? 39.385 -14.598 -10.872 1.00 87.69 352 GLY A C 1
ATOM 2803 O O . GLY A 1 352 ? 39.266 -13.481 -11.352 1.00 87.69 352 GLY A O 1
ATOM 2804 N N . VAL A 1 353 ? 38.996 -15.686 -11.546 1.00 90.56 353 VAL A N 1
ATOM 2805 C CA . VAL A 1 353 ? 38.507 -15.647 -12.946 1.00 90.56 353 VAL A CA 1
ATOM 2806 C C . VAL A 1 353 ? 37.052 -15.171 -13.111 1.00 90.56 353 VAL A C 1
ATOM 2808 O O . VAL A 1 353 ? 36.478 -15.324 -14.178 1.00 90.56 353 VAL A O 1
ATOM 2811 N N . GLY A 1 354 ? 36.406 -14.640 -12.067 1.00 90.38 354 GLY A N 1
ATOM 2812 C CA . GLY A 1 354 ? 35.045 -14.085 -12.176 1.00 90.38 354 GLY A CA 1
ATOM 2813 C C . GLY A 1 354 ? 33.878 -15.069 -11.988 1.00 90.38 354 GLY A C 1
ATOM 2814 O O . GLY A 1 354 ? 32.740 -14.718 -12.274 1.00 90.38 354 GLY A O 1
ATOM 2815 N N . ARG A 1 355 ? 34.102 -16.276 -11.445 1.00 92.75 355 ARG A N 1
ATOM 2816 C CA . ARG A 1 355 ? 33.016 -17.248 -11.157 1.00 92.75 355 ARG A CA 1
ATOM 2817 C C . ARG A 1 355 ? 31.929 -16.684 -10.233 1.00 92.75 355 ARG A C 1
ATOM 2819 O O . ARG A 1 355 ? 30.743 -16.848 -10.490 1.00 92.75 355 ARG A O 1
ATOM 2826 N N . THR A 1 356 ? 32.336 -15.995 -9.167 1.00 90.44 356 THR A N 1
ATOM 2827 C CA . THR A 1 356 ? 31.406 -15.318 -8.248 1.00 90.44 356 THR A CA 1
ATOM 2828 C C . THR A 1 356 ? 30.730 -14.118 -8.908 1.00 90.44 356 THR A C 1
ATOM 2830 O O . THR A 1 356 ? 29.581 -13.825 -8.602 1.00 90.44 356 THR A O 1
ATOM 2833 N N . GLU A 1 357 ? 31.422 -13.448 -9.829 1.00 92.62 357 GLU A N 1
ATOM 2834 C CA . GLU A 1 357 ? 30.890 -12.286 -10.542 1.00 92.62 357 GLU A CA 1
ATOM 2835 C C . GLU A 1 357 ? 29.768 -12.678 -11.506 1.00 92.62 357 GLU A C 1
ATOM 2837 O O . GLU A 1 357 ? 28.743 -12.010 -11.549 1.00 92.62 357 GLU A O 1
ATOM 2842 N N . MET A 1 358 ? 29.900 -13.821 -12.188 1.00 91.38 358 MET A N 1
ATOM 2843 C CA . MET A 1 358 ? 28.818 -14.413 -12.982 1.00 91.38 358 MET A CA 1
ATOM 2844 C C . MET A 1 358 ? 27.565 -14.665 -12.136 1.00 91.38 358 MET A C 1
ATOM 2846 O O . MET A 1 358 ? 26.464 -14.313 -12.546 1.00 91.38 358 MET A O 1
ATOM 2850 N N . ALA A 1 359 ? 27.722 -15.231 -10.935 1.00 90.25 359 ALA A N 1
ATOM 2851 C CA . ALA A 1 359 ? 26.593 -15.477 -10.038 1.00 90.25 359 ALA A CA 1
ATOM 2852 C C . ALA A 1 359 ? 25.916 -14.172 -9.576 1.00 90.25 359 ALA A C 1
ATOM 2854 O O . ALA A 1 359 ? 24.691 -14.097 -9.543 1.00 90.25 359 ALA A O 1
ATOM 2855 N N . LYS A 1 360 ? 26.706 -13.138 -9.266 1.00 90.50 360 LYS A N 1
ATOM 2856 C CA . LYS A 1 360 ? 26.217 -11.800 -8.897 1.00 90.50 360 LYS A CA 1
ATOM 2857 C C . LYS A 1 360 ? 25.474 -11.114 -10.042 1.00 90.50 360 LYS A C 1
ATOM 2859 O O . LYS A 1 360 ? 24.372 -10.618 -9.838 1.00 90.50 360 LYS A O 1
ATOM 2864 N N . ALA A 1 361 ? 26.049 -11.134 -11.243 1.00 90.88 361 ALA A N 1
ATOM 2865 C CA . ALA A 1 361 ? 25.436 -10.562 -12.437 1.00 90.88 361 ALA A CA 1
ATOM 2866 C C . ALA A 1 361 ? 24.106 -11.260 -12.766 1.00 90.88 361 ALA A C 1
ATOM 2868 O O . ALA A 1 361 ? 23.109 -10.601 -13.041 1.00 90.88 361 ALA A O 1
ATOM 2869 N N . LEU A 1 362 ? 24.057 -12.593 -12.670 1.00 88.25 362 LEU A N 1
ATOM 2870 C CA . LEU A 1 362 ? 22.810 -13.341 -12.839 1.00 88.25 362 LEU A CA 1
ATOM 2871 C C . LEU A 1 362 ? 21.772 -12.989 -11.777 1.00 88.25 362 LEU A C 1
ATOM 2873 O O . LEU A 1 362 ? 20.605 -12.822 -12.121 1.00 88.25 362 LEU A O 1
ATOM 2877 N N . ALA A 1 363 ? 22.180 -12.858 -10.511 1.00 84.81 363 ALA A N 1
ATOM 2878 C CA . ALA A 1 363 ? 21.269 -12.452 -9.447 1.00 84.81 363 ALA A CA 1
ATOM 2879 C C . ALA A 1 363 ? 20.623 -11.096 -9.764 1.00 84.81 363 ALA A C 1
ATOM 2881 O O . ALA A 1 363 ? 19.401 -10.962 -9.718 1.00 84.81 363 ALA A O 1
ATOM 2882 N N . GLU A 1 364 ? 21.433 -10.135 -10.208 1.00 82.50 364 GLU A N 1
ATOM 2883 C CA . GLU A 1 364 ? 20.957 -8.812 -10.582 1.00 82.50 364 GLU A CA 1
ATOM 2884 C C . GLU A 1 364 ? 19.977 -8.825 -11.765 1.00 82.50 364 GLU A C 1
ATOM 2886 O O . GLU A 1 364 ? 18.924 -8.199 -11.675 1.00 82.50 364 GLU A O 1
ATOM 2891 N N . TYR A 1 365 ? 20.292 -9.513 -12.866 1.00 81.12 365 TYR A N 1
ATOM 2892 C CA . TYR A 1 365 ? 19.454 -9.459 -14.073 1.00 81.12 365 TYR A CA 1
ATOM 2893 C C . TYR A 1 365 ? 18.226 -10.375 -14.015 1.00 81.12 365 TYR A C 1
ATOM 2895 O O . TYR A 1 365 ? 17.229 -10.104 -14.683 1.00 81.12 365 TYR A O 1
ATOM 2903 N N . VAL A 1 366 ? 18.274 -11.456 -13.230 1.00 78.38 366 VAL A N 1
ATOM 2904 C CA . VAL A 1 366 ? 17.154 -12.402 -13.098 1.00 78.38 366 VAL A CA 1
ATOM 2905 C C . VAL A 1 366 ? 16.213 -12.000 -11.964 1.00 78.38 366 VAL A C 1
ATOM 2907 O O . VAL A 1 366 ? 14.998 -12.013 -12.153 1.00 78.38 366 VAL A O 1
ATOM 2910 N N . TYR A 1 367 ? 16.758 -11.621 -10.805 1.00 75.00 367 TYR A N 1
ATOM 2911 C CA . TYR A 1 367 ? 15.979 -11.315 -9.597 1.00 75.00 367 TYR A CA 1
ATOM 2912 C C . TYR A 1 367 ? 15.910 -9.814 -9.287 1.00 75.00 367 TYR A C 1
ATOM 2914 O O . TYR A 1 367 ? 15.195 -9.395 -8.382 1.00 75.00 367 TYR A O 1
ATOM 2922 N N . GLY A 1 368 ? 16.600 -8.981 -10.069 1.00 73.94 368 GLY A N 1
ATOM 2923 C CA . GLY A 1 368 ? 16.538 -7.522 -9.986 1.00 73.94 368 GLY A CA 1
ATOM 2924 C C . GLY A 1 368 ? 17.458 -6.895 -8.933 1.00 73.94 368 GLY A C 1
ATOM 2925 O O . GLY A 1 368 ? 17.600 -5.671 -8.929 1.00 73.94 368 GLY A O 1
ATOM 2926 N N . ASP A 1 369 ? 18.127 -7.687 -8.091 1.00 74.56 369 ASP A N 1
ATOM 2927 C CA . ASP A 1 369 ? 19.113 -7.214 -7.112 1.00 74.56 369 ASP A CA 1
ATOM 2928 C C . ASP A 1 369 ? 20.268 -8.221 -6.954 1.00 74.56 369 ASP A C 1
ATOM 2930 O O . ASP A 1 369 ? 20.065 -9.432 -6.872 1.00 74.56 369 ASP A O 1
ATOM 2934 N N . GLU A 1 370 ? 21.504 -7.719 -6.886 1.00 81.12 370 GLU A N 1
ATOM 2935 C CA . GLU A 1 370 ? 22.689 -8.528 -6.576 1.00 81.12 370 GLU A CA 1
ATOM 2936 C C . GLU A 1 370 ? 22.610 -9.097 -5.149 1.00 81.12 370 GLU A C 1
ATOM 2938 O O . GLU A 1 370 ? 23.089 -10.204 -4.892 1.00 81.12 370 GLU A O 1
ATOM 2943 N N . LYS A 1 371 ? 21.983 -8.367 -4.214 1.00 77.25 371 LYS A N 1
ATOM 2944 C CA . LYS A 1 371 ? 21.856 -8.787 -2.807 1.00 77.25 371 LYS A CA 1
ATOM 2945 C C . LYS A 1 371 ? 20.938 -9.987 -2.606 1.00 77.25 371 LYS A C 1
ATOM 2947 O O . LYS A 1 371 ? 21.036 -10.639 -1.570 1.00 77.25 371 LYS A O 1
ATOM 2952 N N . SER A 1 372 ? 20.101 -10.315 -3.588 1.00 76.06 372 SER A N 1
ATOM 2953 C CA . SER A 1 372 ? 19.305 -11.545 -3.580 1.00 76.06 372 SER A CA 1
ATOM 2954 C C . SER A 1 372 ? 20.177 -12.807 -3.663 1.00 76.06 372 SER A C 1
ATOM 2956 O O . SER A 1 372 ? 19.690 -13.912 -3.427 1.00 76.06 372 SER A O 1
ATOM 2958 N N . LEU A 1 373 ? 21.474 -12.674 -3.975 1.00 83.56 373 LEU A N 1
ATOM 2959 C CA . LEU A 1 373 ? 22.416 -13.785 -3.955 1.00 83.56 373 LEU A CA 1
ATOM 2960 C C . LEU A 1 373 ? 22.727 -14.230 -2.517 1.00 83.56 373 LEU A C 1
ATOM 2962 O O . LEU A 1 373 ? 23.548 -13.633 -1.817 1.00 83.56 373 LEU A O 1
ATOM 2966 N N . VAL A 1 374 ? 22.158 -15.364 -2.112 1.00 85.69 374 VAL A N 1
ATOM 2967 C CA . VAL A 1 374 ? 22.548 -16.048 -0.873 1.00 85.69 374 VAL A CA 1
ATOM 2968 C C . VAL A 1 374 ? 23.883 -16.765 -1.085 1.00 85.69 374 VAL A C 1
ATOM 2970 O O . VAL A 1 374 ? 23.988 -17.707 -1.872 1.00 85.69 374 VAL A O 1
ATOM 2973 N N . ARG A 1 375 ? 24.929 -16.322 -0.378 1.00 86.56 375 ARG A N 1
ATOM 2974 C CA . ARG A 1 375 ? 26.280 -16.892 -0.470 1.00 86.56 375 ARG A CA 1
ATOM 2975 C C . ARG A 1 375 ? 26.600 -17.747 0.752 1.00 86.56 375 ARG A C 1
ATOM 2977 O O . ARG A 1 375 ? 26.637 -17.245 1.869 1.00 86.56 375 ARG A O 1
ATOM 2984 N N . PHE A 1 376 ? 26.965 -19.001 0.508 1.00 87.06 376 PHE A N 1
ATOM 2985 C CA . PHE A 1 376 ? 27.525 -19.891 1.522 1.00 87.06 376 PHE A CA 1
ATOM 2986 C C . PHE A 1 376 ? 29.029 -20.078 1.292 1.00 87.06 376 PHE A C 1
ATOM 2988 O O . PHE A 1 376 ? 29.443 -20.505 0.211 1.00 87.06 376 PHE A O 1
ATOM 2995 N N . ASP A 1 377 ? 29.862 -19.774 2.291 1.00 86.44 377 ASP A N 1
ATOM 2996 C CA . ASP A 1 377 ? 31.303 -20.036 2.214 1.00 86.44 377 ASP A CA 1
ATOM 2997 C C . ASP A 1 377 ? 31.620 -21.463 2.664 1.00 86.44 377 ASP A C 1
ATOM 2999 O O . ASP A 1 377 ? 31.746 -21.748 3.850 1.00 86.44 377 ASP A O 1
ATOM 3003 N N . MET A 1 378 ? 31.763 -22.378 1.704 1.00 85.19 378 MET A N 1
ATOM 3004 C CA . MET A 1 378 ? 32.018 -23.795 1.985 1.00 85.19 378 MET A CA 1
ATOM 3005 C C . MET A 1 378 ? 33.306 -24.055 2.776 1.00 85.19 378 MET A C 1
ATOM 3007 O O . MET A 1 378 ? 33.403 -25.101 3.414 1.00 85.19 378 MET A O 1
ATOM 3011 N N . SER A 1 379 ? 34.282 -23.137 2.776 1.00 82.12 379 SER A N 1
ATOM 3012 C CA . SER A 1 379 ? 35.525 -23.328 3.535 1.00 82.12 379 SER A CA 1
ATOM 3013 C C . SER A 1 379 ? 35.294 -23.338 5.052 1.00 82.12 379 SER A C 1
ATOM 3015 O O . SER A 1 379 ? 36.000 -24.037 5.783 1.00 82.12 379 SER A O 1
ATOM 3017 N N . GLU A 1 380 ? 34.252 -22.648 5.522 1.00 79.94 380 GLU A N 1
ATOM 3018 C CA . GLU A 1 380 ? 33.859 -22.613 6.933 1.00 79.94 380 GLU A CA 1
ATOM 3019 C C . GLU A 1 380 ? 33.172 -23.914 7.378 1.00 79.94 380 GLU A C 1
ATOM 3021 O O . GLU A 1 380 ? 33.306 -24.329 8.530 1.00 79.94 380 GLU A O 1
ATOM 3026 N N . TYR A 1 381 ? 32.521 -24.623 6.450 1.00 79.06 381 TYR A N 1
ATOM 3027 C CA . TYR A 1 381 ? 31.771 -25.855 6.728 1.00 79.06 381 TYR A CA 1
ATOM 3028 C C . TYR A 1 381 ? 32.647 -27.119 6.770 1.00 79.06 381 TYR A C 1
ATOM 3030 O O . TYR A 1 381 ? 32.177 -28.188 7.163 1.00 79.06 381 TYR A O 1
ATOM 3038 N N . ILE A 1 382 ? 33.938 -27.016 6.433 1.00 74.31 382 ILE A N 1
ATOM 3039 C CA . ILE A 1 382 ? 34.879 -28.152 6.453 1.00 74.31 382 ILE A CA 1
ATOM 3040 C C . ILE A 1 382 ? 35.159 -28.625 7.890 1.00 74.31 382 ILE A C 1
ATOM 3042 O O . ILE A 1 382 ? 35.334 -29.819 8.132 1.00 74.31 382 ILE A O 1
ATOM 3046 N N . LYS A 1 383 ? 35.180 -27.711 8.870 1.00 57.88 383 LYS A N 1
ATOM 3047 C CA . LYS A 1 383 ? 35.653 -28.013 10.236 1.00 57.88 383 LYS A CA 1
ATOM 3048 C C . LYS A 1 383 ? 34.720 -28.917 11.048 1.00 57.88 383 LYS A C 1
ATOM 3050 O O . LYS A 1 383 ? 35.172 -29.514 12.021 1.00 57.88 383 LYS A O 1
ATOM 3055 N N . THR A 1 384 ? 33.461 -29.072 10.644 1.00 50.47 384 THR A N 1
ATOM 3056 C CA . THR A 1 384 ? 32.462 -29.858 11.395 1.00 50.47 384 THR A CA 1
ATOM 3057 C C . THR A 1 384 ? 32.248 -31.261 10.814 1.00 50.47 384 THR A C 1
ATOM 3059 O O . THR A 1 384 ? 31.594 -32.094 11.435 1.00 50.47 384 THR A O 1
ATOM 3062 N N . CYS A 1 385 ? 32.823 -31.569 9.646 1.00 40.97 385 CYS A N 1
ATOM 3063 C CA . CYS A 1 385 ? 32.452 -32.743 8.853 1.00 40.97 385 CYS A CA 1
ATOM 3064 C C . CYS A 1 385 ? 33.540 -33.831 8.791 1.00 40.97 385 CYS A C 1
ATOM 3066 O O . CYS A 1 385 ? 33.810 -34.384 7.729 1.00 40.97 385 CYS A O 1
ATOM 3068 N N . CYS A 1 386 ? 34.178 -34.156 9.922 1.00 36.41 386 CYS A N 1
ATOM 3069 C CA . CYS A 1 386 ? 35.042 -35.347 10.007 1.00 36.41 386 CYS A CA 1
ATOM 3070 C C . CYS A 1 386 ? 34.391 -36.528 10.757 1.00 36.41 386 CYS A C 1
ATOM 3072 O O . CYS A 1 386 ? 34.916 -37.634 10.733 1.00 36.41 386 CYS A O 1
ATOM 3074 N N . CYS A 1 387 ? 33.207 -36.354 11.356 1.00 39.81 387 CYS A N 1
ATOM 3075 C CA . CYS A 1 387 ? 32.469 -37.450 11.991 1.00 39.81 387 CYS A CA 1
ATOM 3076 C C . CYS A 1 387 ? 30.966 -37.349 11.684 1.00 39.81 387 CYS A C 1
ATOM 3078 O O . CYS A 1 387 ? 30.322 -36.412 12.142 1.00 39.81 387 CYS A O 1
ATOM 3080 N N . LYS A 1 388 ? 30.415 -38.372 11.006 1.00 36.94 388 LYS A N 1
ATOM 3081 C CA . LYS A 1 388 ? 28.978 -38.651 10.738 1.00 36.94 388 LYS A CA 1
ATOM 3082 C C . LYS A 1 388 ? 28.357 -38.198 9.404 1.00 36.94 388 LYS A C 1
ATOM 3084 O O . LYS A 1 388 ? 27.174 -37.878 9.370 1.00 36.94 388 LYS A O 1
ATOM 3089 N N . ILE A 1 389 ? 29.063 -38.321 8.282 1.00 36.84 389 ILE A N 1
ATOM 3090 C CA . ILE A 1 389 ? 28.380 -38.538 6.992 1.00 36.84 389 ILE A CA 1
ATOM 3091 C C . ILE A 1 389 ? 28.849 -39.878 6.417 1.00 36.84 389 ILE A C 1
ATOM 3093 O O . ILE A 1 389 ? 29.875 -39.977 5.751 1.00 36.84 389 ILE A O 1
ATOM 3097 N N . ASN A 1 390 ? 28.088 -40.937 6.715 1.00 35.28 390 ASN A N 1
ATOM 3098 C CA . ASN A 1 390 ? 28.184 -42.236 6.045 1.00 35.28 390 ASN A CA 1
ATOM 3099 C C . ASN A 1 390 ? 27.589 -42.118 4.631 1.00 35.28 390 ASN A C 1
ATOM 3101 O O . ASN A 1 390 ? 26.488 -42.591 4.377 1.00 35.28 390 ASN A O 1
ATOM 3105 N N . TRP A 1 391 ? 28.308 -41.470 3.716 1.00 33.84 391 TRP A N 1
ATOM 3106 C CA . TRP A 1 391 ? 28.050 -41.543 2.268 1.00 33.84 391 TRP A CA 1
ATOM 3107 C C . TRP A 1 391 ? 29.224 -42.184 1.522 1.00 33.84 391 TRP A C 1
ATOM 3109 O O . TRP A 1 391 ? 29.504 -41.883 0.367 1.00 33.84 391 TRP A O 1
ATOM 3119 N N . CYS A 1 392 ? 29.923 -43.104 2.188 1.00 34.56 392 CYS A N 1
ATOM 3120 C CA . CYS A 1 392 ? 30.900 -43.965 1.544 1.00 34.56 392 CYS A CA 1
ATOM 3121 C C . CYS A 1 392 ? 30.430 -45.416 1.678 1.00 34.56 392 CYS A C 1
ATOM 3123 O O . CYS A 1 392 ? 30.248 -45.905 2.791 1.00 34.56 392 CYS A O 1
ATOM 3125 N N . THR A 1 393 ? 30.287 -46.084 0.530 1.00 37.38 393 THR A N 1
ATOM 3126 C CA . THR A 1 393 ? 30.051 -47.526 0.305 1.00 37.38 393 THR A CA 1
ATOM 3127 C C . THR A 1 393 ? 28.603 -48.029 0.166 1.00 37.38 393 THR A C 1
ATOM 3129 O O . THR A 1 393 ? 28.027 -48.656 1.044 1.00 37.38 393 THR A O 1
ATOM 3132 N N . SER A 1 394 ? 28.077 -47.902 -1.052 1.00 32.88 394 SER A N 1
ATOM 3133 C CA . SER A 1 394 ? 27.492 -49.035 -1.796 1.00 32.88 394 SER A CA 1
ATOM 3134 C C . SER A 1 394 ? 27.811 -48.794 -3.282 1.00 32.88 394 SER A C 1
ATOM 3136 O O . SER A 1 394 ? 27.427 -47.769 -3.825 1.00 32.88 394 SER A O 1
ATOM 3138 N N . ARG A 1 395 ? 28.813 -49.479 -3.866 1.00 35.06 395 ARG A N 1
ATOM 3139 C CA . ARG A 1 395 ? 28.626 -50.598 -4.826 1.00 35.06 395 ARG A CA 1
ATOM 3140 C C . ARG A 1 395 ? 27.339 -50.386 -5.641 1.00 35.06 395 ARG A C 1
ATOM 3142 O O . ARG A 1 395 ? 26.266 -50.520 -5.068 1.00 35.06 395 ARG A O 1
ATOM 3149 N N . ILE A 1 396 ? 27.391 -50.037 -6.927 1.00 35.78 396 ILE A N 1
ATOM 3150 C CA . ILE A 1 396 ? 28.061 -50.707 -8.062 1.00 35.78 396 ILE A CA 1
ATOM 3151 C C . ILE A 1 396 ? 28.671 -49.679 -9.013 1.00 35.78 396 ILE A C 1
ATOM 3153 O O . ILE A 1 396 ? 28.022 -48.632 -9.222 1.00 35.78 396 ILE A O 1
#

pLDDT: mean 83.73, std 14.39, range [32.88, 97.69]

Foldseek 3Di:
DDQAPEEEEDAAQQVVCVVCVVVVNLCVVVVVLVVCVVSNYHYHYHYDPVCPVVNCVSDVCSVVRDDDDDDAFDDDPRLLVVLVVLLVVLCVVLLFAEDSQQLVLLVVLCVQQVVQPFQVDGPPVSSNVLSNLLSVVLLVVCLVPNVVLVVLVVVLVPDPDPVVNVVSVVVSVVVVVVLVVLSVLLVVLVVLLVVLVVVLVVLVVVLVVVVVVVVVVVVVDDDDDPDPVCVPDPHDDPPSSVVSVVVSVVSVVVSVVSVVVSVVSSSVSNVPHYHHNLSSLVSSCVRRVADSVLSPDDLVVLLVCQLVLLCVQQPPCSVVSVVVSVLLVVLVVPPDDDDDDSDDDDDDDDPPNCPVVSQLSCCCSVSVHSVSDDDDDVVVVPVPPPDDDPPDDDDD

Radius of gyration: 32.77 Å; chains: 1; bounding box: 83×83×87 Å